Protein AF-A0A2T6DQJ3-F1 (afdb_monomer_lite)

Secondary structure (DSSP, 8-state):
--GGGTSS----------PPP-----------S--EEEEETTEEEEE-TT-HHHHHHHHHHHHHHHHHHHHHHHHHHHHHHSSPPTTSHHHHHHTHHHHHHHHHHHTT-SS--HHHHHHHHHHHHHHHHHHHHHHHHHHHHHHHHS--EEEEEEHHHHHHHHHTT---TTEEEETTTTEEEE-------HHHHHHHHHHHHHHHHSSS-B--EEE-SSSS-EEE--B---TTS------PPPPPPPP--PPP-SSPPPEEEEE-TTTTTS-HHHHHHHHHHHHHHHHHHHHHHHHHHHHHHHHHHHHHHHHHHHHHHT---TT-HHHHHHHHHHHHHHHHHHHH-HHHHHHH--HHHHHHHHGGGGGG--GGG---GGGS-GGGTT-HHHHHHHHHHHHHHHHHHHHH-TTHHHHHHHHHTTS-GGG--HHHHHHHHHHHHSS-HHHHHHHHHHSPPPP---PPP-------PPPP-

Radius of gyration: 27.53 Å; chains: 1; bounding box: 65×67×80 Å

Foldseek 3Di:
DDPVVVVFPPPLPPPDPDQDDDDDDDDLPPQPPDFDWDADPLAIETEDPPCPVLVVLLSVLLVVQLVVLVVVVVVVVVVVVDDDAPLQLSNCVVCVQVLQCLLQVLQQHNHADLLLSLLLLVLSVVRNVVSVVLVVVLVVLSVLSNRNYAYEAEQSSVLSCLVVVNDDPQWHADPVSSDIGRRDDPPDPVVNVVVVVVVVVVQVPPPWPWDQDFDPPDLDTDTDTDTDDPPDDPDPDDDDDDDDDDDDDDDDPDDRDYDYDYQYPVNVPDDSNVSSVVSSVSSVCSSVSSVVSVVLVSLLSQLNSQLVSSLSRCCVFFAVDFQCVLVSLLSSNQSSLVSCCVRPNNVSSCSNPPLLVLLQQCQVVLVVADSSPDTHPVPDDPVCVPDSNVSSSSSLSNLLVVVCCVQQNSCLSSQLRVQSSVDGRVPDDVVSSQVSSCVSRVDGSVVSSCCSSPPRRDNPDDDPPPPPPPPPPDPDD

Structure (mmCIF, N/CA/C/O backbone):
data_AF-A0A2T6DQJ3-F1
#
_entry.id   AF-A0A2T6DQJ3-F1
#
loop_
_atom_site.group_PDB
_atom_site.id
_atom_site.type_symbol
_atom_site.label_atom_id
_atom_site.label_alt_id
_atom_site.label_comp_id
_atom_site.label_asym_id
_atom_site.label_entity_id
_atom_site.label_seq_id
_atom_site.pdbx_PDB_ins_code
_atom_site.Cartn_x
_atom_site.Cartn_y
_atom_site.Cartn_z
_atom_site.occupancy
_atom_site.B_iso_or_equiv
_atom_site.auth_seq_id
_atom_site.auth_comp_id
_atom_site.auth_asym_id
_atom_site.auth_atom_id
_atom_site.pdbx_PDB_model_num
ATOM 1 N N . MET A 1 1 ? -7.474 17.678 -9.644 1.00 25.33 1 MET A N 1
ATOM 2 C CA . MET A 1 1 ? -6.241 17.295 -10.380 1.00 25.33 1 MET A CA 1
ATOM 3 C C . MET A 1 1 ? -5.791 15.972 -9.791 1.00 25.33 1 MET A C 1
ATOM 5 O O . MET A 1 1 ? -5.221 15.957 -8.707 1.00 25.33 1 MET A O 1
ATOM 9 N N . ASN A 1 2 ? -6.213 14.881 -10.433 1.00 26.38 2 ASN A N 1
ATOM 10 C CA . ASN A 1 2 ? -6.513 13.600 -9.783 1.00 26.38 2 ASN A CA 1
ATOM 11 C C . ASN A 1 2 ? -5.374 12.577 -9.908 1.00 26.38 2 ASN A C 1
ATOM 13 O O . ASN A 1 2 ? -4.569 12.644 -10.837 1.00 26.38 2 ASN A O 1
ATOM 17 N N . ALA A 1 3 ? -5.370 11.606 -8.987 1.00 27.23 3 ALA A N 1
ATOM 18 C CA . ALA A 1 3 ? -4.398 10.523 -8.830 1.00 27.23 3 ALA A CA 1
ATOM 19 C C . ALA A 1 3 ? -4.013 9.827 -10.149 1.00 27.23 3 ALA A C 1
ATOM 21 O O . ALA A 1 3 ? -2.838 9.594 -10.395 1.00 27.23 3 ALA A O 1
ATOM 22 N N . PHE A 1 4 ? -4.952 9.621 -11.071 1.00 32.44 4 PHE A N 1
ATOM 23 C CA . PHE A 1 4 ? -4.690 8.956 -12.353 1.00 32.44 4 PHE A CA 1
ATOM 24 C C . PHE A 1 4 ? -3.753 9.729 -13.310 1.00 32.44 4 PHE A C 1
ATOM 26 O O . PHE A 1 4 ? -3.057 9.118 -14.109 1.00 32.44 4 PHE A O 1
ATOM 33 N N . GLN A 1 5 ? -3.688 11.067 -13.226 1.00 32.19 5 GLN A N 1
ATOM 34 C CA . GLN A 1 5 ? -2.725 11.870 -14.006 1.00 32.19 5 GLN A CA 1
ATOM 35 C C . GLN A 1 5 ? -1.314 11.867 -13.390 1.00 32.19 5 GLN A C 1
ATOM 37 O O . GLN A 1 5 ? -0.379 12.358 -14.013 1.00 32.19 5 GLN A O 1
ATOM 42 N N . ARG A 1 6 ? -1.153 11.327 -12.173 1.00 32.59 6 ARG A N 1
ATOM 43 C CA . ARG A 1 6 ? 0.129 11.239 -11.453 1.00 32.59 6 ARG A CA 1
ATOM 44 C C . ARG A 1 6 ? 0.709 9.830 -11.362 1.00 32.59 6 ARG A C 1
ATOM 46 O O . ARG A 1 6 ? 1.872 9.714 -11.014 1.00 32.59 6 ARG A O 1
ATOM 53 N N . TRP A 1 7 ? -0.061 8.799 -11.705 1.00 30.97 7 TRP A N 1
ATOM 54 C CA . TRP A 1 7 ? 0.468 7.452 -11.959 1.00 30.97 7 TRP A CA 1
ATOM 55 C C . TRP A 1 7 ? 1.098 7.328 -13.357 1.00 30.97 7 TRP A C 1
ATOM 57 O O . TRP A 1 7 ? 1.797 6.362 -13.631 1.00 30.97 7 TRP A O 1
ATOM 67 N N . LEU A 1 8 ? 0.869 8.317 -14.232 1.00 33.34 8 LEU A N 1
ATOM 68 C CA . LEU A 1 8 ? 1.309 8.302 -15.627 1.00 33.34 8 LEU A CA 1
ATOM 69 C C . LEU A 1 8 ? 2.618 9.041 -15.976 1.00 33.34 8 LEU A C 1
ATOM 71 O O . LEU A 1 8 ? 3.088 8.817 -17.086 1.00 33.34 8 LEU A O 1
ATOM 75 N N . PRO A 1 9 ? 3.276 9.867 -15.133 1.00 33.06 9 PRO A N 1
ATOM 76 C CA . PRO A 1 9 ? 4.669 10.178 -15.359 1.00 33.06 9 PRO A CA 1
ATOM 77 C C . PRO A 1 9 ? 5.482 9.095 -14.650 1.00 33.06 9 PRO A C 1
ATOM 79 O O . PRO A 1 9 ? 6.060 9.332 -13.587 1.00 33.06 9 PRO A O 1
ATOM 82 N N . LEU A 1 10 ? 5.554 7.910 -15.267 1.00 34.22 10 LEU A N 1
ATOM 83 C CA . LEU A 1 10 ? 6.791 7.140 -15.209 1.00 34.22 10 LEU A CA 1
ATOM 84 C C . LEU A 1 10 ? 7.859 8.083 -15.761 1.00 34.22 10 LEU A C 1
ATOM 86 O O . LEU A 1 10 ? 8.047 8.236 -16.967 1.00 34.22 10 LEU A O 1
ATOM 90 N N . THR A 1 11 ? 8.455 8.843 -14.853 1.00 32.00 11 THR A N 1
ATOM 91 C CA . THR A 1 11 ? 9.493 9.794 -15.187 1.00 32.00 11 THR A CA 1
ATOM 92 C C . THR A 1 11 ? 10.692 8.922 -15.474 1.00 32.00 11 THR A C 1
ATOM 94 O O . THR A 1 11 ? 11.399 8.522 -14.553 1.00 32.00 11 THR A O 1
ATOM 97 N N . LEU A 1 12 ? 10.886 8.578 -16.749 1.00 34.94 12 LEU A N 1
ATOM 98 C CA . LEU A 1 12 ? 12.168 8.101 -17.236 1.00 34.94 12 LEU A CA 1
ATOM 99 C C . LEU A 1 12 ? 13.199 9.067 -16.665 1.00 34.94 12 LEU A C 1
ATOM 101 O O . LEU A 1 12 ? 13.173 10.263 -16.966 1.00 34.94 12 LEU A O 1
ATOM 105 N N . PHE A 1 13 ? 14.015 8.562 -15.746 1.00 32.84 13 PHE A N 1
ATOM 106 C CA . PHE A 1 13 ? 14.954 9.346 -14.969 1.00 32.84 13 PHE A CA 1
ATOM 107 C C . PHE A 1 13 ? 16.040 9.863 -15.922 1.00 32.84 13 PHE A C 1
ATOM 109 O O . PHE A 1 13 ? 17.138 9.327 -16.045 1.00 32.84 13 PHE A O 1
ATOM 116 N N . CYS A 1 14 ? 15.738 10.949 -16.629 1.00 28.86 14 CYS A N 1
ATOM 117 C CA . CYS A 1 14 ? 16.718 11.807 -17.258 1.00 28.86 14 CYS A CA 1
ATOM 118 C C . CYS A 1 14 ? 17.373 12.639 -16.150 1.00 28.86 14 CYS A C 1
ATOM 120 O O . CYS A 1 14 ? 17.183 13.848 -16.076 1.00 28.86 14 CYS A O 1
ATOM 122 N N . LEU A 1 15 ? 18.153 12.000 -15.270 1.00 28.55 15 LEU A N 1
ATOM 123 C CA . LEU A 1 15 ? 19.044 12.744 -14.384 1.00 28.55 15 LEU A CA 1
ATOM 124 C C . LEU A 1 15 ? 20.019 13.560 -15.234 1.00 28.55 15 LEU A C 1
ATOM 126 O O . LEU A 1 15 ? 20.675 13.034 -16.141 1.00 28.55 15 LEU A O 1
ATOM 130 N N . GLY A 1 16 ? 20.074 14.852 -14.918 1.00 30.28 16 GLY A N 1
ATOM 131 C CA . GLY A 1 16 ? 21.052 15.807 -15.421 1.00 30.28 16 GLY A CA 1
ATOM 132 C C . GLY A 1 16 ? 20.487 16.813 -16.419 1.00 30.28 16 GLY A C 1
ATOM 133 O O . GLY A 1 16 ? 20.734 16.704 -17.619 1.00 30.28 16 GLY A O 1
ATOM 134 N N . SER A 1 17 ? 19.808 17.842 -15.912 1.00 30.98 17 SER A N 1
ATOM 135 C CA . SER A 1 17 ? 19.668 19.131 -16.596 1.00 30.98 17 SER A CA 1
ATOM 136 C C . SER A 1 17 ? 21.034 19.823 -16.613 1.00 30.98 17 SER A C 1
ATOM 138 O O . SER A 1 17 ? 21.334 20.643 -15.750 1.00 30.98 17 SER A O 1
ATOM 140 N N . THR A 1 18 ? 21.910 19.473 -17.553 1.00 35.88 18 THR A N 1
ATOM 141 C CA . THR A 1 18 ? 23.076 20.314 -17.843 1.00 35.88 18 THR A CA 1
ATOM 142 C C . THR A 1 18 ? 22.633 21.392 -18.820 1.00 35.88 18 THR A C 1
ATOM 144 O O . THR A 1 18 ? 22.357 21.095 -19.983 1.00 35.88 18 THR A O 1
ATOM 147 N N . ALA A 1 19 ? 22.532 22.631 -18.337 1.00 33.28 19 ALA A N 1
ATOM 148 C CA . ALA A 1 19 ? 22.461 23.800 -19.200 1.00 33.28 19 ALA A CA 1
ATOM 149 C C . ALA A 1 19 ? 23.686 23.788 -20.129 1.00 33.28 19 ALA A C 1
ATOM 151 O O . ALA A 1 19 ? 24.816 23.633 -19.661 1.00 33.28 19 ALA A O 1
ATOM 152 N N . PHE A 1 20 ? 23.463 23.887 -21.437 1.00 39.28 20 PHE A N 1
ATOM 153 C CA . PHE A 1 20 ? 24.550 24.008 -22.401 1.00 39.28 20 PHE A CA 1
ATOM 154 C C . PHE A 1 20 ? 25.147 25.416 -22.308 1.00 39.28 20 PHE A C 1
ATOM 156 O O . PHE A 1 20 ? 24.433 26.406 -22.453 1.00 39.28 20 PHE A O 1
ATOM 163 N N . SER A 1 21 ? 26.461 25.503 -22.089 1.00 34.12 21 SER A N 1
ATOM 164 C CA . SER A 1 21 ? 27.221 26.715 -22.398 1.00 34.12 21 SER A CA 1
ATOM 165 C C . SER A 1 21 ? 27.362 26.817 -23.914 1.00 34.12 21 SER A C 1
ATOM 167 O O . SER A 1 21 ? 27.907 25.920 -24.556 1.00 34.12 21 SER A O 1
ATOM 169 N N . SER A 1 22 ? 26.861 27.910 -24.481 1.00 36.06 22 SER A N 1
ATOM 170 C CA . SER A 1 22 ? 26.959 28.249 -25.897 1.00 36.06 22 SER A CA 1
ATOM 171 C C . SER A 1 22 ? 28.403 28.595 -26.283 1.00 36.06 22 SER A C 1
ATOM 173 O O . SER A 1 22 ? 28.836 29.741 -26.207 1.00 36.06 22 SER A O 1
ATOM 175 N N . GLY A 1 23 ? 29.165 27.588 -26.711 1.00 35.88 23 GLY A N 1
ATOM 176 C CA . GLY A 1 23 ? 30.385 27.777 -27.497 1.00 35.88 23 GLY A CA 1
ATOM 177 C C . GLY A 1 23 ? 30.034 27.802 -28.984 1.00 35.88 23 GLY A C 1
ATOM 178 O O . GLY A 1 23 ? 29.522 26.819 -29.510 1.00 35.88 23 GLY A O 1
ATOM 179 N N . ALA A 1 24 ? 30.255 28.938 -29.643 1.00 42.75 24 ALA A N 1
ATOM 180 C CA . ALA A 1 24 ? 29.914 29.168 -31.042 1.00 42.75 24 ALA A CA 1
ATOM 181 C C . ALA A 1 24 ? 30.803 28.381 -32.025 1.00 42.75 24 ALA A C 1
ATOM 183 O O . ALA A 1 24 ? 32.021 28.527 -32.002 1.00 42.75 24 ALA A O 1
ATOM 184 N N . ALA A 1 25 ? 30.164 27.645 -32.937 1.00 35.97 25 ALA A N 1
ATOM 185 C CA . ALA A 1 25 ? 30.480 27.572 -34.367 1.00 35.97 25 ALA A CA 1
ATOM 186 C C . ALA A 1 25 ? 29.257 26.967 -35.077 1.00 35.97 25 ALA A C 1
ATOM 188 O O . ALA A 1 25 ? 28.825 25.862 -34.753 1.00 35.97 25 ALA A O 1
ATOM 189 N N . SER A 1 26 ? 28.638 27.738 -35.974 1.00 41.66 26 SER A N 1
ATOM 190 C CA . SER A 1 26 ? 27.422 27.360 -36.693 1.00 41.66 26 SER A CA 1
ATOM 191 C C . SER A 1 26 ? 27.750 26.518 -37.926 1.00 41.66 26 SER A C 1
ATOM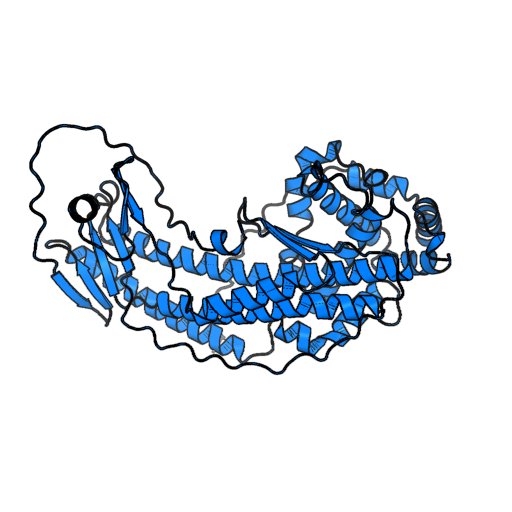 193 O O . SER A 1 26 ? 27.714 27.022 -39.045 1.00 41.66 26 SER A O 1
ATOM 195 N N . ASP A 1 27 ? 28.004 25.235 -37.717 1.00 42.19 27 ASP A N 1
ATOM 196 C CA . ASP A 1 27 ? 27.710 24.233 -38.736 1.00 42.19 27 ASP A CA 1
ATOM 197 C C . ASP A 1 27 ? 26.385 23.598 -38.324 1.00 42.19 27 ASP A C 1
ATOM 199 O O . ASP A 1 27 ? 26.305 22.928 -37.293 1.00 42.19 27 ASP A O 1
ATOM 203 N N . GLN A 1 28 ? 25.301 23.861 -39.065 1.00 45.19 28 GLN A N 1
ATOM 204 C CA . GLN A 1 28 ? 24.099 23.050 -38.879 1.00 45.19 28 GLN A CA 1
ATOM 205 C C . GLN A 1 28 ? 24.495 21.606 -39.210 1.00 45.19 28 GLN A C 1
ATOM 207 O O . GLN A 1 28 ? 24.928 21.363 -40.338 1.00 45.19 28 GLN A O 1
ATOM 212 N N . PRO A 1 29 ? 24.400 20.656 -38.262 1.00 49.31 29 PRO A N 1
ATOM 213 C CA . PRO A 1 29 ? 24.767 19.281 -38.544 1.00 49.31 29 PRO A CA 1
ATOM 214 C C . PRO A 1 29 ? 23.888 18.790 -39.693 1.00 49.31 29 PRO A C 1
ATOM 216 O O . PRO A 1 29 ? 22.660 18.826 -39.595 1.00 49.31 29 PRO A O 1
ATOM 219 N N . HIS A 1 30 ? 24.513 18.368 -40.794 1.00 47.78 30 HIS A N 1
ATOM 220 C CA . HIS A 1 30 ? 23.816 17.643 -41.846 1.00 47.78 30 HIS A CA 1
ATOM 221 C C . HIS A 1 30 ? 23.172 16.412 -41.202 1.00 47.78 30 HIS A C 1
ATOM 223 O O . HIS A 1 30 ? 23.861 15.464 -40.832 1.00 47.78 30 HIS A O 1
ATOM 229 N N . LEU A 1 31 ? 21.852 16.457 -41.016 1.00 54.56 31 LEU A N 1
ATOM 230 C CA . LEU A 1 31 ? 21.084 15.335 -40.496 1.00 54.56 31 LEU A CA 1
ATOM 231 C C . LEU A 1 31 ? 21.213 14.182 -41.501 1.00 54.56 31 LEU A C 1
ATOM 233 O O . LEU A 1 31 ? 20.849 14.373 -42.666 1.00 54.56 31 LEU A O 1
ATOM 237 N N . PRO A 1 32 ? 21.735 13.004 -41.114 1.00 56.84 32 PRO A N 1
ATOM 238 C CA . PRO A 1 32 ? 21.834 11.892 -42.042 1.00 56.84 32 PRO A CA 1
ATOM 239 C C . PRO A 1 32 ? 20.418 11.479 -42.456 1.00 56.84 32 PRO A C 1
ATOM 241 O O . PRO A 1 32 ? 19.640 10.962 -41.656 1.00 56.84 32 PRO A O 1
ATOM 244 N N . ALA A 1 33 ? 20.079 11.692 -43.728 1.00 61.34 33 ALA A N 1
ATOM 245 C CA . ALA A 1 33 ? 18.795 11.293 -44.312 1.00 61.34 33 ALA A CA 1
ATOM 246 C C . ALA A 1 33 ? 18.591 9.760 -44.343 1.00 61.34 33 ALA A C 1
ATOM 248 O O . ALA A 1 33 ? 17.523 9.286 -44.715 1.00 61.34 33 ALA A O 1
ATOM 249 N N . ASN A 1 34 ? 19.598 8.987 -43.921 1.00 82.75 34 ASN A N 1
ATOM 250 C CA . ASN A 1 34 ? 19.699 7.546 -44.116 1.00 82.75 34 ASN A CA 1
ATOM 251 C C . ASN A 1 34 ? 19.817 6.819 -42.769 1.00 82.75 34 ASN A C 1
ATOM 253 O O . ASN A 1 34 ? 20.871 6.254 -42.466 1.00 82.75 34 ASN A O 1
ATOM 257 N N . ARG A 1 35 ? 18.763 6.841 -41.941 1.00 90.56 35 ARG A N 1
ATOM 258 C CA . ARG A 1 35 ? 18.714 5.913 -40.800 1.00 90.56 35 ARG A CA 1
ATOM 259 C C . ARG A 1 35 ? 18.689 4.485 -41.337 1.00 90.56 35 ARG A C 1
ATOM 261 O O . ARG A 1 35 ? 17.959 4.172 -42.276 1.00 90.56 35 ARG A O 1
ATOM 268 N N . LEU A 1 36 ? 19.531 3.638 -40.767 1.00 94.31 36 LEU A N 1
ATOM 269 C CA . LEU A 1 36 ? 19.620 2.230 -41.108 1.00 94.31 36 LEU A CA 1
ATOM 270 C C . LEU A 1 36 ? 18.547 1.470 -40.338 1.00 94.31 36 LEU A C 1
ATOM 272 O O . LEU A 1 36 ? 18.238 1.801 -39.195 1.00 94.31 36 LEU A O 1
ATOM 276 N N . THR A 1 37 ? 17.983 0.445 -40.972 1.00 94.62 37 THR A N 1
ATOM 277 C CA . THR A 1 37 ? 17.086 -0.504 -40.313 1.00 94.62 37 THR A CA 1
ATOM 278 C C . THR A 1 37 ? 17.702 -1.892 -40.361 1.00 94.62 37 THR A C 1
ATOM 280 O O . THR A 1 37 ? 18.109 -2.350 -41.428 1.00 94.62 37 THR A O 1
ATOM 283 N N . ARG A 1 38 ? 17.745 -2.579 -39.219 1.00 96.56 38 ARG A N 1
ATOM 284 C CA . ARG A 1 38 ? 18.244 -3.956 -39.104 1.00 96.56 38 ARG A CA 1
ATOM 285 C C . ARG A 1 38 ? 17.321 -4.767 -38.208 1.00 96.56 38 ARG A C 1
ATOM 287 O O . ARG A 1 38 ? 16.860 -4.257 -37.196 1.00 96.56 38 ARG A O 1
ATOM 294 N N . THR A 1 39 ? 17.060 -6.024 -38.551 1.00 96.44 39 THR A N 1
ATOM 295 C CA . THR A 1 39 ? 16.312 -6.942 -37.681 1.00 96.44 39 THR A CA 1
ATOM 296 C C . THR A 1 39 ? 17.248 -8.016 -37.152 1.00 96.44 39 THR A C 1
ATOM 298 O O . THR A 1 39 ? 17.875 -8.721 -37.938 1.00 96.44 39 THR A O 1
ATOM 301 N N . VAL A 1 40 ? 17.328 -8.148 -35.828 1.00 96.38 40 VAL A N 1
ATOM 302 C CA . VAL A 1 40 ? 18.174 -9.131 -35.137 1.00 96.38 40 VAL A CA 1
ATOM 303 C C . VAL A 1 40 ? 17.314 -9.871 -34.118 1.00 96.38 40 VAL A C 1
ATOM 305 O O . VAL A 1 40 ? 16.620 -9.233 -33.334 1.00 96.38 40 VAL A O 1
ATOM 308 N N . GLU A 1 41 ? 17.297 -11.207 -34.169 1.00 93.81 41 GLU A N 1
ATOM 309 C CA . GLU A 1 41 ? 16.452 -12.063 -33.308 1.00 93.81 41 GLU A CA 1
ATOM 310 C C . GLU A 1 41 ? 14.966 -11.630 -33.261 1.00 93.81 41 GLU A C 1
ATOM 312 O O . GLU A 1 41 ? 14.302 -11.710 -32.233 1.00 93.81 41 GLU A O 1
ATOM 317 N N . GLY A 1 42 ? 14.432 -11.141 -34.389 1.00 92.44 42 GLY A N 1
ATOM 318 C CA . GLY A 1 42 ? 13.043 -10.670 -34.494 1.00 92.44 42 GLY A CA 1
ATOM 319 C C . GLY A 1 42 ? 12.787 -9.259 -33.944 1.00 92.44 42 GLY A C 1
ATOM 320 O O . GLY A 1 42 ? 11.656 -8.782 -34.013 1.00 92.44 42 GLY A O 1
ATOM 321 N N . ILE A 1 43 ? 13.818 -8.567 -33.453 1.00 94.81 43 ILE A N 1
ATOM 322 C CA . ILE A 1 43 ? 13.751 -7.184 -32.971 1.00 94.81 43 ILE A CA 1
ATOM 323 C C . ILE A 1 43 ? 14.211 -6.251 -34.091 1.00 94.81 43 ILE A C 1
ATOM 325 O O . ILE A 1 43 ? 15.327 -6.380 -34.595 1.00 94.81 43 ILE A O 1
ATOM 329 N N . ARG A 1 44 ? 13.359 -5.307 -34.501 1.00 95.50 44 ARG A N 1
ATOM 330 C CA . ARG A 1 44 ? 13.723 -4.256 -35.462 1.00 95.50 44 ARG A CA 1
ATOM 331 C C . ARG A 1 44 ? 14.504 -3.153 -34.749 1.00 95.50 44 ARG A C 1
ATOM 333 O O . ARG A 1 44 ? 14.065 -2.671 -33.713 1.00 95.50 44 ARG A O 1
ATOM 340 N N . PHE A 1 45 ? 15.604 -2.707 -35.333 1.00 95.62 45 PHE A N 1
ATOM 341 C CA . PHE A 1 45 ? 16.406 -1.575 -34.886 1.00 95.62 45 PHE A CA 1
ATOM 342 C C . PHE A 1 45 ? 16.421 -0.505 -35.969 1.00 95.62 45 PHE A C 1
ATOM 344 O O . PHE A 1 45 ? 16.702 -0.829 -37.119 1.00 95.62 45 PHE A O 1
ATOM 351 N N . GLU A 1 46 ? 16.154 0.747 -35.603 1.00 94.44 46 GLU A N 1
ATOM 352 C CA . GLU A 1 46 ? 16.388 1.920 -36.454 1.00 94.44 46 GLU A CA 1
ATOM 353 C C . GLU A 1 46 ? 17.464 2.802 -35.807 1.00 94.44 46 GLU A C 1
ATOM 355 O O . GLU A 1 46 ? 17.344 3.162 -34.634 1.00 94.44 46 GLU A O 1
ATOM 360 N N . TYR A 1 47 ? 18.536 3.121 -36.531 1.00 95.00 47 TYR A N 1
ATOM 361 C CA . TYR A 1 47 ? 19.731 3.762 -35.970 1.00 95.00 47 TYR A CA 1
ATOM 362 C C . TYR A 1 47 ? 20.508 4.571 -37.014 1.00 95.00 47 TYR A C 1
ATOM 364 O O . TYR A 1 47 ? 20.226 4.501 -38.209 1.00 95.00 47 TYR A O 1
ATOM 372 N N . SER A 1 48 ? 21.474 5.366 -36.565 1.00 91.25 48 SER A N 1
ATOM 373 C CA . SER A 1 48 ? 22.291 6.218 -37.439 1.00 91.25 48 SER A CA 1
ATOM 374 C C . SER A 1 48 ? 23.550 5.482 -37.917 1.00 91.25 48 SER A C 1
ATOM 376 O O . SER A 1 48 ? 24.054 4.623 -37.193 1.00 91.25 48 SER A O 1
ATOM 378 N N . PRO A 1 49 ? 24.074 5.769 -39.126 1.00 92.19 49 PRO A N 1
ATOM 379 C CA . PRO A 1 49 ? 25.271 5.096 -39.633 1.00 92.19 49 PRO A CA 1
ATOM 380 C C . PRO A 1 49 ? 26.449 5.157 -38.648 1.00 92.19 49 PRO A C 1
ATOM 382 O O . PRO A 1 49 ? 26.732 6.221 -38.102 1.00 92.19 49 PRO A O 1
ATOM 385 N N . GLY A 1 50 ? 27.144 4.031 -38.453 1.00 91.44 50 GLY A N 1
ATOM 386 C CA . GLY A 1 50 ? 28.268 3.912 -37.515 1.00 91.44 50 GLY A CA 1
ATOM 387 C C . GLY A 1 50 ? 27.905 3.345 -36.138 1.00 91.44 50 GLY A C 1
ATOM 388 O O . GLY A 1 50 ? 28.805 3.067 -35.354 1.00 91.44 50 GLY A O 1
ATOM 389 N N . GLU A 1 51 ? 26.620 3.114 -35.851 1.00 93.88 51 GLU A N 1
ATOM 390 C CA . GLU A 1 51 ? 26.159 2.522 -34.582 1.00 93.88 51 GLU A CA 1
ATOM 391 C C . GLU A 1 51 ? 25.976 0.992 -34.646 1.00 93.88 51 GLU A C 1
ATOM 393 O O . GLU A 1 51 ? 25.301 0.406 -33.801 1.00 93.88 51 GLU A O 1
ATOM 398 N N . ASP A 1 52 ? 26.561 0.313 -35.637 1.00 95.94 52 ASP A N 1
ATOM 399 C CA . ASP A 1 52 ? 26.357 -1.125 -35.866 1.00 95.94 52 ASP A CA 1
ATOM 400 C C . ASP A 1 52 ? 26.760 -1.994 -34.665 1.00 95.94 52 ASP A C 1
ATOM 402 O O . ASP A 1 52 ? 25.990 -2.875 -34.270 1.00 95.94 52 ASP A O 1
ATOM 406 N N . GLU A 1 53 ? 27.911 -1.694 -34.049 1.00 96.25 53 GLU A N 1
ATOM 407 C CA . GLU A 1 53 ? 28.418 -2.384 -32.852 1.00 96.25 53 GLU A CA 1
ATOM 408 C C . GLU A 1 53 ? 27.484 -2.177 -31.651 1.00 96.25 53 GLU A C 1
ATOM 410 O O . GLU A 1 53 ? 27.179 -3.117 -30.916 1.00 96.25 53 GLU A O 1
ATOM 415 N N . LEU A 1 54 ? 26.958 -0.958 -31.482 1.00 94.94 54 LEU A N 1
ATOM 416 C CA . LEU A 1 54 ? 25.984 -0.663 -30.435 1.00 94.94 54 LEU A CA 1
ATOM 417 C C . LEU A 1 54 ? 24.675 -1.417 -30.650 1.00 94.94 54 LEU A C 1
ATOM 419 O O . LEU A 1 54 ? 24.103 -1.941 -29.695 1.00 94.94 54 LEU A O 1
ATOM 423 N N . VAL A 1 55 ? 24.205 -1.503 -31.890 1.00 96.50 55 VAL A N 1
ATOM 424 C CA . VAL A 1 55 ? 22.995 -2.257 -32.214 1.00 96.50 55 VAL A CA 1
ATOM 425 C C . VAL A 1 55 ? 23.200 -3.754 -31.988 1.00 96.50 55 VAL A C 1
ATOM 427 O O . VAL A 1 55 ? 22.278 -4.401 -31.503 1.00 96.50 55 VAL A O 1
ATOM 430 N N . ASP A 1 56 ? 24.390 -4.307 -32.246 1.00 96.81 56 ASP A N 1
ATOM 431 C CA . ASP A 1 56 ? 24.692 -5.716 -31.950 1.00 96.81 56 ASP A CA 1
ATOM 432 C C . ASP A 1 56 ? 24.677 -5.990 -30.439 1.00 96.81 56 ASP A C 1
ATOM 434 O O . ASP A 1 56 ? 24.015 -6.930 -29.984 1.00 96.81 56 ASP A O 1
ATOM 438 N N . ALA A 1 57 ? 25.306 -5.116 -29.646 1.00 96.38 57 ALA A N 1
ATOM 439 C CA . ALA A 1 57 ? 25.273 -5.210 -28.189 1.00 96.38 57 ALA A CA 1
ATOM 440 C C . ALA A 1 57 ? 23.841 -5.069 -27.638 1.00 96.38 57 ALA A C 1
ATOM 442 O O . ALA A 1 57 ? 23.400 -5.873 -26.812 1.00 96.38 57 ALA A O 1
ATOM 443 N N . LEU A 1 58 ? 23.071 -4.086 -28.120 1.00 95.56 58 LEU A N 1
ATOM 444 C CA . LEU A 1 58 ? 21.673 -3.896 -27.726 1.00 95.56 58 LEU A CA 1
ATOM 445 C C . LEU A 1 58 ? 20.801 -5.085 -28.128 1.00 95.56 58 LEU A C 1
ATOM 447 O O . LEU A 1 58 ? 19.979 -5.507 -27.320 1.00 95.56 58 LEU A O 1
ATOM 451 N N . ALA A 1 59 ? 20.981 -5.648 -29.324 1.00 96.25 59 ALA A N 1
ATOM 452 C CA . ALA A 1 59 ? 20.228 -6.808 -29.787 1.00 96.25 59 ALA A CA 1
ATOM 453 C C . ALA A 1 59 ? 20.440 -8.024 -28.884 1.00 96.25 59 ALA A C 1
ATOM 455 O O . ALA A 1 59 ? 19.463 -8.626 -28.437 1.00 96.25 59 ALA A O 1
ATOM 456 N N . ALA A 1 60 ? 21.692 -8.332 -28.536 1.00 94.75 60 ALA A N 1
ATOM 457 C CA . ALA A 1 60 ? 22.003 -9.442 -27.642 1.00 94.75 60 ALA A CA 1
ATOM 458 C C . ALA A 1 60 ? 21.341 -9.274 -26.260 1.00 94.75 60 ALA A C 1
ATOM 460 O O . ALA A 1 60 ? 20.735 -10.213 -25.732 1.00 94.75 60 ALA A O 1
ATOM 461 N N . LYS A 1 61 ? 21.412 -8.069 -25.673 1.00 95.56 61 LYS A N 1
ATOM 462 C CA . LYS A 1 61 ? 20.803 -7.787 -24.361 1.00 95.56 61 LYS A CA 1
ATOM 463 C C . LYS A 1 61 ? 19.273 -7.741 -24.428 1.00 95.56 61 LYS A C 1
ATOM 465 O O . LYS A 1 61 ? 18.621 -8.290 -23.544 1.00 95.56 61 LYS A O 1
ATOM 470 N N . ALA A 1 62 ? 18.701 -7.134 -25.467 1.00 94.06 62 ALA A N 1
ATOM 471 C CA . ALA A 1 62 ? 17.258 -7.041 -25.676 1.00 94.06 62 ALA A CA 1
ATOM 472 C C . ALA A 1 62 ? 16.630 -8.420 -25.899 1.00 94.06 62 ALA A C 1
ATOM 474 O O . ALA A 1 62 ? 15.573 -8.708 -25.348 1.00 94.06 62 ALA A O 1
ATOM 475 N N . ALA A 1 63 ? 17.296 -9.310 -26.633 1.00 94.69 63 ALA A N 1
ATOM 476 C CA . ALA A 1 63 ? 16.788 -10.657 -26.828 1.00 94.69 63 ALA A CA 1
ATOM 477 C C . ALA A 1 63 ? 16.890 -11.520 -25.562 1.00 94.69 63 ALA A C 1
ATOM 479 O O . ALA A 1 63 ? 15.969 -12.277 -25.253 1.00 94.69 63 ALA A O 1
ATOM 480 N N . ALA A 1 64 ? 17.971 -11.378 -24.782 1.00 94.38 64 ALA A N 1
ATOM 481 C CA . ALA A 1 64 ? 18.061 -11.999 -23.459 1.00 94.38 64 ALA A CA 1
ATOM 482 C C . ALA A 1 64 ? 16.948 -11.503 -22.525 1.00 94.38 64 ALA A C 1
ATOM 484 O O . ALA A 1 64 ? 16.327 -12.299 -21.824 1.00 94.38 64 ALA A O 1
ATOM 485 N N . TRP A 1 65 ? 16.662 -10.204 -22.571 1.00 92.81 65 TRP A N 1
ATOM 486 C CA . TRP A 1 65 ? 15.561 -9.593 -21.846 1.00 92.81 65 TRP A CA 1
ATOM 487 C C . TRP A 1 65 ? 14.189 -10.112 -22.296 1.00 92.81 65 TRP A C 1
ATOM 489 O O . TRP A 1 65 ? 13.405 -10.518 -21.448 1.00 92.81 65 TRP A O 1
ATOM 499 N N . ASN A 1 66 ? 13.909 -10.192 -23.600 1.00 93.44 66 ASN A N 1
ATOM 500 C CA . ASN A 1 66 ? 12.639 -10.723 -24.106 1.00 93.44 66 ASN A CA 1
ATOM 501 C C . ASN A 1 66 ? 12.396 -12.173 -23.664 1.00 93.44 66 ASN A C 1
ATOM 503 O O . ASN A 1 66 ? 11.257 -12.539 -23.383 1.00 93.44 66 ASN A O 1
ATOM 507 N N . ARG A 1 67 ? 13.454 -12.994 -23.567 1.00 94.00 67 ARG A N 1
ATOM 508 C CA . ARG A 1 67 ? 13.359 -14.352 -23.006 1.00 94.00 67 ARG A CA 1
ATOM 509 C C . ARG A 1 67 ? 13.002 -14.331 -21.519 1.00 94.00 67 ARG A C 1
ATOM 511 O O . ARG A 1 67 ? 12.090 -15.040 -21.115 1.00 94.00 67 ARG A O 1
ATOM 518 N N . ASP A 1 68 ? 13.666 -13.491 -20.724 1.00 91.75 68 ASP A N 1
ATOM 519 C CA . ASP A 1 68 ? 13.343 -13.319 -19.298 1.00 91.75 68 ASP A CA 1
ATOM 520 C C . ASP A 1 68 ? 11.907 -12.801 -19.095 1.00 91.75 68 ASP A C 1
ATOM 522 O O . ASP A 1 68 ? 11.178 -13.314 -18.251 1.00 91.75 68 ASP A O 1
ATOM 526 N N . VAL A 1 69 ? 11.458 -11.844 -19.912 1.00 88.69 69 VAL A N 1
ATOM 527 C CA . VAL A 1 69 ? 10.070 -11.355 -19.925 1.00 88.69 69 VAL A CA 1
ATOM 528 C C . VAL A 1 69 ? 9.091 -12.475 -20.229 1.00 88.69 69 VAL A C 1
ATOM 530 O O . VAL A 1 69 ? 8.146 -12.645 -19.467 1.00 88.69 69 VAL A O 1
ATOM 533 N N . ALA A 1 70 ? 9.321 -13.254 -21.287 1.00 90.00 70 ALA A N 1
ATOM 534 C CA . ALA A 1 70 ? 8.443 -14.363 -21.652 1.00 90.00 70 ALA A CA 1
ATOM 535 C C . ALA A 1 70 ? 8.361 -15.411 -20.528 1.00 90.00 70 ALA A C 1
ATOM 537 O O . ALA A 1 70 ? 7.274 -15.877 -20.188 1.00 90.00 70 ALA A O 1
ATOM 538 N N . ASP A 1 71 ? 9.489 -15.729 -19.887 1.00 91.19 71 ASP A N 1
ATOM 539 C CA . ASP A 1 71 ? 9.526 -16.643 -18.745 1.00 91.19 71 ASP A CA 1
ATOM 540 C C . ASP A 1 71 ? 8.771 -16.082 -17.526 1.00 91.19 71 ASP A C 1
ATOM 542 O O . ASP A 1 71 ? 8.072 -16.822 -16.824 1.00 91.19 71 ASP A O 1
ATOM 546 N N . ARG A 1 72 ? 8.908 -14.781 -17.234 1.00 87.50 72 ARG A N 1
ATOM 547 C CA . ARG A 1 72 ? 8.193 -14.107 -16.135 1.00 87.50 72 ARG A CA 1
ATOM 548 C C . ARG A 1 72 ? 6.696 -13.997 -16.412 1.00 87.50 72 ARG A C 1
ATOM 550 O O . ARG A 1 72 ? 5.909 -14.253 -15.504 1.00 87.50 72 ARG A O 1
ATOM 557 N N . GLU A 1 73 ? 6.317 -13.658 -17.638 1.00 86.31 73 GLU A N 1
ATOM 558 C CA . GLU A 1 73 ? 4.934 -13.604 -18.110 1.00 86.31 73 GLU A CA 1
ATOM 559 C C . GLU A 1 73 ? 4.285 -14.984 -17.995 1.00 86.31 73 GLU A C 1
ATOM 561 O O . GLU A 1 73 ? 3.243 -15.107 -17.359 1.00 86.31 73 GLU A O 1
ATOM 566 N N . ALA A 1 74 ? 4.939 -16.043 -18.483 1.00 88.06 74 ALA A N 1
ATOM 567 C CA . ALA A 1 74 ? 4.442 -17.412 -18.360 1.00 88.06 74 ALA A CA 1
ATOM 568 C C . ALA A 1 74 ? 4.240 -17.827 -16.891 1.00 88.06 74 ALA A C 1
ATOM 570 O O . ALA A 1 74 ? 3.208 -18.401 -16.541 1.00 88.06 74 ALA A O 1
ATOM 571 N N . LYS A 1 75 ? 5.187 -17.494 -16.001 1.00 87.50 75 LYS A N 1
ATOM 572 C CA . LYS A 1 75 ? 5.046 -17.734 -14.551 1.00 87.50 75 LYS A CA 1
ATOM 573 C C . LYS A 1 75 ? 3.903 -16.928 -13.938 1.00 87.50 75 LYS A C 1
ATOM 575 O O . LYS A 1 75 ? 3.201 -17.436 -13.065 1.00 87.50 75 LYS A O 1
ATOM 580 N N . TRP A 1 76 ? 3.725 -15.679 -14.360 1.00 83.50 76 TRP A N 1
ATOM 581 C CA . TRP A 1 76 ? 2.637 -14.830 -13.891 1.00 83.50 76 TRP A CA 1
ATOM 582 C C . TRP A 1 76 ? 1.279 -15.360 -14.358 1.00 83.50 76 TRP A C 1
ATOM 584 O O . TRP A 1 76 ? 0.409 -15.558 -13.515 1.00 83.50 76 TRP A O 1
ATOM 594 N N . LEU A 1 77 ? 1.119 -15.689 -15.641 1.00 83.06 77 LEU A N 1
ATOM 595 C CA . LEU A 1 77 ? -0.096 -16.300 -16.186 1.00 83.06 77 LEU A CA 1
ATOM 596 C C . LEU A 1 77 ? -0.431 -17.611 -15.470 1.00 83.06 77 LEU A C 1
ATOM 598 O O . LEU A 1 77 ? -1.551 -17.775 -14.993 1.00 83.06 77 LEU A O 1
ATOM 602 N N . ALA A 1 78 ? 0.558 -18.488 -15.274 1.00 85.75 78 ALA A N 1
ATOM 603 C CA . ALA A 1 78 ? 0.376 -19.702 -14.483 1.00 85.75 78 ALA A CA 1
ATOM 604 C C . ALA A 1 78 ? -0.076 -19.388 -13.044 1.00 85.75 78 ALA A C 1
ATOM 606 O O . ALA A 1 78 ? -0.919 -20.088 -12.491 1.00 85.75 78 ALA A O 1
ATOM 607 N N . SER A 1 79 ? 0.425 -18.306 -12.433 1.00 78.44 79 SER A N 1
ATOM 608 C CA . SER A 1 79 ? -0.021 -17.885 -11.098 1.00 78.44 79 SER A CA 1
ATOM 609 C C . SER A 1 79 ? -1.474 -17.394 -11.064 1.00 78.44 79 SER A C 1
ATOM 611 O O . SER A 1 79 ? -2.139 -17.573 -10.045 1.00 78.44 79 SER A O 1
ATOM 613 N N . LEU A 1 80 ? -2.008 -16.852 -12.165 1.00 76.50 80 LEU A N 1
ATOM 614 C CA . LEU A 1 80 ? -3.422 -16.459 -12.254 1.00 76.50 80 LEU A CA 1
ATOM 615 C C . LEU A 1 80 ? -4.368 -17.670 -12.269 1.00 76.50 80 LEU A C 1
ATOM 617 O O . LEU A 1 80 ? -5.517 -17.570 -11.823 1.00 76.50 80 LEU A O 1
ATOM 621 N N . GLU A 1 81 ? -3.890 -18.812 -12.769 1.00 79.25 81 GLU A N 1
ATOM 622 C CA . GLU A 1 81 ? -4.633 -20.077 -12.777 1.00 79.25 81 GLU A CA 1
ATOM 623 C C . GLU A 1 81 ? -4.653 -20.757 -11.401 1.00 79.25 81 GLU A C 1
ATOM 625 O O . GLU A 1 81 ? -5.558 -21.543 -11.110 1.00 79.25 81 GLU A O 1
ATOM 630 N N . THR A 1 82 ? -3.689 -20.436 -10.530 1.00 79.94 82 THR A N 1
ATOM 631 C CA . THR A 1 82 ? -3.650 -20.963 -9.160 1.00 79.94 82 THR A CA 1
ATOM 632 C C . THR A 1 82 ? -4.718 -20.334 -8.252 1.00 79.94 82 THR A C 1
ATOM 634 O O . THR A 1 82 ? -5.502 -19.469 -8.658 1.00 79.94 82 THR A O 1
ATOM 637 N N . ALA A 1 83 ? -4.801 -20.815 -7.005 1.00 73.62 83 ALA A N 1
ATOM 638 C CA . ALA A 1 83 ? -5.680 -20.234 -5.993 1.00 73.62 83 ALA A CA 1
ATOM 639 C C . ALA A 1 83 ? -5.465 -18.708 -5.899 1.00 73.62 83 ALA A C 1
ATOM 641 O O . ALA A 1 83 ? -4.328 -18.252 -6.045 1.00 73.62 83 ALA A O 1
ATOM 642 N N . PRO A 1 84 ? -6.531 -17.913 -5.675 1.00 80.62 84 PRO A N 1
ATOM 643 C CA . PRO A 1 84 ? -6.411 -16.463 -5.626 1.00 80.62 84 PRO A CA 1
ATOM 644 C C . PRO A 1 84 ? -5.340 -16.043 -4.624 1.00 80.62 84 PRO A C 1
ATOM 646 O O . PRO A 1 84 ? -5.290 -16.561 -3.507 1.00 80.62 84 PRO A O 1
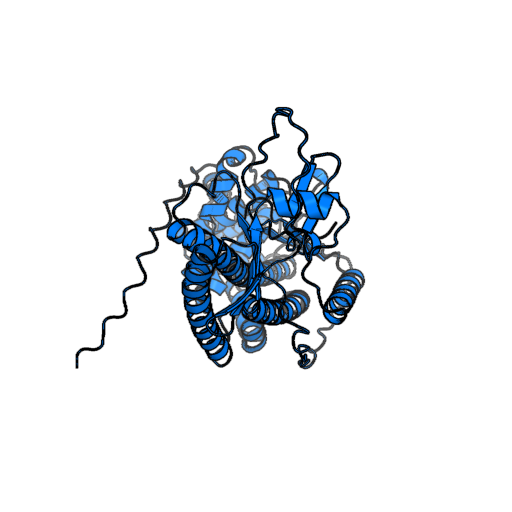ATOM 649 N N . ALA A 1 85 ? -4.497 -15.090 -5.026 1.00 85.25 85 ALA A N 1
ATOM 650 C CA . ALA A 1 85 ? -3.516 -14.515 -4.121 1.00 85.25 85 ALA A CA 1
ATOM 651 C C . ALA A 1 85 ? -4.240 -13.983 -2.869 1.00 85.25 85 ALA A C 1
ATOM 653 O O . ALA A 1 85 ? -5.289 -13.340 -3.020 1.00 85.25 85 ALA A O 1
ATOM 654 N N . PRO A 1 86 ? -3.725 -14.227 -1.651 1.00 89.75 86 PRO A N 1
ATOM 655 C CA . PRO A 1 86 ? -4.350 -13.725 -0.435 1.00 89.75 86 PRO A CA 1
ATOM 656 C C . PRO A 1 86 ? -4.612 -12.221 -0.534 1.00 89.75 86 PRO A C 1
ATOM 658 O O . PRO A 1 86 ? -3.737 -11.465 -0.955 1.00 89.75 86 PRO A O 1
ATOM 661 N N . LEU A 1 87 ? -5.817 -11.796 -0.150 1.00 92.31 87 LEU A N 1
ATOM 662 C CA . LEU A 1 87 ? -6.290 -10.407 -0.182 1.00 92.31 87 LEU A CA 1
ATOM 663 C C . LEU A 1 87 ? -6.423 -9.761 -1.574 1.00 92.31 87 LEU A C 1
ATOM 665 O O . LEU A 1 87 ? -6.762 -8.578 -1.658 1.00 92.31 87 LEU A O 1
ATOM 669 N N . SER A 1 88 ? -6.235 -10.514 -2.664 1.00 91.50 88 SER A N 1
ATOM 670 C CA . SER A 1 88 ? -6.722 -10.101 -3.993 1.00 91.50 88 SER A CA 1
ATOM 671 C C . SER A 1 88 ? -8.225 -9.832 -3.946 1.00 91.50 88 SER A C 1
ATOM 673 O O . SER A 1 88 ? -8.934 -10.378 -3.093 1.00 91.50 88 SER A O 1
ATOM 675 N N . ALA A 1 89 ? -8.767 -9.040 -4.868 1.00 91.31 89 ALA A N 1
ATOM 676 C CA . ALA A 1 89 ? -10.213 -8.851 -4.918 1.00 91.31 89 ALA A CA 1
ATOM 677 C C . ALA A 1 89 ? -10.936 -10.183 -5.186 1.00 91.31 89 ALA A C 1
ATOM 679 O O . ALA A 1 89 ? -12.048 -10.395 -4.696 1.00 91.31 89 ALA A O 1
ATOM 680 N N . ARG A 1 90 ? -10.296 -11.130 -5.885 1.00 89.88 90 ARG A N 1
ATOM 681 C CA . ARG A 1 90 ? -10.805 -12.504 -6.014 1.00 89.88 90 ARG A CA 1
ATOM 682 C C . ARG A 1 90 ? -10.875 -13.239 -4.666 1.00 89.88 90 ARG A C 1
ATOM 684 O O . ARG A 1 90 ? -11.915 -13.835 -4.388 1.00 89.88 90 ARG A O 1
ATOM 691 N N . ASP A 1 91 ? -9.831 -13.178 -3.833 1.00 93.69 91 ASP A N 1
ATOM 692 C CA . ASP A 1 91 ? -9.835 -13.759 -2.474 1.00 93.69 91 ASP A CA 1
ATOM 693 C C . ASP A 1 91 ? -10.903 -13.097 -1.593 1.00 93.69 91 ASP A C 1
ATOM 695 O O . ASP A 1 91 ? -11.759 -13.779 -1.029 1.00 93.69 91 ASP A O 1
ATOM 699 N N . LEU A 1 92 ? -10.928 -11.759 -1.549 1.00 95.06 92 LEU A N 1
ATOM 700 C CA . LEU A 1 92 ? -11.895 -11.007 -0.745 1.00 95.06 92 LEU A CA 1
ATOM 701 C C . LEU A 1 92 ? -13.347 -11.309 -1.141 1.00 95.06 92 LEU A C 1
ATOM 703 O O . LEU A 1 92 ? -14.210 -11.377 -0.268 1.00 95.06 92 LEU A O 1
ATOM 707 N N . ARG A 1 93 ? -13.634 -11.519 -2.434 1.00 94.31 93 ARG A N 1
ATOM 708 C CA . ARG A 1 93 ? -14.967 -11.934 -2.896 1.00 94.31 93 ARG A CA 1
ATOM 709 C C . ARG A 1 93 ? -15.303 -13.346 -2.438 1.00 94.31 93 ARG A C 1
ATOM 711 O O . ARG A 1 93 ? -16.386 -13.565 -1.901 1.00 94.31 93 ARG A O 1
ATOM 718 N N . ALA A 1 94 ? -14.396 -14.293 -2.674 1.00 94.00 94 ALA A N 1
ATOM 719 C CA . ALA A 1 94 ? -14.614 -15.706 -2.372 1.00 94.00 94 ALA A CA 1
ATOM 720 C C . ALA A 1 94 ? -14.786 -15.963 -0.866 1.00 94.00 94 ALA A C 1
ATOM 722 O O . ALA A 1 94 ? -15.541 -16.848 -0.475 1.00 94.00 94 ALA A O 1
ATOM 723 N N . HIS A 1 95 ? -14.134 -15.152 -0.033 1.00 96.44 95 HIS A N 1
ATOM 724 C CA . HIS A 1 95 ? -14.102 -15.315 1.419 1.00 96.44 95 HIS A CA 1
ATOM 725 C C . HIS A 1 95 ? -14.749 -14.159 2.182 1.00 96.44 95 HIS A C 1
ATOM 727 O O . HIS A 1 95 ? -14.498 -13.973 3.372 1.00 96.44 95 HIS A O 1
ATOM 733 N N . ARG A 1 96 ? -15.610 -13.386 1.517 1.00 97.00 96 ARG A N 1
ATOM 734 C CA . ARG A 1 96 ? -16.264 -12.196 2.073 1.00 97.00 96 ARG A CA 1
ATOM 735 C C . ARG A 1 96 ? -16.859 -12.421 3.465 1.00 97.00 96 ARG A C 1
ATOM 737 O O . ARG A 1 96 ? -16.554 -11.678 4.395 1.00 97.00 96 ARG A O 1
ATOM 744 N N . ASP A 1 97 ? -17.717 -13.429 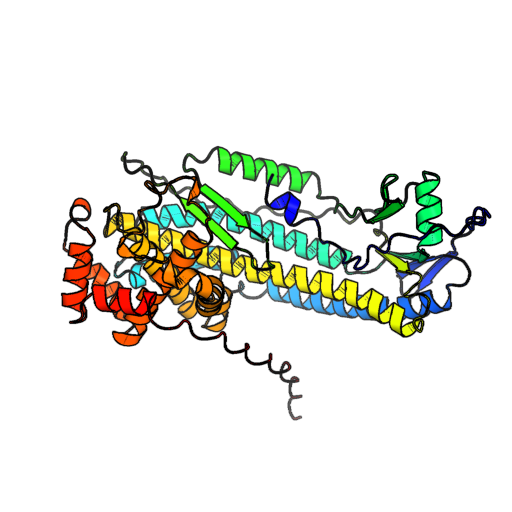3.607 1.00 97.56 97 ASP A N 1
ATOM 745 C CA . ASP A 1 97 ? -18.460 -13.665 4.852 1.00 97.56 97 ASP A CA 1
ATOM 746 C C . ASP A 1 97 ? -17.549 -14.178 5.971 1.00 97.56 97 ASP A C 1
ATOM 748 O O . ASP A 1 97 ? -17.730 -13.843 7.140 1.00 97.56 97 ASP A O 1
ATOM 752 N N . GLU A 1 98 ? -16.533 -14.962 5.607 1.00 97.94 98 GLU A N 1
ATOM 753 C CA . GLU A 1 98 ? -15.499 -15.420 6.530 1.00 97.94 98 GLU A CA 1
ATOM 754 C C . GLU A 1 98 ? -14.687 -14.237 7.074 1.00 97.94 98 GLU A C 1
ATOM 756 O O . GLU A 1 98 ? -14.533 -14.109 8.287 1.00 97.94 98 GLU A O 1
ATOM 761 N N . ILE A 1 99 ? -14.230 -13.341 6.194 1.00 98.19 99 ILE A N 1
ATOM 762 C CA . ILE A 1 99 ? -13.459 -12.144 6.550 1.00 98.19 99 ILE A CA 1
ATOM 763 C C . ILE A 1 99 ? -14.291 -11.207 7.430 1.00 98.19 99 ILE A C 1
ATOM 765 O O . ILE A 1 99 ? -13.818 -10.757 8.472 1.00 98.19 99 ILE A O 1
ATOM 769 N N . LEU A 1 100 ? -15.549 -10.947 7.061 1.00 98.31 100 LEU A N 1
ATOM 770 C CA . LEU A 1 100 ? -16.460 -10.132 7.868 1.00 98.31 100 LEU A CA 1
ATOM 771 C C . LEU A 1 100 ? -16.663 -10.718 9.270 1.00 98.31 100 LEU A C 1
ATOM 773 O O . LEU A 1 100 ? -16.628 -9.974 10.252 1.00 98.31 100 LEU A O 1
ATOM 777 N N . ARG A 1 101 ? -16.812 -12.043 9.384 1.00 98.31 101 ARG A N 1
ATOM 778 C CA . ARG A 1 101 ? -16.895 -12.726 10.681 1.00 98.31 101 ARG A CA 1
ATOM 779 C C . ARG A 1 101 ? -15.594 -12.605 11.472 1.00 98.31 101 ARG A C 1
ATOM 781 O O . ARG A 1 101 ? -15.646 -12.324 12.663 1.00 98.31 101 ARG A O 1
ATOM 788 N N . GLN A 1 102 ? -14.434 -12.770 10.836 1.00 98.38 102 GLN A N 1
ATOM 789 C CA . GLN A 1 102 ? -13.130 -12.608 11.493 1.00 98.38 102 GLN A CA 1
ATOM 790 C C . GLN A 1 102 ? -12.950 -11.188 12.051 1.00 98.38 102 GLN A C 1
ATOM 792 O O . GLN A 1 102 ? -12.537 -11.034 13.202 1.00 98.38 102 GLN A O 1
ATOM 797 N N . LEU A 1 103 ? -13.318 -10.159 11.278 1.00 98.44 103 LEU A N 1
ATOM 798 C CA . LEU A 1 103 ? -13.300 -8.762 11.727 1.00 98.44 103 LEU A CA 1
ATOM 799 C C . LEU A 1 103 ? -14.256 -8.547 12.911 1.00 98.44 103 LEU A C 1
ATOM 801 O O . LEU A 1 103 ? -13.866 -7.943 13.907 1.00 98.44 103 LEU A O 1
ATOM 805 N N . ALA A 1 104 ? -15.478 -9.084 12.848 1.00 98.38 104 ALA A N 1
ATOM 806 C CA . ALA A 1 104 ? -16.462 -8.990 13.928 1.00 98.38 104 ALA A CA 1
ATOM 807 C C . ALA A 1 104 ? -15.982 -9.673 15.225 1.00 98.38 104 ALA A C 1
ATOM 809 O O . ALA A 1 104 ? -15.984 -9.055 16.292 1.00 98.38 104 ALA A O 1
ATOM 810 N N . VAL A 1 105 ? -15.479 -10.907 15.132 1.00 98.31 105 VAL A N 1
ATOM 811 C CA . VAL A 1 105 ? -14.953 -11.670 16.276 1.00 98.31 105 VAL A CA 1
ATOM 812 C C . VAL A 1 105 ? -13.754 -10.968 16.909 1.00 98.31 105 VAL A C 1
ATOM 814 O O . VAL A 1 105 ? -13.676 -10.870 18.134 1.00 98.31 105 VAL A O 1
ATOM 817 N N . ALA A 1 106 ? -12.852 -10.401 16.104 1.00 98.12 106 ALA A N 1
ATOM 818 C CA . ALA A 1 106 ? -11.724 -9.616 16.607 1.00 98.12 106 ALA A CA 1
ATOM 819 C C . ALA A 1 106 ? -12.162 -8.347 17.370 1.00 98.12 106 ALA A C 1
ATOM 821 O O . ALA A 1 106 ? -11.413 -7.835 18.203 1.00 98.12 106 ALA A O 1
ATOM 822 N N . MET A 1 107 ? -13.391 -7.874 17.141 1.00 98.06 107 MET A N 1
ATOM 823 C CA . MET A 1 107 ? -14.024 -6.785 17.889 1.00 98.06 107 MET A CA 1
ATOM 824 C C . MET A 1 107 ? -14.859 -7.263 19.089 1.00 98.06 107 MET A C 1
ATOM 826 O O . MET A 1 107 ? -15.385 -6.442 19.836 1.00 98.06 107 MET A O 1
ATOM 830 N N . GLY A 1 108 ? -14.985 -8.574 19.306 1.00 97.44 108 GLY A N 1
ATOM 831 C CA . GLY A 1 108 ? -15.828 -9.146 20.356 1.00 97.44 108 GLY A CA 1
ATOM 832 C C . GLY A 1 108 ? -17.319 -9.169 20.005 1.00 97.44 108 GLY A C 1
ATOM 833 O O . GLY A 1 108 ? -18.149 -9.171 20.916 1.00 97.44 108 GLY A O 1
ATOM 834 N N . LEU A 1 109 ? -17.652 -9.154 18.711 1.00 97.50 109 LEU A N 1
ATOM 835 C CA . LEU A 1 109 ? -18.993 -9.393 18.180 1.00 97.50 109 LEU A CA 1
ATOM 836 C C . LEU A 1 109 ? -19.123 -10.856 17.737 1.00 97.50 109 LEU A C 1
ATOM 838 O O . LEU A 1 109 ? -18.166 -11.432 17.225 1.00 97.50 109 LEU A O 1
ATOM 842 N N . ASP A 1 110 ? -20.314 -11.434 17.888 1.00 97.19 110 ASP A N 1
ATOM 843 C CA . ASP A 1 110 ? -20.580 -12.804 17.427 1.00 97.19 110 ASP A CA 1
ATOM 844 C C . ASP A 1 110 ? -20.744 -12.868 15.894 1.00 97.19 110 ASP A C 1
ATOM 846 O O . ASP A 1 110 ? -20.314 -13.824 15.258 1.00 97.19 110 ASP A O 1
ATOM 850 N N . GLU A 1 111 ? -21.324 -11.822 15.294 1.00 97.94 111 GLU A N 1
ATOM 851 C CA . GLU A 1 111 ? -21.595 -11.703 13.855 1.00 97.94 111 GLU A CA 1
ATOM 852 C C . GLU A 1 111 ? -21.357 -10.254 13.379 1.00 97.94 111 GLU A C 1
ATOM 854 O O . GLU A 1 111 ? -21.490 -9.314 14.178 1.00 97.94 111 GLU A O 1
ATOM 859 N N . PRO A 1 112 ? -21.023 -10.033 12.090 1.00 97.81 112 PRO A N 1
ATOM 860 C CA . PRO A 1 112 ? -20.830 -8.693 11.544 1.00 97.81 112 PRO A CA 1
ATOM 861 C C . PRO A 1 112 ? -22.128 -7.881 11.570 1.00 97.81 112 PRO A C 1
ATOM 863 O O . PRO A 1 112 ? -23.220 -8.391 11.309 1.00 97.81 112 PRO A O 1
ATOM 866 N N . THR A 1 113 ? -22.027 -6.580 11.851 1.00 94.56 113 THR A N 1
ATOM 867 C CA . THR A 1 113 ? -23.210 -5.708 11.848 1.00 94.56 113 THR A CA 1
ATOM 868 C C . THR A 1 113 ? -23.665 -5.372 10.424 1.00 94.56 113 THR A C 1
ATOM 870 O O . THR A 1 113 ? -22.846 -5.366 9.501 1.00 94.56 113 THR A O 1
ATOM 873 N N . PRO A 1 114 ? -24.946 -5.004 10.212 1.00 93.75 114 PRO A N 1
ATOM 874 C CA . PRO A 1 114 ? -25.412 -4.561 8.897 1.00 93.75 114 PRO A CA 1
ATOM 875 C C . PRO A 1 114 ? -24.589 -3.403 8.312 1.00 93.75 114 PRO A C 1
ATOM 877 O O . PRO A 1 114 ? -24.382 -3.351 7.101 1.00 93.75 114 PRO A O 1
ATOM 880 N N . LEU A 1 115 ? -24.074 -2.500 9.158 1.00 89.38 115 LEU A N 1
ATOM 881 C CA . LEU A 1 115 ? -23.230 -1.397 8.701 1.00 89.38 115 LEU A CA 1
ATOM 882 C C . LEU A 1 115 ? -21.853 -1.886 8.229 1.00 89.38 115 LEU A C 1
ATOM 884 O O . LEU A 1 115 ? -21.378 -1.423 7.197 1.00 89.38 115 LEU A O 1
ATOM 888 N N . GLN A 1 116 ? -21.244 -2.854 8.922 1.00 94.75 116 GLN A N 1
ATOM 889 C CA . GLN A 1 116 ? -19.977 -3.469 8.500 1.00 94.75 116 GLN A CA 1
ATOM 890 C C . GLN A 1 116 ? -20.109 -4.137 7.127 1.00 94.75 116 GLN A C 1
ATOM 892 O O . GLN A 1 116 ? -19.295 -3.910 6.233 1.00 94.75 116 GLN A O 1
ATOM 897 N N . VAL A 1 117 ? -21.186 -4.906 6.942 1.00 95.38 117 VAL A N 1
ATOM 898 C CA . VAL A 1 117 ? -21.536 -5.573 5.680 1.00 95.38 117 VAL A CA 1
ATOM 899 C C . VAL A 1 117 ? -21.700 -4.550 4.546 1.00 95.38 117 VAL A C 1
ATOM 901 O O . VAL A 1 117 ? -21.178 -4.751 3.447 1.00 95.38 117 VAL A O 1
ATOM 904 N N . ALA A 1 118 ? -22.401 -3.443 4.810 1.00 87.81 118 ALA A N 1
ATOM 905 C CA . ALA A 1 118 ? -22.627 -2.379 3.836 1.00 87.81 118 ALA A CA 1
ATOM 906 C C . ALA A 1 118 ? -21.334 -1.639 3.452 1.00 87.81 118 ALA A C 1
ATOM 908 O O . ALA A 1 118 ? -21.091 -1.413 2.265 1.00 87.81 118 ALA A O 1
ATOM 909 N N . VAL A 1 119 ? -20.492 -1.293 4.433 1.00 89.81 119 VAL A N 1
ATOM 910 C CA . VAL A 1 119 ? -19.203 -0.619 4.199 1.00 89.81 119 VAL A CA 1
ATOM 911 C C . VAL A 1 119 ? -18.263 -1.512 3.396 1.00 89.81 119 VAL A C 1
ATOM 913 O O . VAL A 1 119 ? -17.710 -1.047 2.399 1.00 89.81 119 VAL A O 1
ATOM 916 N N . PHE A 1 120 ? -18.163 -2.802 3.739 1.00 95.25 120 PHE A N 1
ATOM 917 C CA . PHE A 1 120 ? -17.347 -3.753 2.982 1.00 95.25 120 PHE A CA 1
ATOM 918 C C . PHE A 1 120 ? -17.764 -3.782 1.512 1.00 95.25 120 PHE A C 1
ATOM 920 O O . PHE A 1 120 ? -16.939 -3.539 0.639 1.00 95.25 120 PHE A O 1
ATOM 927 N N . ASN A 1 121 ? -19.050 -4.011 1.225 1.00 92.31 121 ASN A N 1
ATOM 928 C CA . ASN A 1 121 ? -19.545 -4.101 -0.153 1.00 92.31 121 ASN A CA 1
ATOM 929 C C . ASN A 1 121 ? -19.268 -2.830 -0.952 1.00 92.31 121 ASN A C 1
ATOM 931 O O . ASN A 1 121 ? -18.862 -2.891 -2.112 1.00 92.31 121 ASN A O 1
ATOM 935 N N . ARG A 1 122 ? -19.476 -1.677 -0.314 1.00 87.56 122 ARG A N 1
ATOM 936 C CA . ARG A 1 122 ? -19.283 -0.381 -0.950 1.00 87.56 122 ARG A CA 1
ATOM 937 C C . ARG A 1 122 ? -17.819 -0.126 -1.301 1.00 87.56 122 ARG A C 1
ATOM 939 O O . ARG A 1 122 ? -17.548 0.374 -2.387 1.00 87.56 122 ARG A O 1
ATOM 946 N N . MET A 1 123 ? -16.890 -0.441 -0.404 1.00 88.25 123 MET A N 1
ATOM 947 C CA . MET A 1 123 ? -15.460 -0.232 -0.651 1.00 88.25 123 MET A CA 1
ATOM 948 C C . MET A 1 123 ? -14.838 -1.298 -1.541 1.00 88.25 123 MET A C 1
ATOM 950 O O . MET A 1 123 ? -13.885 -1.027 -2.268 1.00 88.25 123 MET A O 1
ATOM 954 N N . PHE A 1 124 ? -15.383 -2.507 -1.487 1.00 91.25 124 PHE A N 1
ATOM 955 C CA . PHE A 1 124 ? -14.893 -3.627 -2.261 1.00 91.25 124 PHE A CA 1
ATOM 956 C C . PHE A 1 124 ? -15.107 -3.425 -3.766 1.00 91.25 124 PHE A C 1
ATOM 958 O O . PHE A 1 124 ? -14.240 -3.791 -4.554 1.00 91.25 124 PHE A O 1
ATOM 965 N N . LYS A 1 125 ? -16.214 -2.793 -4.182 1.00 86.12 125 LYS A N 1
ATOM 966 C CA . LYS A 1 125 ? -16.524 -2.600 -5.607 1.00 86.12 125 LYS A CA 1
ATOM 967 C C . LYS A 1 125 ? -15.447 -1.787 -6.362 1.00 86.12 125 LYS A C 1
ATOM 969 O O . LYS A 1 125 ? -14.955 -2.308 -7.362 1.00 86.12 125 LYS A O 1
ATOM 974 N N . PRO A 1 126 ? -15.019 -0.588 -5.908 1.00 81.56 126 PRO A N 1
ATOM 975 C CA . PRO A 1 126 ? -13.908 0.126 -6.542 1.00 81.56 126 PRO A CA 1
ATOM 976 C C . PRO A 1 126 ? -12.593 -0.655 -6.541 1.00 81.56 126 PRO A C 1
ATOM 978 O O . PRO A 1 126 ? -11.825 -0.546 -7.491 1.00 81.56 126 PRO A O 1
ATOM 981 N N . TYR A 1 127 ? -12.326 -1.441 -5.492 1.00 86.25 127 TYR A N 1
ATOM 982 C CA . TYR A 1 127 ? -11.125 -2.274 -5.434 1.00 86.25 127 TYR A CA 1
ATOM 983 C C . TYR A 1 127 ? -11.149 -3.380 -6.492 1.00 86.25 127 TYR A C 1
ATOM 985 O O . TYR A 1 127 ? -10.167 -3.570 -7.199 1.00 86.25 127 TYR A O 1
ATOM 993 N N . GLU A 1 128 ? -12.283 -4.057 -6.652 1.00 86.50 128 GLU A N 1
ATOM 994 C CA . GLU A 1 128 ? -12.491 -5.060 -7.696 1.00 86.50 128 GLU A CA 1
ATOM 995 C C . GLU A 1 128 ? -12.301 -4.475 -9.106 1.00 86.50 128 GLU A C 1
ATOM 997 O O . GLU A 1 128 ? -11.639 -5.092 -9.941 1.00 86.50 128 GLU A O 1
ATOM 1002 N N . ASP A 1 129 ? -12.838 -3.278 -9.366 1.00 79.56 129 ASP A N 1
ATOM 1003 C CA . ASP A 1 129 ? -12.659 -2.593 -10.655 1.00 79.56 129 ASP A CA 1
ATOM 1004 C C . ASP A 1 129 ? -11.196 -2.171 -10.882 1.00 79.56 129 ASP A C 1
ATOM 1006 O O . ASP A 1 129 ? -10.672 -2.280 -11.998 1.00 79.56 129 ASP A O 1
ATOM 1010 N N . LEU A 1 130 ? -10.519 -1.715 -9.823 1.00 79.19 130 LEU A N 1
ATOM 1011 C CA . LEU A 1 130 ? -9.112 -1.337 -9.878 1.00 79.19 130 LEU A CA 1
ATOM 1012 C C . LEU A 1 130 ? -8.216 -2.550 -10.138 1.00 79.19 130 LEU A C 1
ATOM 1014 O O . LEU A 1 130 ? -7.369 -2.467 -11.019 1.00 79.19 130 LEU A O 1
ATOM 1018 N N . GLU A 1 131 ? -8.422 -3.674 -9.446 1.00 82.62 131 GLU A N 1
ATOM 1019 C CA . GLU A 1 131 ? -7.633 -4.893 -9.661 1.00 82.62 131 GLU A CA 1
ATOM 1020 C C . GLU A 1 131 ? -7.795 -5.405 -11.097 1.00 82.62 131 GLU A C 1
ATOM 1022 O O . GLU A 1 131 ? -6.797 -5.661 -11.767 1.00 82.62 131 GLU A O 1
ATOM 1027 N N . GLY A 1 132 ? -9.024 -5.438 -11.626 1.00 79.81 132 GLY A N 1
ATOM 1028 C CA . GLY A 1 132 ? -9.255 -5.803 -13.027 1.00 79.81 132 GLY A CA 1
ATOM 1029 C C . GLY A 1 132 ? -8.584 -4.843 -14.020 1.00 79.81 132 GLY A C 1
ATOM 1030 O O . GLY A 1 132 ? -8.122 -5.259 -15.081 1.00 79.81 132 GLY A O 1
ATOM 1031 N N . THR A 1 133 ? -8.486 -3.554 -13.683 1.00 75.69 133 THR A N 1
ATOM 1032 C CA . THR A 1 133 ? -7.733 -2.572 -14.482 1.00 75.69 133 THR A CA 1
ATOM 1033 C C . THR A 1 133 ? -6.226 -2.812 -14.386 1.00 75.69 133 THR A C 1
ATOM 1035 O O . THR A 1 133 ? -5.520 -2.726 -15.389 1.00 75.69 133 THR A O 1
ATOM 1038 N N . THR A 1 134 ? -5.728 -3.141 -13.197 1.00 75.50 134 THR A N 1
ATOM 1039 C CA . THR A 1 134 ? -4.321 -3.442 -12.935 1.00 75.50 134 THR A CA 1
ATOM 1040 C C . THR A 1 134 ? -3.866 -4.720 -13.632 1.00 75.50 134 THR A C 1
ATOM 1042 O O . THR A 1 134 ? -2.758 -4.735 -14.162 1.00 75.50 134 THR A O 1
ATOM 1045 N N . GLU A 1 135 ? -4.696 -5.763 -13.692 1.00 79.44 135 GLU A N 1
ATOM 1046 C CA . GLU A 1 135 ? -4.415 -6.986 -14.457 1.00 79.44 135 GLU A CA 1
ATOM 1047 C C . GLU A 1 135 ? -4.200 -6.663 -15.941 1.00 79.44 135 GLU A C 1
ATOM 1049 O O . GLU A 1 135 ? -3.150 -6.990 -16.492 1.00 79.44 135 GLU A O 1
ATOM 1054 N N . LYS A 1 136 ? -5.126 -5.916 -16.558 1.00 77.56 136 LYS A N 1
ATOM 1055 C CA . LYS A 1 136 ? -5.001 -5.468 -17.958 1.00 77.56 136 LYS A CA 1
ATOM 1056 C C . LYS A 1 136 ? -3.782 -4.582 -18.180 1.00 77.56 136 LYS A C 1
ATOM 1058 O O . LYS A 1 136 ? -3.115 -4.680 -19.204 1.00 77.56 136 LYS A O 1
ATOM 1063 N N . LEU A 1 137 ? -3.501 -3.678 -17.241 1.00 73.06 137 LEU A N 1
ATOM 1064 C CA . LEU A 1 137 ? -2.328 -2.816 -17.327 1.00 73.06 137 LEU A CA 1
ATOM 1065 C C . LEU A 1 137 ? -1.043 -3.638 -17.211 1.00 73.06 137 LEU A C 1
ATOM 1067 O O . LEU A 1 137 ? -0.096 -3.366 -17.933 1.00 73.06 137 LEU A O 1
ATOM 1071 N N . THR A 1 138 ? -1.019 -4.653 -16.349 1.00 76.06 138 THR A N 1
ATOM 1072 C CA . THR A 1 138 ? 0.108 -5.583 -16.205 1.00 76.06 138 THR A CA 1
ATOM 1073 C C . THR A 1 138 ? 0.324 -6.375 -17.492 1.00 76.06 138 THR A C 1
ATOM 1075 O O . THR A 1 138 ? 1.450 -6.453 -17.967 1.00 76.06 138 THR A O 1
ATOM 1078 N N . GLU A 1 139 ? -0.741 -6.886 -18.107 1.00 79.25 139 GLU A N 1
ATOM 1079 C CA . GLU A 1 139 ? -0.693 -7.548 -19.416 1.00 79.25 139 GLU A CA 1
ATOM 1080 C C . GLU A 1 139 ? -0.174 -6.604 -20.514 1.00 79.25 139 GLU A C 1
ATOM 1082 O O . GLU A 1 139 ? 0.769 -6.933 -21.232 1.00 79.25 139 GLU A O 1
ATOM 1087 N N . ALA A 1 140 ? -0.693 -5.373 -20.583 1.00 75.25 140 ALA A N 1
ATOM 1088 C CA . ALA A 1 140 ? -0.189 -4.354 -21.500 1.00 75.25 140 ALA A CA 1
ATOM 1089 C C . ALA A 1 140 ? 1.295 -4.035 -21.246 1.00 75.25 140 ALA A C 1
ATOM 1091 O O . ALA A 1 140 ? 2.069 -3.887 -22.189 1.00 75.25 140 ALA A O 1
ATOM 1092 N N . ILE A 1 141 ? 1.710 -3.960 -19.980 1.00 76.31 141 ILE A N 1
ATOM 1093 C CA . ILE A 1 141 ? 3.105 -3.769 -19.582 1.00 76.31 141 ILE A CA 1
ATOM 1094 C C . ILE A 1 141 ? 3.966 -4.938 -20.068 1.00 76.31 141 ILE A C 1
ATOM 1096 O O . ILE A 1 141 ? 5.014 -4.683 -20.658 1.00 76.31 141 ILE A O 1
ATOM 1100 N N . TRP A 1 142 ? 3.539 -6.192 -19.902 1.00 79.81 142 TRP A N 1
ATOM 1101 C CA . TRP A 1 142 ? 4.269 -7.355 -20.420 1.00 79.81 142 TRP A CA 1
ATOM 1102 C C . TRP A 1 142 ? 4.411 -7.309 -21.941 1.00 79.81 142 TRP A C 1
ATOM 1104 O O . TRP A 1 142 ? 5.517 -7.466 -22.462 1.00 79.81 142 TRP A O 1
ATOM 1114 N N . HIS A 1 143 ? 3.340 -6.967 -22.657 1.00 77.44 143 HIS A N 1
ATOM 1115 C CA . HIS A 1 143 ? 3.399 -6.782 -24.105 1.00 77.44 143 HIS A CA 1
ATOM 1116 C C . HIS A 1 143 ? 4.370 -5.674 -24.530 1.00 77.44 143 HIS A C 1
ATOM 1118 O O . HIS A 1 143 ? 5.121 -5.861 -25.485 1.00 77.44 143 HIS A O 1
ATOM 1124 N N . MET A 1 144 ? 4.408 -4.549 -23.810 1.00 73.69 144 MET A N 1
ATOM 1125 C CA . MET A 1 144 ? 5.365 -3.462 -24.062 1.00 73.69 144 MET A CA 1
ATOM 1126 C C . MET A 1 144 ? 6.800 -3.821 -23.662 1.00 73.69 144 MET A C 1
ATOM 1128 O O . MET A 1 144 ? 7.752 -3.273 -24.214 1.00 73.69 144 MET A O 1
ATOM 1132 N N . SER A 1 145 ? 6.960 -4.739 -22.710 1.00 80.94 145 SER A N 1
ATOM 1133 C CA . SER A 1 145 ? 8.261 -5.231 -22.247 1.00 80.94 145 SER A CA 1
ATOM 1134 C C . SER A 1 145 ? 8.935 -6.126 -23.278 1.00 80.94 145 SER A C 1
ATOM 1136 O O . SER A 1 145 ? 10.159 -6.240 -23.274 1.00 80.94 145 SER A O 1
ATOM 1138 N N . ASN A 1 146 ? 8.150 -6.743 -24.162 1.00 86.75 146 ASN A N 1
ATOM 1139 C CA . ASN A 1 146 ? 8.649 -7.496 -25.299 1.00 86.75 146 ASN A CA 1
ATOM 1140 C C . ASN A 1 146 ? 9.143 -6.526 -26.384 1.00 86.75 146 ASN A C 1
ATOM 1142 O O . ASN A 1 146 ? 8.377 -6.027 -27.213 1.00 86.75 146 ASN A O 1
ATOM 1146 N N . LEU A 1 147 ? 10.444 -6.245 -26.368 1.00 89.25 147 LEU A N 1
ATOM 1147 C CA . LEU A 1 147 ? 11.093 -5.312 -27.278 1.00 89.25 147 LEU A CA 1
ATOM 1148 C C . LEU A 1 147 ? 11.048 -5.868 -28.701 1.00 89.25 147 LEU A C 1
ATOM 1150 O O . LEU A 1 147 ? 11.811 -6.763 -29.051 1.00 89.25 147 LEU A O 1
ATOM 1154 N N . ARG A 1 148 ? 10.158 -5.328 -29.534 1.00 91.19 148 ARG A N 1
ATOM 1155 C CA . ARG A 1 148 ? 10.038 -5.691 -30.960 1.00 91.19 148 ARG A CA 1
ATOM 1156 C C . ARG A 1 148 ? 10.577 -4.623 -31.899 1.00 91.19 148 ARG A C 1
ATOM 1158 O O . ARG A 1 148 ? 10.886 -4.914 -33.053 1.00 91.19 148 ARG A O 1
ATOM 1165 N N . TYR A 1 149 ? 10.667 -3.387 -31.421 1.00 91.56 149 TYR A N 1
ATOM 1166 C CA . TYR A 1 149 ? 11.182 -2.263 -32.182 1.00 91.56 149 TYR A CA 1
ATOM 1167 C C . TYR A 1 149 ? 11.966 -1.330 -31.260 1.00 91.56 149 TYR A C 1
ATOM 1169 O O . TYR A 1 149 ? 11.425 -0.858 -30.267 1.00 91.56 149 TYR A O 1
ATOM 1177 N N . VAL A 1 150 ? 13.232 -1.073 -31.576 1.00 91.56 150 VAL A N 1
ATOM 1178 C CA . VAL A 1 150 ? 14.124 -0.177 -30.839 1.00 91.56 150 VAL A CA 1
ATOM 1179 C C . VAL A 1 150 ? 14.629 0.914 -31.781 1.00 91.56 150 VAL A C 1
ATOM 1181 O O . VAL A 1 150 ? 15.067 0.627 -32.892 1.00 91.56 150 VAL A O 1
ATOM 1184 N N . THR A 1 151 ? 14.602 2.171 -31.346 1.00 92.81 151 THR A N 1
ATOM 1185 C CA . THR A 1 151 ? 15.212 3.283 -32.092 1.00 92.81 151 THR A CA 1
ATOM 1186 C C . THR A 1 151 ? 16.403 3.826 -31.320 1.00 92.81 151 THR A C 1
ATOM 1188 O O . THR A 1 151 ? 16.227 4.257 -30.182 1.00 92.81 151 THR A O 1
ATOM 1191 N N . VAL A 1 152 ? 17.588 3.857 -31.922 1.00 93.62 152 VAL A N 1
ATOM 1192 C CA . VAL A 1 152 ? 18.802 4.413 -31.311 1.00 93.62 152 VAL A CA 1
ATOM 1193 C C . VAL A 1 152 ? 19.023 5.829 -31.828 1.00 93.62 152 VAL A C 1
ATOM 1195 O O . VAL A 1 152 ? 19.037 6.059 -33.039 1.00 93.62 152 VAL A O 1
ATOM 1198 N N . TRP A 1 153 ? 19.163 6.775 -30.906 1.00 91.75 153 TRP A N 1
ATOM 1199 C CA . TRP A 1 153 ? 19.307 8.197 -31.185 1.00 91.75 153 TRP A CA 1
ATOM 1200 C C . TRP A 1 153 ? 20.553 8.760 -30.517 1.00 91.75 153 TRP A C 1
ATOM 1202 O O . TRP A 1 153 ? 20.706 8.656 -29.298 1.00 91.75 153 TRP A O 1
ATOM 1212 N N . GLU A 1 154 ? 21.365 9.485 -31.277 1.00 89.88 154 GLU A N 1
ATOM 1213 C CA . GLU A 1 154 ? 22.288 10.448 -30.684 1.00 89.88 154 GLU A CA 1
ATOM 1214 C C . GLU A 1 154 ? 21.495 11.676 -30.223 1.00 89.88 154 GLU A C 1
ATOM 1216 O O . GLU A 1 154 ? 20.672 12.220 -30.968 1.00 89.88 154 GLU A O 1
ATOM 1221 N N . LYS A 1 155 ? 21.734 12.149 -28.993 1.00 88.62 155 LYS A N 1
ATOM 1222 C CA . LYS A 1 155 ? 21.011 13.312 -28.448 1.00 88.62 155 LYS A CA 1
ATOM 1223 C C . LYS A 1 155 ? 21.076 14.552 -29.367 1.00 88.62 155 LYS A C 1
ATOM 1225 O O . LYS A 1 155 ? 20.024 15.176 -29.538 1.00 88.62 155 LYS A O 1
ATOM 1230 N N . PRO A 1 156 ? 22.228 14.931 -29.963 1.00 89.31 156 PRO A N 1
ATOM 1231 C CA . PRO A 1 156 ? 22.292 16.078 -30.871 1.00 89.31 156 PRO A CA 1
ATOM 1232 C C . PRO A 1 156 ? 21.444 15.901 -32.135 1.00 89.31 156 PRO A C 1
ATOM 1234 O O . PRO A 1 156 ? 20.779 16.847 -32.555 1.00 89.31 156 PRO A O 1
ATOM 1237 N N . GLU A 1 157 ? 21.420 14.695 -32.707 1.00 89.50 157 GLU A N 1
ATOM 1238 C CA . GLU A 1 157 ? 20.614 14.391 -33.893 1.00 89.50 157 GLU A CA 1
ATOM 1239 C C . GLU A 1 157 ? 19.120 14.508 -33.582 1.00 89.50 157 GLU A C 1
ATOM 1241 O O . GLU A 1 157 ? 18.393 15.226 -34.270 1.00 89.50 157 GLU A O 1
ATOM 1246 N N . LEU A 1 158 ? 18.674 13.847 -32.510 1.00 89.94 158 LEU A N 1
ATOM 1247 C CA . LEU A 1 158 ? 17.284 13.886 -32.068 1.00 89.94 158 LEU A CA 1
ATOM 1248 C C . LEU A 1 158 ? 16.831 15.327 -31.804 1.00 89.94 158 LEU A C 1
ATOM 1250 O O . LEU A 1 158 ? 15.768 15.742 -32.260 1.00 89.94 158 LEU A O 1
ATOM 1254 N N . ALA A 1 159 ? 17.659 16.119 -31.117 1.00 90.62 159 ALA A N 1
ATOM 1255 C CA . ALA A 1 159 ? 17.367 17.524 -30.863 1.00 90.62 159 ALA A CA 1
ATOM 1256 C C . ALA A 1 159 ? 17.255 18.338 -32.161 1.00 90.62 159 ALA A C 1
ATOM 1258 O O . ALA A 1 159 ? 16.332 19.136 -32.295 1.00 90.62 159 ALA A O 1
ATOM 1259 N N . ALA A 1 160 ? 18.164 18.145 -33.119 1.00 90.31 160 ALA A N 1
ATOM 1260 C CA . ALA A 1 160 ? 18.153 18.871 -34.386 1.00 90.31 160 ALA A CA 1
ATOM 1261 C C . ALA A 1 160 ? 16.917 18.544 -35.247 1.00 90.31 160 ALA A C 1
ATOM 1263 O O . ALA A 1 160 ? 16.313 19.459 -35.806 1.00 90.31 160 ALA A O 1
ATOM 1264 N N . ARG A 1 161 ? 16.483 17.279 -35.284 1.00 90.69 161 ARG A N 1
ATOM 1265 C CA . ARG A 1 161 ? 15.242 16.863 -35.960 1.00 90.69 161 ARG A CA 1
ATOM 1266 C C . ARG A 1 161 ? 13.988 17.431 -35.298 1.00 90.69 161 ARG A C 1
ATOM 1268 O O . ARG A 1 161 ? 13.118 17.985 -35.962 1.00 90.69 161 ARG A O 1
ATOM 1275 N N . LEU A 1 162 ? 13.905 17.378 -33.970 1.00 91.06 162 LEU A N 1
ATOM 1276 C CA . LEU A 1 162 ? 12.765 17.967 -33.262 1.00 91.06 162 LEU A CA 1
ATOM 1277 C C . LEU A 1 162 ? 12.731 19.498 -33.426 1.00 91.06 162 LEU A C 1
ATOM 1279 O O . LEU A 1 162 ? 11.658 20.075 -33.597 1.00 91.06 162 LEU A O 1
ATOM 1283 N N . LYS A 1 163 ? 13.900 20.160 -33.443 1.00 91.81 163 LYS A N 1
ATOM 1284 C CA . LYS A 1 163 ? 14.040 21.597 -33.745 1.00 91.81 163 LYS A CA 1
ATOM 1285 C C . LYS A 1 163 ? 13.570 21.950 -35.161 1.00 91.81 163 LYS A C 1
ATOM 1287 O O . LYS A 1 163 ? 13.037 23.041 -35.346 1.00 91.81 163 LYS A O 1
ATOM 1292 N N . SER A 1 164 ? 13.751 21.062 -36.144 1.00 91.56 164 SER A N 1
ATOM 1293 C CA . SER A 1 164 ? 13.294 21.284 -37.526 1.00 91.56 164 SER A CA 1
ATOM 1294 C C . SER A 1 164 ? 11.790 21.052 -37.720 1.00 91.56 164 SER A C 1
ATOM 1296 O O . SER A 1 164 ? 11.263 21.326 -38.797 1.00 91.56 164 SER A O 1
ATOM 1298 N N . GLY A 1 165 ? 11.085 20.595 -36.679 1.00 91.69 165 GLY A N 1
ATOM 1299 C CA . GLY A 1 165 ? 9.651 20.313 -36.710 1.00 91.69 165 GLY A CA 1
ATOM 1300 C C . GLY A 1 165 ? 9.305 18.873 -37.093 1.00 91.69 165 GLY A C 1
ATOM 1301 O O . GLY A 1 165 ? 8.123 18.574 -37.285 1.00 91.69 165 GLY A O 1
ATOM 1302 N N . GLU A 1 166 ? 10.293 17.975 -37.191 1.00 90.88 166 GLU A N 1
ATOM 1303 C CA . GLU A 1 166 ? 10.040 16.548 -37.395 1.00 90.88 166 GLU A CA 1
ATOM 1304 C C . GLU A 1 166 ? 9.249 15.980 -36.207 1.00 90.88 166 GLU A C 1
ATOM 1306 O O . GLU A 1 166 ? 9.609 16.163 -35.041 1.00 90.88 166 GLU A O 1
ATOM 1311 N N . LYS A 1 167 ? 8.148 15.282 -36.502 1.00 89.19 167 LYS A N 1
ATOM 1312 C CA . LYS A 1 167 ? 7.346 14.600 -35.484 1.00 89.19 167 LYS A CA 1
ATOM 1313 C C . LYS A 1 167 ? 7.932 13.217 -35.236 1.00 89.19 167 LYS A C 1
ATOM 1315 O O . LYS A 1 167 ? 7.679 12.296 -36.006 1.00 89.19 167 LYS A O 1
ATOM 1320 N N . ILE A 1 168 ? 8.678 13.077 -34.147 1.00 86.38 168 ILE A N 1
ATOM 1321 C CA . ILE A 1 168 ? 9.237 11.796 -33.711 1.00 86.38 168 ILE A CA 1
ATOM 1322 C C . ILE A 1 168 ? 8.369 11.255 -32.575 1.00 86.38 168 ILE A C 1
ATOM 1324 O O . ILE A 1 168 ? 8.040 11.980 -31.636 1.00 86.38 168 ILE A O 1
ATOM 1328 N N . ALA A 1 169 ? 7.977 9.983 -32.666 1.00 80.50 169 ALA A N 1
ATOM 1329 C CA . ALA A 1 169 ? 7.135 9.344 -31.660 1.00 80.50 169 ALA A CA 1
ATOM 1330 C C . ALA A 1 169 ? 7.731 9.512 -30.250 1.00 80.50 169 ALA A C 1
ATOM 1332 O O . ALA A 1 169 ? 8.914 9.252 -30.038 1.00 80.50 169 ALA A O 1
ATOM 1333 N N . TYR A 1 170 ? 6.894 9.947 -29.303 1.00 80.31 170 TYR A N 1
ATOM 1334 C CA . TYR A 1 170 ? 7.234 10.168 -27.889 1.00 80.31 170 TYR A CA 1
ATOM 1335 C C . TYR A 1 170 ? 8.284 11.236 -27.604 1.00 80.31 170 TYR A C 1
ATOM 1337 O O . TYR A 1 170 ? 8.717 11.343 -26.462 1.00 80.31 170 TYR A O 1
ATOM 1345 N N . PHE A 1 171 ? 8.697 12.040 -28.580 1.00 85.75 171 PHE A N 1
ATOM 1346 C CA . PHE A 1 171 ? 9.615 13.138 -28.323 1.00 85.75 171 PHE A CA 1
ATOM 1347 C C . PHE A 1 171 ? 9.014 14.475 -28.727 1.00 85.75 171 PHE A C 1
ATOM 1349 O O . PHE A 1 171 ? 8.393 14.611 -29.780 1.00 85.75 171 PHE A O 1
ATOM 1356 N N . SER A 1 172 ? 9.251 15.486 -27.897 1.00 89.12 172 SER A N 1
ATOM 1357 C CA . SER A 1 172 ? 8.972 16.874 -28.241 1.00 89.12 172 SER A CA 1
ATOM 1358 C C . SER A 1 172 ? 10.158 17.774 -27.935 1.00 89.12 172 SER A C 1
ATOM 1360 O O . SER A 1 172 ? 11.039 17.469 -27.125 1.00 89.12 172 SER A O 1
ATOM 1362 N N . TRP A 1 173 ? 10.187 18.905 -28.630 1.00 90.00 173 TRP A N 1
ATOM 1363 C CA . TRP A 1 173 ? 11.128 19.981 -28.380 1.00 90.00 173 TRP A CA 1
ATOM 1364 C C . TRP A 1 173 ? 10.499 21.017 -27.452 1.00 90.00 173 TRP A C 1
ATOM 1366 O O . TRP A 1 173 ? 9.406 21.507 -27.738 1.00 90.00 173 TRP A O 1
ATOM 1376 N N . GLU A 1 174 ? 11.193 21.401 -26.378 1.00 90.00 174 GLU A N 1
ATOM 1377 C CA . GLU A 1 174 ? 10.825 22.563 -25.571 1.00 90.00 174 GLU A CA 1
ATOM 1378 C C . GLU A 1 174 ? 11.674 23.787 -25.967 1.00 90.00 174 GLU A C 1
ATOM 1380 O O . GLU A 1 174 ? 12.829 23.893 -25.545 1.00 90.00 174 GLU A O 1
ATOM 1385 N N . PRO A 1 175 ? 11.117 24.774 -26.703 1.00 86.62 175 PRO A N 1
ATOM 1386 C CA . PRO A 1 175 ? 11.898 25.904 -27.212 1.00 86.62 175 PRO A CA 1
ATOM 1387 C C . PRO A 1 175 ? 12.504 26.790 -26.123 1.00 86.62 175 PRO A C 1
ATOM 1389 O O . PRO A 1 175 ? 13.525 27.423 -26.348 1.00 86.62 175 PRO A O 1
ATOM 1392 N N . LYS A 1 176 ? 11.867 26.861 -24.947 1.00 85.69 176 LYS A N 1
ATOM 1393 C CA . LYS A 1 176 ? 12.283 27.764 -23.863 1.00 85.69 176 LYS A CA 1
ATOM 1394 C C . LYS A 1 176 ? 13.531 27.288 -23.132 1.00 85.69 176 LYS A C 1
ATOM 1396 O O . LYS A 1 176 ? 14.317 28.107 -22.675 1.00 85.69 176 LYS A O 1
ATOM 1401 N N . THR A 1 177 ? 13.652 25.981 -22.948 1.00 84.88 177 THR A N 1
ATOM 1402 C CA . THR A 1 177 ? 14.735 25.357 -22.176 1.00 84.88 177 THR A CA 1
ATOM 1403 C C . THR A 1 177 ? 15.771 24.708 -23.080 1.00 84.88 177 THR A C 1
ATOM 1405 O O . THR A 1 177 ? 16.813 24.274 -22.599 1.00 84.88 177 THR A O 1
ATOM 1408 N N . GLU A 1 178 ? 15.480 24.639 -24.378 1.00 84.31 178 GLU A N 1
ATOM 1409 C CA . GLU A 1 178 ? 16.246 23.888 -25.357 1.00 84.31 178 GLU A CA 1
ATOM 1410 C C . GLU A 1 178 ? 16.434 22.410 -24.979 1.00 84.31 178 GLU A C 1
ATOM 1412 O O . GLU A 1 178 ? 17.490 21.808 -25.195 1.00 84.31 178 GLU A O 1
ATOM 1417 N N . LEU A 1 179 ? 15.393 21.812 -24.397 1.00 83.56 179 LEU A N 1
ATOM 1418 C CA . LEU A 1 179 ? 15.412 20.422 -23.963 1.00 83.56 179 LEU A CA 1
ATOM 1419 C C . LEU A 1 179 ? 14.553 19.543 -24.869 1.00 83.56 179 LEU A C 1
ATOM 1421 O O . LEU A 1 179 ? 13.427 19.885 -25.230 1.00 83.56 179 LEU A O 1
ATOM 1425 N N . VAL A 1 180 ? 15.088 18.360 -25.175 1.00 81.62 180 VAL A N 1
ATOM 1426 C CA . VAL A 1 180 ? 14.308 17.236 -25.693 1.00 81.62 180 VAL A CA 1
ATOM 1427 C C . VAL A 1 180 ? 13.520 16.645 -24.532 1.00 81.62 180 VAL A C 1
ATOM 1429 O O . VAL A 1 180 ? 14.106 16.246 -23.522 1.00 81.62 180 VAL A O 1
ATOM 1432 N N . ARG A 1 181 ? 12.199 16.591 -24.675 1.00 82.50 181 ARG A N 1
ATOM 1433 C CA . ARG A 1 181 ? 11.298 15.937 -23.731 1.00 82.50 181 ARG A CA 1
ATOM 1434 C C . ARG A 1 181 ? 10.871 14.596 -24.289 1.00 82.50 181 ARG A C 1
ATOM 1436 O O . ARG A 1 181 ? 10.601 14.477 -25.480 1.00 82.50 181 ARG A O 1
ATOM 1443 N N . PHE A 1 182 ? 10.825 13.603 -23.414 1.00 76.88 182 PHE A N 1
ATOM 1444 C CA . PHE A 1 182 ? 10.214 12.322 -23.712 1.00 76.88 182 PHE A CA 1
ATOM 1445 C C . PHE A 1 182 ? 8.766 12.353 -23.217 1.00 76.88 182 PHE A C 1
ATOM 1447 O O . PHE A 1 182 ? 8.515 12.315 -22.013 1.00 76.88 182 PHE A O 1
ATOM 1454 N N . ASP A 1 183 ? 7.831 12.457 -24.153 1.00 73.31 183 ASP A N 1
ATOM 1455 C CA . ASP A 1 183 ? 6.391 12.530 -23.933 1.00 73.31 183 ASP A CA 1
ATOM 1456 C C . ASP A 1 183 ? 5.757 11.164 -24.198 1.00 73.31 183 ASP A C 1
ATOM 1458 O O . ASP A 1 183 ? 4.951 10.980 -25.117 1.00 73.31 183 ASP A O 1
ATOM 1462 N N . TYR A 1 184 ? 6.131 10.171 -23.395 1.00 63.19 184 TYR A N 1
ATOM 1463 C CA . TYR A 1 184 ? 5.393 8.920 -23.402 1.00 63.19 184 TYR A CA 1
ATOM 1464 C C . TYR A 1 184 ? 4.061 9.104 -22.686 1.00 63.19 184 TYR A C 1
ATOM 1466 O O . TYR A 1 184 ? 3.978 9.130 -21.460 1.00 63.19 184 TYR A O 1
ATOM 1474 N N . VAL A 1 185 ? 3.007 9.241 -23.483 1.00 57.34 185 VAL A N 1
ATOM 1475 C CA . VAL A 1 185 ? 1.633 9.110 -23.017 1.00 57.34 185 VAL A CA 1
ATOM 1476 C C . VAL A 1 185 ? 1.178 7.726 -23.465 1.00 57.34 185 VAL A C 1
ATOM 1478 O O . VAL A 1 185 ? 0.925 7.558 -24.663 1.00 57.34 185 VAL A O 1
ATOM 1481 N N . PRO A 1 186 ? 1.105 6.719 -22.568 1.00 54.75 186 PRO A N 1
ATOM 1482 C CA . PRO A 1 186 ? 0.536 5.437 -22.946 1.00 54.75 186 PRO A CA 1
ATOM 1483 C C . PRO A 1 186 ? -0.854 5.711 -23.504 1.00 54.75 186 PRO A C 1
ATOM 1485 O O . PRO A 1 186 ? -1.656 6.424 -22.890 1.00 54.75 186 PRO A O 1
ATOM 1488 N N . THR A 1 187 ? -1.114 5.215 -24.711 1.00 51.12 187 THR A N 1
ATOM 1489 C CA . THR A 1 187 ? -2.411 5.376 -25.354 1.00 51.12 187 THR A CA 1
ATOM 1490 C C . THR A 1 187 ? -3.390 4.513 -24.575 1.00 51.12 187 THR A C 1
ATOM 1492 O O . THR A 1 187 ? -3.514 3.318 -24.816 1.00 51.12 187 THR A O 1
ATOM 1495 N N . VAL A 1 188 ? -4.028 5.098 -23.560 1.00 51.69 188 VAL A N 1
ATOM 1496 C CA . VAL A 1 188 ? -5.081 4.417 -22.810 1.00 51.69 188 VAL A CA 1
ATOM 1497 C C . VAL A 1 188 ? -6.205 4.153 -23.811 1.00 51.69 188 VAL A C 1
ATOM 1499 O O . VAL A 1 188 ? -6.688 5.120 -24.411 1.00 51.69 188 VAL A O 1
ATOM 1502 N N . PRO A 1 189 ? -6.614 2.889 -24.033 1.00 52.56 189 PRO A N 1
ATOM 1503 C CA . PRO A 1 189 ? -7.696 2.588 -24.956 1.00 52.56 189 PRO A CA 1
ATOM 1504 C C . PRO A 1 189 ? -8.916 3.463 -24.629 1.00 52.56 189 PRO A C 1
ATOM 1506 O O . PRO A 1 189 ? -9.222 3.636 -23.443 1.00 52.56 189 PRO A O 1
ATOM 1509 N N . PRO A 1 190 ? -9.628 4.018 -25.628 1.00 60.81 190 PRO A N 1
ATOM 1510 C CA . PRO A 1 190 ? -10.796 4.870 -25.388 1.00 60.81 190 PRO A CA 1
ATOM 1511 C C . PRO A 1 190 ? -11.820 4.238 -24.435 1.00 60.81 190 PRO A C 1
ATOM 1513 O O . PRO A 1 190 ? -12.444 4.932 -23.635 1.00 60.81 190 PRO A O 1
ATOM 1516 N N . GLU A 1 191 ? -11.932 2.909 -24.464 1.00 61.38 191 GLU A N 1
ATOM 1517 C CA . GLU A 1 191 ? -12.760 2.120 -23.553 1.00 61.38 191 GLU A CA 1
ATOM 1518 C C . GLU A 1 191 ? -12.347 2.285 -22.086 1.00 61.38 191 GLU A C 1
ATOM 1520 O O . GLU A 1 191 ? -13.196 2.580 -21.252 1.00 61.38 191 GLU A O 1
ATOM 1525 N N . ALA A 1 192 ? -11.053 2.199 -21.763 1.00 56.06 192 ALA A N 1
ATOM 1526 C CA . ALA A 1 192 ? -10.559 2.386 -20.398 1.00 56.06 192 ALA A CA 1
ATOM 1527 C C . ALA A 1 192 ? -10.747 3.836 -19.906 1.00 56.06 192 ALA A C 1
ATOM 1529 O O . ALA A 1 192 ? -11.023 4.064 -18.726 1.00 56.06 192 ALA A O 1
ATOM 1530 N N . VAL A 1 193 ? -10.674 4.828 -20.806 1.00 62.91 193 VAL A N 1
ATOM 1531 C CA . VAL A 1 193 ? -11.014 6.227 -20.477 1.00 62.91 193 VAL A CA 1
ATOM 1532 C C . VAL A 1 193 ? -12.505 6.368 -20.150 1.00 62.91 193 VAL A C 1
ATOM 1534 O O . VAL A 1 193 ? -12.854 7.004 -19.153 1.00 62.91 193 VAL A O 1
ATOM 1537 N N . ALA A 1 194 ? -13.382 5.754 -20.948 1.00 69.75 194 ALA A N 1
ATOM 1538 C CA . ALA A 1 194 ? -14.827 5.773 -20.728 1.00 69.75 194 ALA A CA 1
ATOM 1539 C C . ALA A 1 194 ? -15.239 5.009 -19.456 1.00 69.75 194 ALA A C 1
ATOM 1541 O O . ALA A 1 194 ? -16.132 5.445 -18.730 1.00 69.75 194 ALA A O 1
ATOM 1542 N N . GLU A 1 195 ? -14.586 3.886 -19.149 1.00 59.72 195 GLU A N 1
ATOM 1543 C CA . GLU A 1 195 ? -14.810 3.143 -17.904 1.00 59.72 195 GLU A CA 1
ATOM 1544 C C . GLU A 1 195 ? -14.414 3.955 -16.678 1.00 59.72 195 GLU A C 1
ATOM 1546 O O . GLU A 1 195 ? -15.176 4.023 -15.715 1.00 59.72 195 GLU A O 1
ATOM 1551 N N . LYS A 1 196 ? -13.274 4.646 -16.739 1.00 60.91 196 LYS A N 1
ATOM 1552 C CA . LYS A 1 196 ? -12.869 5.559 -15.675 1.00 60.91 196 LYS A CA 1
ATOM 1553 C C . LYS A 1 196 ? -13.887 6.680 -15.472 1.00 60.91 196 LYS A C 1
ATOM 1555 O O . LYS A 1 196 ? -14.236 6.965 -14.334 1.00 60.91 196 LYS A O 1
ATOM 1560 N N . GLN A 1 197 ? -14.377 7.300 -16.547 1.00 70.25 197 GLN A N 1
ATOM 1561 C CA . GLN A 1 197 ? -15.409 8.337 -16.433 1.00 70.25 197 GLN A CA 1
ATOM 1562 C C . GLN A 1 197 ? -16.666 7.800 -15.743 1.00 70.25 197 GLN A C 1
ATOM 1564 O O . GLN A 1 197 ? -17.171 8.441 -14.827 1.00 70.25 197 GLN A O 1
ATOM 1569 N N . LYS A 1 198 ? -17.108 6.585 -16.091 1.00 69.31 198 LYS A N 1
ATOM 1570 C CA . LYS A 1 198 ? -18.231 5.925 -15.407 1.00 69.31 198 LYS A CA 1
ATOM 1571 C C . LYS A 1 198 ? -17.943 5.642 -13.931 1.00 69.31 198 LYS A C 1
ATOM 1573 O O . LYS A 1 198 ? -18.838 5.802 -13.107 1.00 69.31 198 LYS A O 1
ATOM 1578 N N . ALA A 1 199 ? -16.725 5.228 -13.586 1.00 55.56 199 ALA A N 1
ATOM 1579 C CA . ALA A 1 199 ? -16.325 5.012 -12.196 1.00 55.56 199 ALA A CA 1
ATOM 1580 C C . ALA A 1 199 ? -16.310 6.330 -11.401 1.00 55.56 199 ALA A C 1
ATOM 1582 O O . ALA A 1 199 ? -16.879 6.393 -10.312 1.00 55.56 199 ALA A O 1
ATOM 1583 N N . ASP A 1 200 ? -15.738 7.394 -11.969 1.00 56.62 200 ASP A N 1
ATOM 1584 C CA . ASP A 1 200 ? -15.715 8.737 -11.378 1.00 56.62 200 ASP A CA 1
ATOM 1585 C C . ASP A 1 200 ? -17.152 9.278 -11.178 1.00 56.62 200 ASP A C 1
ATOM 1587 O O . ASP A 1 200 ? -17.472 9.832 -10.123 1.00 56.62 200 ASP A O 1
ATOM 1591 N N . GLU A 1 201 ? -18.051 9.059 -12.146 1.00 67.88 201 GLU A N 1
ATOM 1592 C CA . GLU A 1 201 ? -19.478 9.404 -12.055 1.00 67.88 201 GLU A CA 1
ATOM 1593 C C . GLU A 1 201 ? -20.216 8.591 -10.980 1.00 67.88 201 GLU A C 1
ATOM 1595 O O . GLU A 1 201 ? -20.985 9.158 -10.202 1.00 67.88 201 GLU A O 1
ATOM 1600 N N . ALA A 1 202 ? -19.967 7.282 -10.886 1.00 57.66 202 ALA A N 1
ATOM 1601 C CA . ALA A 1 202 ? -20.570 6.420 -9.869 1.00 57.66 202 ALA A CA 1
ATOM 1602 C C . ALA A 1 202 ? -20.130 6.815 -8.449 1.00 57.66 202 ALA A C 1
ATOM 1604 O O . ALA A 1 202 ? -20.952 6.856 -7.528 1.00 57.66 202 ALA A O 1
ATOM 1605 N N . VAL A 1 203 ? -18.852 7.173 -8.273 1.00 51.34 203 VAL A N 1
ATOM 1606 C CA . VAL A 1 203 ? -18.335 7.723 -7.012 1.00 51.34 203 VAL A CA 1
ATOM 1607 C C . VAL A 1 203 ? -19.052 9.031 -6.676 1.00 51.34 203 VAL A C 1
ATOM 1609 O O . VAL A 1 203 ? -19.556 9.168 -5.560 1.00 51.34 203 VAL A O 1
ATOM 1612 N N . ALA A 1 204 ? -19.182 9.947 -7.641 1.00 59.31 204 ALA A N 1
ATOM 1613 C CA . ALA A 1 204 ? -19.868 11.227 -7.455 1.00 59.31 204 ALA A CA 1
ATOM 1614 C C . ALA A 1 204 ? -21.368 11.084 -7.121 1.00 59.31 204 ALA A C 1
ATOM 1616 O O . ALA A 1 204 ? -21.916 11.915 -6.397 1.00 59.31 204 ALA A O 1
ATOM 1617 N N . GLN A 1 205 ? -22.039 10.039 -7.618 1.00 55.00 205 GLN A N 1
ATOM 1618 C CA . GLN A 1 205 ? -23.463 9.773 -7.361 1.00 55.00 205 GLN A CA 1
ATOM 1619 C C . GLN A 1 205 ? -23.734 9.088 -6.015 1.00 55.00 205 GLN A C 1
ATOM 1621 O O . GLN A 1 205 ? -24.848 9.153 -5.489 1.00 55.00 205 GLN A O 1
ATOM 1626 N N . SER A 1 206 ? -22.739 8.423 -5.433 1.00 46.47 206 SER A N 1
ATOM 1627 C CA . SER A 1 206 ? -22.908 7.730 -4.162 1.00 46.47 206 SER A CA 1
ATOM 1628 C C . SER A 1 206 ? -23.032 8.749 -3.010 1.00 46.47 206 SER A C 1
ATOM 1630 O O . SER A 1 206 ? -22.081 9.427 -2.657 1.00 46.47 206 SER A O 1
ATOM 1632 N N . GLN A 1 207 ? -24.205 8.875 -2.376 1.00 41.09 207 GLN A N 1
ATOM 1633 C CA . GLN A 1 207 ? -24.511 9.892 -1.341 1.00 41.09 207 GLN A CA 1
ATOM 1634 C C . GLN A 1 207 ? -23.691 9.818 -0.021 1.00 41.09 207 GLN A C 1
ATOM 1636 O O . GLN A 1 207 ? -24.039 10.493 0.949 1.00 41.09 207 GLN A O 1
ATOM 1641 N N . LEU A 1 208 ? -22.612 9.027 0.050 1.00 43.31 208 LEU A N 1
ATOM 1642 C CA . LEU A 1 208 ? -21.562 9.266 1.048 1.00 43.31 208 LEU A CA 1
ATOM 1643 C C . LEU A 1 208 ? -20.393 9.945 0.339 1.00 43.31 208 LEU A C 1
ATOM 1645 O O . LEU A 1 208 ? -19.884 9.419 -0.647 1.00 43.31 208 LEU A O 1
ATOM 1649 N N . GLU A 1 209 ? -19.945 11.074 0.881 1.00 42.44 209 GLU A N 1
ATOM 1650 C CA . GLU A 1 209 ? -18.651 11.656 0.532 1.00 42.44 209 GLU A CA 1
ATOM 1651 C C . GLU A 1 209 ? -17.565 10.667 0.979 1.00 42.44 209 GLU A C 1
ATOM 1653 O O . GLU A 1 209 ? -17.174 10.639 2.146 1.00 42.44 209 GLU A O 1
ATOM 1658 N N . SER A 1 210 ? -17.154 9.786 0.067 1.00 40.38 210 SER A N 1
ATOM 1659 C CA . SER A 1 210 ? -15.953 8.972 0.205 1.00 40.38 210 SER A CA 1
ATOM 1660 C C . SER A 1 210 ? -14.832 9.675 -0.543 1.00 40.38 210 SER A C 1
ATOM 1662 O O . SER A 1 210 ? -14.838 9.709 -1.773 1.00 40.38 210 SER A O 1
ATOM 1664 N N . GLU A 1 211 ? -13.877 10.243 0.185 1.00 45.25 211 GLU A N 1
ATOM 1665 C CA . GLU A 1 211 ? -12.635 10.716 -0.418 1.00 45.25 211 GLU A CA 1
ATOM 1666 C C . GLU A 1 211 ? -11.605 9.588 -0.345 1.00 45.25 211 GLU A C 1
ATOM 1668 O O . GLU A 1 211 ? -11.059 9.312 0.720 1.00 45.25 211 GLU A O 1
ATOM 1673 N N . PHE A 1 212 ? -11.334 8.940 -1.481 1.00 36.53 212 PHE A N 1
ATOM 1674 C CA . PHE A 1 212 ? -10.107 8.165 -1.650 1.00 36.53 212 PHE A CA 1
ATOM 1675 C C . PHE A 1 212 ? -8.997 9.126 -2.078 1.00 36.53 212 PHE A C 1
ATOM 1677 O O . PHE A 1 212 ? -8.909 9.548 -3.233 1.00 36.53 212 PHE A O 1
ATOM 1684 N N . ASN A 1 213 ? -8.158 9.511 -1.126 1.00 39.34 213 ASN A N 1
ATOM 1685 C CA . ASN A 1 213 ? -6.985 10.331 -1.362 1.00 39.34 213 ASN A CA 1
ATOM 1686 C C . ASN A 1 213 ? -5.772 9.416 -1.552 1.00 39.34 213 ASN A C 1
ATOM 1688 O O . ASN A 1 213 ? -5.252 8.859 -0.590 1.00 39.34 213 ASN A O 1
ATOM 1692 N N . TYR A 1 214 ? -5.304 9.297 -2.794 1.00 36.09 214 TYR A N 1
ATOM 1693 C CA . TYR A 1 214 ? -4.034 8.650 -3.123 1.00 36.09 214 TYR A CA 1
ATOM 1694 C C . TYR A 1 214 ? -2.934 9.715 -3.166 1.00 36.09 214 TYR A C 1
ATOM 1696 O O . TYR A 1 214 ? -2.948 10.589 -4.041 1.00 36.09 214 TYR A O 1
ATOM 1704 N N . ASN A 1 215 ? -1.983 9.675 -2.232 1.00 34.03 215 ASN A N 1
ATOM 1705 C CA . ASN A 1 215 ? -0.848 10.597 -2.215 1.00 34.03 215 ASN A CA 1
ATOM 1706 C C . ASN A 1 215 ? 0.472 9.842 -2.427 1.00 34.03 215 ASN A C 1
ATOM 1708 O O . ASN A 1 215 ? 0.868 9.032 -1.598 1.00 34.03 215 ASN A O 1
ATOM 1712 N N . LEU A 1 216 ? 1.147 10.141 -3.540 1.00 36.72 216 LEU A N 1
ATOM 1713 C CA . LEU A 1 216 ? 2.384 9.498 -4.007 1.00 36.72 216 LEU A CA 1
ATOM 1714 C C . LEU A 1 216 ? 3.606 10.418 -3.871 1.00 36.72 216 LEU A C 1
ATOM 1716 O O . LEU A 1 216 ? 4.394 10.552 -4.805 1.00 36.72 216 LEU A O 1
ATOM 1720 N N . LYS A 1 217 ? 3.752 11.149 -2.763 1.00 35.03 217 LYS A N 1
ATOM 1721 C CA . LYS A 1 217 ? 4.846 12.130 -2.678 1.00 35.03 217 LYS A CA 1
ATOM 1722 C C . LYS A 1 217 ? 6.236 11.521 -2.458 1.00 35.03 217 LYS A C 1
ATOM 1724 O O . LYS A 1 217 ? 7.196 12.169 -2.847 1.00 35.03 217 LYS A O 1
ATOM 1729 N N . ASP A 1 218 ? 6.336 10.293 -1.938 1.00 32.50 218 ASP A N 1
ATOM 1730 C CA . ASP A 1 218 ? 7.614 9.733 -1.461 1.00 32.50 218 ASP A CA 1
ATOM 1731 C C . ASP A 1 218 ? 7.812 8.231 -1.782 1.00 32.50 218 ASP A C 1
ATOM 1733 O O . ASP A 1 218 ? 8.502 7.527 -1.050 1.00 32.50 218 ASP A O 1
ATOM 1737 N N . GLY A 1 219 ? 7.170 7.690 -2.826 1.00 29.89 219 GLY A N 1
ATOM 1738 C CA . GLY A 1 219 ? 7.276 6.256 -3.172 1.00 29.89 219 GLY A CA 1
ATOM 1739 C C . GLY A 1 219 ? 6.531 5.298 -2.225 1.00 29.89 219 GLY A C 1
ATOM 1740 O O . GLY A 1 219 ? 6.511 4.094 -2.453 1.00 29.89 219 GLY A O 1
ATOM 1741 N N . VAL A 1 220 ? 5.866 5.828 -1.196 1.00 30.28 220 VAL A N 1
ATOM 1742 C CA . VAL A 1 220 ? 4.862 5.122 -0.390 1.00 30.28 220 VAL A CA 1
ATOM 1743 C C . VAL A 1 220 ? 3.485 5.549 -0.886 1.00 30.28 220 VAL A C 1
ATOM 1745 O O . VAL A 1 220 ? 3.188 6.746 -0.927 1.00 30.28 220 VAL A O 1
ATOM 1748 N N . ILE A 1 221 ? 2.645 4.585 -1.268 1.00 33.94 221 ILE A N 1
ATOM 1749 C CA . ILE A 1 221 ? 1.236 4.844 -1.570 1.00 33.94 221 ILE A CA 1
ATOM 1750 C C . ILE A 1 221 ? 0.531 5.114 -0.240 1.00 33.94 221 ILE A C 1
ATOM 1752 O O . ILE A 1 221 ? 0.234 4.191 0.513 1.00 33.94 221 ILE A O 1
ATOM 1756 N N . ASP A 1 222 ? 0.267 6.383 0.062 1.00 34.75 222 ASP A N 1
ATOM 1757 C CA . ASP A 1 222 ? -0.651 6.731 1.141 1.00 34.75 222 ASP A CA 1
ATOM 1758 C C . ASP A 1 222 ? -2.073 6.696 0.568 1.00 34.75 222 ASP A C 1
ATOM 1760 O O . ASP A 1 222 ? -2.462 7.591 -0.192 1.00 34.75 222 ASP A O 1
ATOM 1764 N N . VAL A 1 223 ? -2.801 5.612 0.853 1.00 33.84 223 VAL A N 1
ATOM 1765 C CA . VAL A 1 223 ? -4.225 5.459 0.532 1.00 33.84 223 VAL A CA 1
ATOM 1766 C C . VAL A 1 223 ? -5.020 5.869 1.765 1.00 33.84 223 VAL A C 1
ATOM 1768 O O . VAL A 1 223 ? -5.186 5.089 2.700 1.00 33.84 223 VAL A O 1
ATOM 1771 N N . GLY A 1 224 ? -5.527 7.098 1.765 1.00 34.50 224 GLY A N 1
ATOM 1772 C CA . GLY A 1 224 ? -6.533 7.520 2.732 1.00 34.50 224 GLY A CA 1
ATOM 1773 C C . GLY A 1 224 ? -7.917 7.292 2.147 1.00 34.50 224 GLY A C 1
ATOM 1774 O O . GLY A 1 224 ? -8.244 7.914 1.141 1.00 34.50 224 GLY A O 1
ATOM 1775 N N . ALA A 1 225 ? -8.724 6.431 2.757 1.00 37.75 225 ALA A N 1
ATOM 1776 C CA . ALA A 1 225 ? -10.173 6.520 2.633 1.00 37.75 225 ALA A CA 1
ATOM 1777 C C . ALA A 1 225 ? -10.697 7.306 3.841 1.00 37.75 225 ALA A C 1
ATOM 1779 O O . ALA A 1 225 ? -10.034 7.402 4.872 1.00 37.75 225 ALA A O 1
ATOM 1780 N N . GLY A 1 226 ? -11.839 7.959 3.685 1.00 37.31 226 GLY A N 1
ATOM 1781 C CA . GLY A 1 226 ? -12.530 8.567 4.807 1.00 37.31 226 GLY A CA 1
ATOM 1782 C C . GLY A 1 226 ? -14.014 8.614 4.518 1.00 37.31 226 GLY A C 1
ATOM 1783 O O . GLY A 1 226 ? -14.423 9.049 3.438 1.00 37.31 226 GLY A O 1
ATOM 1784 N N . PHE A 1 227 ? -14.816 8.181 5.487 1.00 44.88 227 PHE A N 1
ATOM 1785 C CA . PHE A 1 227 ? -16.268 8.288 5.437 1.00 44.88 227 PHE A CA 1
ATOM 1786 C C . PHE A 1 227 ? -16.742 9.331 6.433 1.00 44.88 227 PHE A C 1
ATOM 1788 O O . PHE A 1 227 ? -16.423 9.290 7.619 1.00 44.88 227 PHE A O 1
ATOM 1795 N N . THR A 1 228 ? -17.583 10.249 5.965 1.00 43.81 228 THR A N 1
ATOM 1796 C CA . THR A 1 228 ? -18.381 11.061 6.884 1.00 43.81 228 THR A CA 1
ATOM 1797 C C . THR A 1 228 ? -19.748 10.402 7.038 1.00 43.81 228 THR A C 1
ATOM 1799 O O . THR A 1 228 ? -20.619 10.542 6.179 1.00 43.81 228 THR A O 1
ATOM 1802 N N . PHE A 1 229 ? -19.959 9.673 8.136 1.00 41.50 229 PHE A N 1
ATOM 1803 C CA . PHE A 1 229 ? -21.286 9.162 8.477 1.00 41.50 229 PHE A CA 1
ATOM 1804 C C . PHE A 1 229 ? -22.177 10.329 8.917 1.00 41.50 229 PHE A C 1
ATOM 1806 O O . PHE A 1 229 ? -21.969 10.917 9.980 1.00 41.50 229 PHE A O 1
ATOM 1813 N N . LYS A 1 230 ? -23.210 10.663 8.134 1.00 42.22 230 LYS A N 1
ATOM 1814 C CA . LYS A 1 230 ? -24.295 11.528 8.620 1.00 42.22 230 LYS A CA 1
ATOM 1815 C C . LYS A 1 230 ? -25.123 10.730 9.628 1.00 42.22 230 LYS A C 1
ATOM 1817 O O . LYS A 1 230 ? -26.073 10.045 9.266 1.00 42.22 230 LYS A O 1
ATOM 1822 N N . THR A 1 231 ? -24.755 10.792 10.905 1.00 36.28 231 THR A N 1
ATOM 1823 C CA . THR A 1 231 ? -25.520 10.181 11.999 1.00 36.28 231 THR A CA 1
ATOM 1824 C C . THR A 1 231 ? -26.817 10.970 12.215 1.00 36.28 231 THR A C 1
ATOM 1826 O O . THR A 1 231 ? -26.866 11.850 13.072 1.00 36.28 231 THR A O 1
ATOM 1829 N N . GLY A 1 232 ? -27.849 10.727 11.400 1.00 33.66 232 GLY A N 1
ATOM 1830 C CA . GLY A 1 232 ? -29.087 11.514 11.462 1.00 33.66 232 GLY A CA 1
ATOM 1831 C C . GLY A 1 232 ? -30.344 10.930 10.812 1.00 33.66 232 GLY A C 1
ATOM 1832 O O . GLY A 1 232 ? -31.381 11.577 10.885 1.00 33.66 232 GLY A O 1
ATOM 1833 N N . GLY A 1 233 ? -30.314 9.735 10.220 1.00 37.28 233 GLY A N 1
ATOM 1834 C CA . GLY A 1 233 ? -31.521 9.123 9.656 1.00 37.28 233 GLY A CA 1
ATOM 1835 C C . GLY A 1 233 ? -31.449 7.603 9.648 1.00 37.28 233 GLY A C 1
ATOM 1836 O O . GLY A 1 233 ? -30.362 7.046 9.512 1.00 37.28 233 GLY A O 1
ATOM 1837 N N . ASP A 1 234 ? -32.608 6.954 9.783 1.00 38.16 234 ASP A N 1
ATOM 1838 C CA . ASP A 1 234 ? -32.823 5.512 9.588 1.00 38.16 234 ASP A CA 1
ATOM 1839 C C . ASP A 1 234 ? -32.621 5.124 8.110 1.00 38.16 234 ASP A C 1
ATOM 1841 O O . ASP A 1 234 ? -33.516 4.622 7.430 1.00 38.16 234 ASP A O 1
ATOM 1845 N N . SER A 1 235 ? -31.442 5.398 7.557 1.00 39.59 235 SER A N 1
ATOM 1846 C CA . SER A 1 235 ? -31.089 4.974 6.210 1.00 39.59 235 SER A CA 1
ATOM 1847 C C . SER A 1 235 ? -30.729 3.493 6.247 1.00 39.59 235 SER A C 1
ATOM 1849 O O . SER A 1 235 ? -29.591 3.122 6.536 1.00 39.59 235 SER A O 1
ATOM 1851 N N . GLN A 1 236 ? -31.714 2.643 5.956 1.00 40.22 236 GLN A N 1
ATOM 1852 C CA . GLN A 1 236 ? -31.471 1.260 5.563 1.00 40.22 236 GLN A CA 1
ATOM 1853 C C . GLN A 1 236 ? -30.655 1.263 4.265 1.00 40.22 236 GLN A C 1
ATOM 1855 O O . GLN A 1 236 ? -31.189 1.500 3.181 1.00 40.22 236 GLN A O 1
ATOM 1860 N N . ILE A 1 237 ? -29.350 1.022 4.369 1.00 42.62 237 ILE A N 1
ATOM 1861 C CA . ILE A 1 237 ? -28.510 0.762 3.201 1.00 42.62 237 ILE A CA 1
ATOM 1862 C C . ILE A 1 237 ? -28.882 -0.640 2.706 1.00 42.62 237 ILE A C 1
ATOM 1864 O O . ILE A 1 237 ? -28.578 -1.632 3.368 1.00 42.62 237 ILE A O 1
ATOM 1868 N N . LYS A 1 238 ? -29.584 -0.731 1.571 1.00 38.97 238 LYS A N 1
ATOM 1869 C CA . LYS A 1 238 ? -29.825 -2.017 0.906 1.00 38.97 238 LYS A CA 1
ATOM 1870 C C . LYS A 1 238 ? -28.507 -2.514 0.316 1.00 38.97 238 LYS A C 1
ATOM 1872 O O . LYS A 1 238 ? -27.829 -1.779 -0.395 1.00 38.97 238 LYS A O 1
ATOM 1877 N N . ALA A 1 239 ? -28.135 -3.747 0.646 1.00 38.69 239 ALA A N 1
ATOM 1878 C CA . ALA A 1 239 ? -27.002 -4.415 0.028 1.00 38.69 239 ALA A CA 1
ATOM 1879 C C . ALA A 1 239 ? -27.431 -4.925 -1.352 1.00 38.69 239 ALA A C 1
ATOM 1881 O O . ALA A 1 239 ? -28.210 -5.875 -1.435 1.00 38.69 239 ALA A O 1
ATOM 1882 N N . ASP A 1 240 ? -26.943 -4.295 -2.416 1.00 41.12 240 ASP A N 1
ATOM 1883 C CA . ASP A 1 240 ? -27.137 -4.816 -3.767 1.00 41.12 240 ASP A CA 1
ATOM 1884 C C . ASP A 1 240 ? -26.244 -6.051 -3.998 1.00 41.12 240 ASP A C 1
ATOM 1886 O O . ASP A 1 240 ? -25.118 -6.109 -3.483 1.00 41.12 240 ASP A O 1
ATOM 1890 N N . PRO A 1 241 ? -26.725 -7.061 -4.747 1.00 40.72 241 PRO A N 1
ATOM 1891 C CA . PRO A 1 241 ? -25.910 -8.204 -5.138 1.00 40.72 241 PRO A CA 1
ATOM 1892 C C . PRO A 1 241 ? -24.759 -7.768 -6.055 1.00 40.72 241 PRO A C 1
ATOM 1894 O O . PRO A 1 241 ? -24.896 -6.849 -6.864 1.00 40.72 241 PRO A O 1
ATOM 1897 N N . LEU A 1 242 ? -23.618 -8.454 -5.945 1.00 37.06 242 LEU A N 1
ATOM 1898 C CA . LEU A 1 242 ? -22.458 -8.198 -6.799 1.00 37.06 242 LEU A CA 1
ATOM 1899 C C . LEU A 1 242 ? -22.793 -8.533 -8.268 1.00 37.06 242 LEU A C 1
ATOM 1901 O O . LEU A 1 242 ? -23.346 -9.605 -8.531 1.00 37.06 242 LEU A O 1
ATOM 1905 N N . PRO A 1 243 ? -22.471 -7.655 -9.236 1.00 37.22 243 PRO A N 1
ATOM 1906 C CA . PRO A 1 243 ? -22.736 -7.914 -10.648 1.00 37.22 243 PRO A CA 1
ATOM 1907 C C . PRO A 1 243 ? -21.834 -9.034 -11.216 1.00 37.22 243 PRO A C 1
ATOM 1909 O O . PRO A 1 243 ? -20.732 -9.260 -10.711 1.00 37.22 243 PRO A O 1
ATOM 1912 N N . PRO A 1 244 ? -22.265 -9.734 -12.286 1.00 35.78 244 PRO A N 1
ATOM 1913 C CA . PRO A 1 244 ? -21.455 -10.753 -12.955 1.00 35.78 244 PRO A CA 1
ATOM 1914 C C . PRO A 1 244 ? -20.234 -10.160 -13.683 1.00 35.78 244 PRO A C 1
ATOM 1916 O O . PRO A 1 244 ? -20.232 -9.001 -14.101 1.00 35.78 244 PRO A O 1
ATOM 1919 N N . ARG A 1 245 ? -19.193 -10.989 -13.854 1.00 37.28 245 ARG A N 1
ATOM 1920 C CA . ARG A 1 245 ? -17.898 -10.629 -14.461 1.00 37.28 245 ARG A CA 1
ATOM 1921 C C . ARG A 1 245 ? -18.068 -10.177 -15.918 1.00 37.28 245 ARG A C 1
ATOM 1923 O O . ARG A 1 245 ? -18.734 -10.852 -16.699 1.00 37.28 245 ARG A O 1
ATOM 1930 N N . ARG A 1 246 ? -17.406 -9.082 -16.300 1.00 41.94 246 ARG A N 1
ATOM 1931 C CA . ARG A 1 246 ? -17.217 -8.694 -17.707 1.00 41.94 246 ARG A CA 1
ATOM 1932 C C . ARG A 1 246 ? -15.907 -9.270 -18.233 1.00 41.94 246 ARG A C 1
ATOM 1934 O O . ARG A 1 246 ? -14.877 -9.161 -17.574 1.00 41.94 246 ARG A O 1
ATOM 1941 N N . THR A 1 247 ? -15.954 -9.880 -19.410 1.00 34.16 247 THR A N 1
ATOM 1942 C CA . THR A 1 247 ? -14.769 -10.226 -20.201 1.00 34.16 247 THR A CA 1
ATOM 1943 C C . THR A 1 247 ? -14.408 -9.039 -21.079 1.00 34.16 247 THR A C 1
ATOM 1945 O O . THR A 1 247 ? -15.288 -8.426 -21.682 1.00 34.16 247 THR A O 1
ATOM 1948 N N . TYR A 1 248 ? -13.123 -8.720 -21.147 1.00 39.81 248 TYR A N 1
ATOM 1949 C CA . TYR A 1 248 ? -12.602 -7.625 -21.951 1.00 39.81 248 TYR A CA 1
ATOM 1950 C C . TYR A 1 248 ? -11.672 -8.204 -23.004 1.00 39.81 248 TYR A C 1
ATOM 1952 O O . TYR A 1 248 ? -10.782 -8.976 -22.660 1.00 39.81 248 TYR A O 1
ATOM 1960 N N . ASN A 1 249 ? -11.885 -7.837 -24.264 1.00 40.22 249 ASN A N 1
ATOM 1961 C CA . ASN A 1 249 ? -10.988 -8.208 -25.349 1.00 40.22 249 ASN A CA 1
ATOM 1962 C C . ASN A 1 249 ? -9.946 -7.098 -25.480 1.00 40.22 249 ASN A C 1
ATOM 1964 O O . ASN A 1 249 ? -10.304 -5.964 -25.795 1.00 40.22 249 ASN A O 1
ATOM 1968 N N . LEU A 1 250 ? -8.675 -7.398 -25.221 1.00 44.31 250 LEU A N 1
ATOM 1969 C CA . LEU A 1 250 ? -7.605 -6.478 -25.588 1.00 44.31 250 LEU A CA 1
ATOM 1970 C C . LEU A 1 250 ? -7.486 -6.465 -27.114 1.00 44.31 250 LEU A C 1
ATOM 1972 O O . LEU A 1 250 ? -7.441 -7.511 -27.759 1.00 44.31 250 LEU A O 1
ATOM 1976 N N . VAL A 1 251 ? -7.487 -5.265 -27.688 1.00 47.47 251 VAL A N 1
ATOM 1977 C CA . VAL A 1 251 ? -7.195 -5.061 -29.108 1.00 47.47 251 VAL A CA 1
ATOM 1978 C C . VAL A 1 251 ? -5.737 -5.463 -29.327 1.00 47.47 251 VAL A C 1
ATOM 1980 O O . VAL A 1 251 ? -4.869 -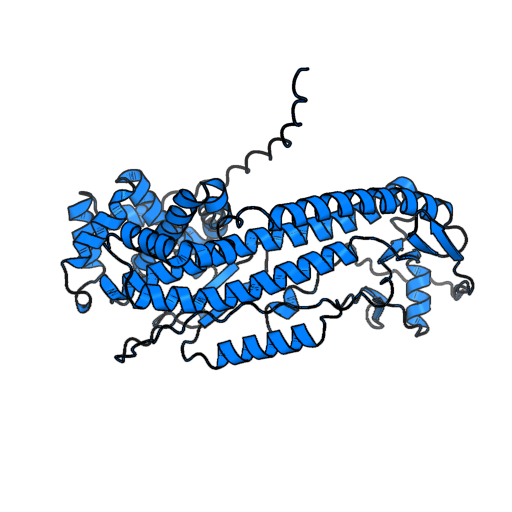4.981 -28.596 1.00 47.47 251 VAL A O 1
ATOM 1983 N N . GLU A 1 252 ? -5.466 -6.338 -30.302 1.00 48.81 252 GLU A N 1
ATOM 1984 C CA . GLU A 1 252 ? -4.091 -6.656 -30.708 1.00 48.81 252 GLU A CA 1
ATOM 1985 C C . GLU A 1 252 ? -3.320 -5.344 -30.925 1.00 48.81 252 GLU A C 1
ATOM 1987 O O . GLU A 1 252 ? -3.827 -4.460 -31.626 1.00 48.81 252 GLU A O 1
ATOM 1992 N N . PRO A 1 253 ? -2.137 -5.157 -30.311 1.00 51.88 253 PRO A N 1
ATOM 1993 C CA . PRO A 1 253 ? -1.419 -3.899 -30.428 1.00 51.88 253 PRO A CA 1
ATOM 1994 C C . PRO A 1 253 ? -1.086 -3.634 -31.900 1.00 51.88 253 PRO A C 1
ATOM 1996 O O . PRO A 1 253 ? -0.303 -4.350 -32.525 1.00 51.88 253 PRO A O 1
ATOM 1999 N N . ALA A 1 254 ? -1.724 -2.599 -32.445 1.00 49.88 254 ALA A N 1
ATOM 2000 C CA . ALA A 1 254 ? -1.476 -2.083 -33.778 1.00 49.88 254 ALA A CA 1
ATOM 2001 C C . ALA A 1 254 ? -0.025 -1.593 -33.865 1.00 49.88 254 ALA A C 1
ATOM 2003 O O . ALA A 1 254 ? 0.298 -0.580 -33.258 1.00 49.88 254 ALA A O 1
ATOM 2004 N N . GLU A 1 255 ? 0.810 -2.316 -34.618 1.00 59.91 255 GLU A N 1
ATOM 2005 C CA . GLU A 1 255 ? 2.234 -2.044 -34.873 1.00 59.91 255 GLU A CA 1
ATOM 2006 C C . GLU A 1 255 ? 3.123 -1.934 -33.609 1.00 59.91 255 GLU A C 1
ATOM 2008 O O . GLU A 1 255 ? 2.755 -1.417 -32.558 1.00 59.91 255 GLU A O 1
ATOM 2013 N N . SER A 1 256 ? 4.347 -2.468 -33.670 1.00 66.94 256 SER A N 1
ATOM 2014 C CA . SER A 1 256 ? 5.259 -2.402 -32.525 1.00 66.94 256 SER A CA 1
ATOM 2015 C C . SER A 1 256 ? 5.652 -0.951 -32.237 1.00 66.94 256 SER A C 1
ATOM 2017 O O . SER A 1 256 ? 6.292 -0.287 -33.050 1.00 66.94 256 SER A O 1
ATOM 2019 N N . VAL A 1 257 ? 5.284 -0.461 -31.056 1.00 72.25 257 VAL A N 1
ATOM 2020 C CA . VAL A 1 257 ? 5.712 0.839 -30.532 1.00 72.25 257 VAL A CA 1
ATOM 2021 C C . VAL A 1 257 ? 7.250 0.874 -30.420 1.00 72.25 257 VAL A C 1
ATOM 2023 O O . VAL A 1 257 ? 7.812 -0.032 -29.799 1.00 72.25 257 VAL A O 1
ATOM 2026 N N . PRO A 1 258 ? 7.957 1.873 -30.997 1.00 84.25 258 PRO A N 1
ATOM 2027 C CA . PRO A 1 258 ? 9.408 1.981 -30.852 1.00 84.25 258 PRO A CA 1
ATOM 2028 C C . PRO A 1 258 ? 9.809 2.253 -29.405 1.00 84.25 258 PRO A C 1
ATOM 2030 O O . PRO A 1 258 ? 9.346 3.218 -28.800 1.00 84.25 258 PRO A O 1
ATOM 2033 N N . PHE A 1 259 ? 10.747 1.462 -28.891 1.00 86.56 259 PHE A N 1
ATOM 2034 C CA . PHE A 1 259 ? 11.452 1.725 -27.647 1.00 86.56 259 PHE A CA 1
ATOM 2035 C C . PHE A 1 259 ? 12.698 2.587 -27.921 1.00 86.56 259 PHE A C 1
ATOM 2037 O O . PHE A 1 259 ? 13.631 2.120 -28.584 1.00 86.56 259 PHE A O 1
ATOM 2044 N N . PRO A 1 260 ? 12.763 3.844 -27.453 1.00 89.62 260 PRO A N 1
ATOM 2045 C CA . PRO A 1 260 ? 13.881 4.702 -27.794 1.00 89.62 260 PRO A CA 1
ATOM 2046 C C . PRO A 1 260 ? 15.055 4.575 -26.824 1.00 89.62 260 PRO A C 1
ATOM 2048 O O . PRO A 1 260 ? 14.914 4.698 -25.610 1.00 89.62 260 PRO A O 1
ATOM 2051 N N . VAL A 1 261 ? 16.249 4.431 -27.392 1.00 89.88 261 VAL A N 1
ATOM 2052 C CA . VAL A 1 261 ? 17.534 4.500 -26.700 1.00 89.88 261 VAL A CA 1
ATOM 2053 C C . VAL A 1 261 ? 18.217 5.793 -27.126 1.00 89.88 261 VAL A C 1
ATOM 2055 O O . VAL A 1 261 ? 18.608 5.938 -28.279 1.00 89.88 261 VAL A O 1
ATOM 2058 N N . VAL A 1 262 ? 18.349 6.746 -26.203 1.00 90.06 262 VAL A N 1
ATOM 2059 C CA . VAL A 1 262 ? 19.009 8.031 -26.475 1.00 90.06 262 VAL A CA 1
ATOM 2060 C C . VAL A 1 262 ? 20.388 8.039 -25.829 1.00 90.06 262 VAL A C 1
ATOM 2062 O O . VAL A 1 262 ? 20.497 8.018 -24.601 1.00 90.06 262 VAL A O 1
ATOM 2065 N N . ARG A 1 263 ? 21.444 8.104 -26.641 1.00 87.94 263 ARG A N 1
ATOM 2066 C CA . ARG A 1 263 ? 22.822 8.220 -26.165 1.00 87.94 263 ARG A CA 1
ATOM 2067 C C . ARG A 1 263 ? 23.145 9.684 -25.874 1.00 87.94 263 ARG A C 1
ATOM 2069 O O . ARG A 1 263 ? 23.064 10.552 -26.744 1.00 87.94 263 ARG A O 1
ATOM 2076 N N . LYS A 1 264 ? 23.469 9.977 -24.612 1.00 86.69 264 LYS A N 1
ATOM 2077 C CA . LYS A 1 264 ? 23.965 11.296 -24.183 1.00 86.69 264 LYS A CA 1
ATOM 2078 C C . LYS A 1 264 ? 25.472 11.393 -24.419 1.00 86.69 264 LYS A C 1
ATOM 2080 O O . LYS A 1 264 ? 26.171 10.395 -24.288 1.00 86.69 264 LYS A O 1
ATOM 2085 N N . ASP A 1 265 ? 25.995 12.603 -24.590 1.00 84.31 265 ASP A N 1
ATOM 2086 C CA . ASP A 1 265 ? 27.439 12.846 -24.764 1.00 84.31 265 ASP A CA 1
ATOM 2087 C C . ASP A 1 265 ? 28.294 12.274 -23.617 1.00 84.31 265 ASP A C 1
ATOM 2089 O O . ASP A 1 265 ? 29.410 11.799 -23.816 1.00 84.31 265 ASP A O 1
ATOM 2093 N N . THR A 1 266 ? 27.764 12.282 -22.389 1.00 83.56 266 THR A N 1
ATOM 2094 C CA . THR A 1 266 ? 28.430 11.684 -21.220 1.00 83.56 266 THR A CA 1
ATOM 2095 C C . THR A 1 266 ? 28.453 10.159 -21.264 1.00 83.56 266 THR A C 1
ATOM 2097 O O . THR A 1 266 ? 29.354 9.546 -20.700 1.00 83.56 266 THR A O 1
ATOM 2100 N N . GLN A 1 267 ? 27.476 9.553 -21.935 1.00 83.81 267 GLN A N 1
ATOM 2101 C CA . GLN A 1 267 ? 27.329 8.111 -22.098 1.00 83.81 267 GLN A CA 1
ATOM 2102 C C . GLN A 1 267 ? 28.027 7.591 -23.358 1.00 83.81 267 GLN A C 1
ATOM 2104 O O . GLN A 1 267 ? 28.432 6.438 -23.371 1.00 83.81 267 GLN A O 1
ATOM 2109 N N . ALA A 1 268 ? 28.237 8.438 -24.371 1.00 81.88 268 ALA A N 1
ATOM 2110 C CA . ALA A 1 268 ? 28.993 8.110 -25.582 1.00 81.88 268 ALA A CA 1
ATOM 2111 C C . ALA A 1 268 ? 30.461 7.736 -25.297 1.00 81.88 268 ALA A C 1
ATOM 2113 O O . ALA A 1 268 ? 31.128 7.142 -26.134 1.00 81.88 268 ALA A O 1
ATOM 2114 N N . LYS A 1 269 ? 30.968 8.069 -24.102 1.00 88.50 269 LYS A N 1
ATOM 2115 C CA . LYS A 1 269 ? 32.306 7.684 -23.629 1.00 88.50 269 LYS A CA 1
ATOM 2116 C C . LYS A 1 269 ? 32.351 6.306 -22.965 1.00 88.50 269 LYS A C 1
ATOM 2118 O O . LYS A 1 269 ? 33.439 5.830 -22.652 1.00 88.50 269 LYS A O 1
ATOM 2123 N N . LEU A 1 270 ? 31.197 5.709 -22.666 1.00 89.06 270 LEU A N 1
ATOM 2124 C CA . LEU A 1 270 ? 31.143 4.377 -22.076 1.00 89.06 270 LEU A CA 1
ATOM 2125 C C . LEU A 1 270 ? 31.480 3.334 -23.149 1.00 89.06 270 LEU A C 1
ATOM 2127 O O . LEU A 1 270 ? 31.078 3.508 -24.300 1.00 89.06 270 LEU A O 1
ATOM 2131 N N . PRO A 1 271 ? 32.151 2.227 -22.785 1.00 96.38 271 PRO A N 1
ATOM 2132 C CA . PRO A 1 271 ? 32.212 1.054 -23.643 1.00 96.38 271 PRO A CA 1
ATOM 2133 C C . PRO A 1 271 ? 30.805 0.646 -24.090 1.00 96.38 271 PRO A C 1
ATOM 2135 O O . PRO A 1 271 ? 29.873 0.642 -23.278 1.00 96.38 271 PRO A O 1
ATOM 2138 N N . VAL A 1 272 ? 30.666 0.281 -25.364 1.00 94.56 272 VAL A N 1
ATOM 2139 C CA . VAL A 1 272 ? 29.383 -0.058 -25.999 1.00 94.56 272 VAL A CA 1
ATOM 2140 C C . VAL A 1 272 ? 28.586 -1.075 -25.175 1.00 94.56 272 VAL A C 1
ATOM 2142 O O . VAL A 1 272 ? 27.416 -0.848 -24.869 1.00 94.56 272 VAL A O 1
ATOM 2145 N N . GLU A 1 273 ? 29.245 -2.141 -24.718 1.00 95.19 273 GLU A N 1
ATOM 2146 C CA . GLU A 1 273 ? 28.638 -3.175 -23.872 1.00 95.19 273 GLU A CA 1
ATOM 2147 C C . GLU A 1 273 ? 28.067 -2.626 -22.558 1.00 95.19 273 GLU A C 1
ATOM 2149 O O . GLU A 1 273 ? 26.958 -2.979 -22.153 1.00 95.19 273 GLU A O 1
ATOM 2154 N N . GLN A 1 274 ? 28.794 -1.718 -21.902 1.00 93.62 274 GLN A N 1
ATOM 2155 C CA . GLN A 1 274 ? 28.356 -1.111 -20.645 1.00 93.62 274 GLN A CA 1
ATOM 2156 C C . GLN A 1 274 ? 27.155 -0.183 -20.866 1.00 93.62 274 GLN A C 1
ATOM 2158 O O . GLN A 1 274 ? 26.237 -0.133 -20.038 1.00 93.62 274 GLN A O 1
ATOM 2163 N N . PHE A 1 275 ? 27.145 0.554 -21.979 1.00 93.00 275 PHE A N 1
ATOM 2164 C CA . PHE A 1 275 ? 26.003 1.380 -22.349 1.00 93.00 275 PHE A CA 1
ATOM 2165 C C . PHE A 1 275 ? 24.767 0.521 -22.635 1.00 93.00 275 PHE A C 1
ATOM 2167 O O . PHE A 1 275 ? 23.708 0.788 -22.066 1.00 93.00 275 PHE A O 1
ATOM 2174 N N . ALA A 1 276 ? 24.905 -0.531 -23.449 1.00 92.75 276 ALA A N 1
ATOM 2175 C CA . ALA A 1 276 ? 23.813 -1.445 -23.777 1.00 92.75 276 ALA A CA 1
ATOM 2176 C C . ALA A 1 276 ? 23.236 -2.122 -22.522 1.00 92.75 276 ALA A C 1
ATOM 2178 O O . ALA A 1 276 ? 22.018 -2.170 -22.344 1.00 92.75 276 ALA A O 1
ATOM 2179 N N . GLU A 1 277 ? 24.098 -2.572 -21.604 1.00 92.50 277 GLU A N 1
ATOM 2180 C CA . GLU A 1 277 ? 23.674 -3.127 -20.316 1.00 92.50 277 GLU A CA 1
ATOM 2181 C C . GLU A 1 277 ? 22.887 -2.105 -19.485 1.00 92.50 277 GLU A C 1
ATOM 2183 O O . GLU A 1 277 ? 21.829 -2.425 -18.945 1.00 92.50 277 GLU A O 1
ATOM 2188 N N . THR A 1 278 ? 23.371 -0.864 -19.405 1.00 89.12 278 THR A N 1
ATOM 2189 C CA . THR A 1 278 ? 22.690 0.209 -18.665 1.00 89.12 278 THR A CA 1
ATOM 2190 C C . THR A 1 278 ? 21.332 0.540 -19.287 1.00 89.12 278 THR A C 1
ATOM 2192 O O . THR A 1 278 ? 20.353 0.721 -18.565 1.00 89.12 278 THR A O 1
ATOM 2195 N N . ALA A 1 279 ? 21.256 0.598 -20.619 1.00 88.56 279 ALA A N 1
ATOM 2196 C CA . ALA A 1 279 ? 20.022 0.880 -21.341 1.00 88.56 279 ALA A CA 1
ATOM 2197 C C . ALA A 1 279 ? 18.947 -0.173 -21.039 1.00 88.56 279 ALA A C 1
ATOM 2199 O O . ALA A 1 279 ? 17.837 0.195 -20.663 1.00 88.56 279 ALA A O 1
ATOM 2200 N N . ILE A 1 280 ? 19.291 -1.464 -21.113 1.00 89.94 280 ILE A N 1
ATOM 2201 C CA . ILE A 1 280 ? 18.352 -2.549 -20.800 1.00 89.94 280 ILE A CA 1
ATOM 2202 C C . ILE A 1 280 ? 18.004 -2.583 -19.311 1.00 89.94 280 ILE A C 1
ATOM 2204 O O . ILE A 1 280 ? 16.827 -2.685 -18.984 1.00 89.94 280 ILE A O 1
ATOM 2208 N N . LYS A 1 281 ? 18.965 -2.406 -18.394 1.00 87.44 281 LYS A N 1
ATOM 2209 C CA . LYS A 1 281 ? 18.667 -2.341 -16.949 1.00 87.44 281 LYS A CA 1
ATOM 2210 C C . LYS A 1 281 ? 17.663 -1.246 -16.598 1.00 87.44 281 LYS A C 1
ATOM 2212 O O . LYS A 1 281 ? 16.807 -1.466 -15.752 1.00 87.44 281 LYS A O 1
ATOM 2217 N N . ASN A 1 282 ? 17.720 -0.094 -17.265 1.00 81.81 282 ASN A N 1
ATOM 2218 C CA . ASN A 1 282 ? 16.733 0.963 -17.044 1.00 81.81 282 ASN A CA 1
ATOM 2219 C C . ASN A 1 282 ? 15.314 0.528 -17.448 1.00 81.81 282 ASN A C 1
ATOM 2221 O O . ASN A 1 282 ? 14.360 0.912 -16.777 1.00 81.81 282 ASN A O 1
ATOM 2225 N N . VAL A 1 283 ? 15.171 -0.291 -18.498 1.00 80.44 283 VAL A N 1
ATOM 2226 C CA . VAL A 1 283 ? 13.886 -0.916 -18.867 1.00 80.44 283 VAL A CA 1
ATOM 2227 C C . VAL A 1 283 ? 13.436 -1.894 -17.791 1.00 80.44 283 VAL A C 1
ATOM 2229 O O . VAL A 1 283 ? 12.284 -1.857 -17.377 1.00 80.44 283 VAL A O 1
ATOM 2232 N N . GLN A 1 284 ? 14.353 -2.730 -17.303 1.00 83.25 284 GLN A N 1
ATOM 2233 C CA . GLN A 1 284 ? 14.064 -3.720 -16.264 1.00 83.25 284 GLN A CA 1
ATOM 2234 C C . GLN A 1 284 ? 13.546 -3.059 -14.985 1.00 83.25 284 GLN A C 1
ATOM 2236 O O . GLN A 1 284 ? 12.467 -3.411 -14.511 1.00 83.25 284 GLN A O 1
ATOM 2241 N N . SER A 1 285 ? 14.261 -2.053 -14.472 1.00 79.12 285 SER A N 1
ATOM 2242 C CA . SER A 1 285 ? 13.869 -1.334 -13.256 1.00 79.12 285 SER A CA 1
ATOM 2243 C C . SER A 1 285 ? 12.483 -0.708 -13.379 1.00 79.12 285 SER A C 1
ATOM 2245 O O . SER A 1 285 ? 11.687 -0.800 -12.452 1.00 79.12 285 SER A O 1
ATOM 2247 N N . LEU A 1 286 ? 12.162 -0.134 -14.541 1.00 71.06 286 LEU A N 1
ATOM 2248 C CA . LEU A 1 286 ? 10.859 0.473 -14.822 1.00 71.06 286 LEU A CA 1
ATOM 2249 C C . LEU A 1 286 ? 9.691 -0.501 -14.587 1.00 71.06 286 LEU A C 1
ATOM 2251 O O . LEU A 1 286 ? 8.629 -0.143 -14.068 1.00 71.06 286 LEU A O 1
ATOM 2255 N N . LEU A 1 287 ? 9.895 -1.746 -15.001 1.00 73.19 287 LEU A N 1
ATOM 2256 C CA . LEU A 1 287 ? 8.892 -2.800 -14.981 1.00 73.19 287 LEU A CA 1
ATOM 2257 C C . LEU A 1 287 ? 8.807 -3.460 -13.616 1.00 73.19 287 LEU A C 1
ATOM 2259 O O . LEU A 1 287 ? 7.706 -3.691 -13.114 1.00 73.19 287 LEU A O 1
ATOM 2263 N N . ASP A 1 288 ? 9.961 -3.694 -12.995 1.00 76.19 288 ASP A N 1
ATOM 2264 C CA . ASP A 1 288 ? 10.046 -4.211 -11.636 1.00 76.19 288 ASP A CA 1
ATOM 2265 C C . ASP A 1 288 ? 9.378 -3.235 -10.646 1.00 76.19 288 ASP A C 1
ATOM 2267 O O . ASP A 1 288 ? 8.570 -3.659 -9.816 1.00 76.19 288 ASP A O 1
ATOM 2271 N N . GLU A 1 289 ? 9.623 -1.925 -10.780 1.00 73.44 289 GLU A N 1
ATOM 2272 C CA . GLU A 1 289 ? 8.979 -0.878 -9.974 1.00 73.44 289 GLU A CA 1
ATOM 2273 C C . GLU A 1 289 ? 7.463 -0.838 -10.192 1.00 73.44 289 GLU A C 1
ATOM 2275 O O . GLU A 1 289 ? 6.697 -0.752 -9.227 1.00 73.44 289 GLU A O 1
ATOM 2280 N N . SER A 1 290 ? 7.008 -0.960 -11.442 1.00 69.00 290 SER A N 1
ATOM 2281 C CA . SER A 1 290 ? 5.578 -0.970 -11.766 1.00 69.00 290 SER A CA 1
ATOM 2282 C C . SER A 1 290 ? 4.889 -2.192 -11.147 1.00 69.00 290 SER A C 1
ATOM 2284 O O . SER A 1 290 ? 3.905 -2.052 -10.420 1.00 69.00 290 SER A O 1
ATOM 2286 N N . GLY A 1 291 ? 5.449 -3.390 -11.343 1.00 70.69 291 GLY A N 1
ATOM 2287 C CA . GLY A 1 291 ? 4.907 -4.642 -10.810 1.00 70.69 291 GLY A CA 1
ATOM 2288 C C . GLY A 1 291 ? 4.857 -4.690 -9.278 1.00 70.69 291 GLY A C 1
ATOM 2289 O O . GLY A 1 291 ? 3.860 -5.133 -8.700 1.00 70.69 291 GLY A O 1
ATOM 2290 N N . GLN A 1 292 ? 5.902 -4.207 -8.597 1.00 70.88 292 GLN A N 1
ATOM 2291 C CA . GLN A 1 292 ? 5.931 -4.120 -7.131 1.00 70.88 292 GLN A CA 1
ATOM 2292 C C . GLN A 1 292 ? 4.928 -3.094 -6.588 1.00 70.88 292 GLN A C 1
ATOM 2294 O O . GLN A 1 292 ? 4.256 -3.357 -5.583 1.00 70.88 292 GLN A O 1
ATOM 2299 N N . SER A 1 293 ? 4.787 -1.949 -7.262 1.00 70.00 293 SER A N 1
ATOM 2300 C CA . SER A 1 293 ? 3.839 -0.897 -6.868 1.00 70.00 293 SER A CA 1
ATOM 2301 C C . SER A 1 293 ? 2.393 -1.397 -6.875 1.00 70.00 293 SER A C 1
ATOM 2303 O O . SER A 1 293 ? 1.616 -1.068 -5.981 1.00 70.00 293 SER A O 1
ATOM 2305 N N . PHE A 1 294 ? 2.034 -2.253 -7.835 1.00 69.88 294 PHE A N 1
ATOM 2306 C CA . PHE A 1 294 ? 0.696 -2.845 -7.893 1.00 69.88 294 PHE A CA 1
ATOM 2307 C C . PHE A 1 294 ? 0.427 -3.843 -6.764 1.00 69.88 294 PHE A C 1
ATOM 2309 O O . PHE A 1 294 ? -0.606 -3.760 -6.100 1.00 69.88 294 PHE A O 1
ATOM 2316 N N . ARG A 1 295 ? 1.366 -4.761 -6.500 1.00 71.38 295 ARG A N 1
ATOM 2317 C CA . ARG A 1 295 ? 1.201 -5.767 -5.435 1.00 71.38 295 ARG A CA 1
ATOM 2318 C C . ARG A 1 295 ? 1.079 -5.123 -4.058 1.00 71.38 295 ARG A C 1
ATOM 2320 O O . ARG A 1 295 ? 0.193 -5.484 -3.288 1.00 71.38 295 ARG A O 1
ATOM 2327 N N . SER A 1 296 ? 1.946 -4.156 -3.763 1.00 73.88 296 SER A N 1
ATOM 2328 C CA . SER A 1 296 ? 1.881 -3.399 -2.509 1.00 73.88 296 SER A CA 1
ATOM 2329 C C . SER A 1 296 ? 0.590 -2.580 -2.406 1.00 73.88 296 SER A C 1
ATOM 2331 O O . SER A 1 296 ? -0.034 -2.566 -1.346 1.00 73.88 296 SER A O 1
ATOM 2333 N N . GLY A 1 297 ? 0.126 -1.990 -3.514 1.00 80.38 297 GLY A N 1
ATOM 2334 C CA . GLY A 1 297 ? -1.153 -1.282 -3.583 1.00 80.38 297 GLY A CA 1
ATOM 2335 C C . GLY A 1 297 ? -2.351 -2.143 -3.174 1.00 80.38 297 GLY A C 1
ATOM 2336 O O . GLY A 1 297 ? -3.152 -1.705 -2.350 1.00 80.38 297 GLY A O 1
ATOM 2337 N N . ASN A 1 298 ? -2.447 -3.379 -3.674 1.00 84.50 298 ASN A N 1
ATOM 2338 C CA . ASN A 1 298 ? -3.553 -4.289 -3.345 1.00 84.50 298 ASN A CA 1
ATOM 2339 C C . ASN A 1 298 ? -3.630 -4.603 -1.844 1.00 84.50 298 ASN A C 1
ATOM 2341 O O . ASN A 1 298 ? -4.707 -4.557 -1.249 1.00 84.50 298 ASN A O 1
ATOM 2345 N N . LEU A 1 299 ? -2.481 -4.854 -1.209 1.00 88.94 299 LEU A N 1
ATOM 2346 C CA . LEU A 1 299 ? -2.415 -5.129 0.228 1.00 88.94 299 LEU A CA 1
ATOM 2347 C C . LEU A 1 299 ? -2.856 -3.925 1.065 1.00 88.94 299 LEU A C 1
ATOM 2349 O O . LEU A 1 299 ? -3.620 -4.083 2.019 1.00 88.94 299 LEU A O 1
ATOM 2353 N N . VAL A 1 300 ? -2.410 -2.723 0.689 1.00 88.62 300 VAL A N 1
ATOM 2354 C CA . VAL A 1 300 ? -2.817 -1.479 1.355 1.00 88.62 300 VAL A CA 1
ATOM 2355 C C . VAL A 1 300 ? -4.323 -1.261 1.204 1.00 88.62 300 VAL A C 1
ATOM 2357 O O . VAL A 1 300 ? -4.988 -0.951 2.187 1.00 88.62 300 VAL A O 1
ATOM 2360 N N . ILE A 1 301 ? -4.891 -1.485 0.014 1.00 89.56 301 ILE A N 1
ATOM 2361 C CA . ILE A 1 301 ? -6.335 -1.327 -0.211 1.00 89.56 301 ILE A CA 1
ATOM 2362 C C . ILE A 1 301 ? -7.141 -2.327 0.621 1.00 89.56 301 ILE A C 1
ATOM 2364 O O . ILE A 1 301 ? -8.115 -1.928 1.258 1.00 89.56 301 ILE A O 1
ATOM 2368 N N . ALA A 1 302 ? -6.735 -3.598 0.670 1.00 93.81 302 ALA A N 1
ATOM 2369 C CA . ALA A 1 302 ? -7.394 -4.597 1.509 1.00 93.81 302 ALA A CA 1
ATOM 2370 C C . ALA A 1 302 ? -7.363 -4.197 2.995 1.00 93.81 302 ALA A C 1
ATOM 2372 O O . ALA A 1 302 ? -8.396 -4.236 3.666 1.00 93.81 302 ALA A O 1
ATOM 2373 N N . HIS A 1 303 ? -6.210 -3.732 3.491 1.00 95.56 303 HIS A N 1
ATOM 2374 C CA . HIS A 1 303 ? -6.097 -3.185 4.842 1.00 95.56 303 HIS A CA 1
ATOM 2375 C C . HIS A 1 303 ? -7.040 -1.998 5.063 1.00 95.56 303 HIS A C 1
ATOM 2377 O O . HIS A 1 303 ? -7.740 -1.966 6.073 1.00 95.56 303 HIS A O 1
ATOM 2383 N N . THR A 1 304 ? -7.112 -1.053 4.124 1.00 93.69 304 THR A N 1
ATOM 2384 C CA . THR A 1 304 ? -8.029 0.091 4.205 1.00 93.69 304 THR A CA 1
ATOM 2385 C C . THR A 1 304 ? -9.491 -0.360 4.249 1.00 93.69 304 THR A C 1
ATOM 2387 O O . THR A 1 304 ? -10.243 0.128 5.084 1.00 93.69 304 THR A O 1
ATOM 2390 N N . ILE A 1 305 ? -9.907 -1.335 3.432 1.00 95.00 305 ILE A N 1
ATOM 2391 C CA . ILE A 1 305 ? -11.268 -1.897 3.501 1.00 95.00 305 ILE A CA 1
ATOM 2392 C C . ILE A 1 305 ? -11.535 -2.462 4.901 1.00 95.00 305 ILE A C 1
ATOM 2394 O O . ILE A 1 305 ? -12.573 -2.183 5.497 1.00 95.00 305 ILE A O 1
ATOM 2398 N N . PHE A 1 306 ? -10.603 -3.244 5.447 1.00 97.81 306 PHE A N 1
ATOM 2399 C CA . PHE A 1 306 ? -10.778 -3.873 6.757 1.00 97.81 306 PHE A CA 1
ATOM 2400 C C . PHE A 1 306 ? -10.827 -2.836 7.879 1.00 97.81 306 PHE A C 1
ATOM 2402 O O . PHE A 1 306 ? -11.675 -2.942 8.763 1.00 97.81 306 PHE A O 1
ATOM 2409 N N . HIS A 1 307 ? -9.963 -1.822 7.816 1.00 97.56 307 HIS A N 1
ATOM 2410 C CA . HIS A 1 307 ? -9.944 -0.696 8.742 1.00 97.56 307 HIS A CA 1
ATOM 2411 C C . HIS A 1 307 ? -11.325 -0.035 8.816 1.00 97.56 307 HIS A C 1
ATOM 2413 O O . HIS A 1 307 ? -11.915 0.070 9.890 1.00 97.56 307 HIS A O 1
ATOM 2419 N N . GLU A 1 308 ? -11.878 0.340 7.668 1.00 95.06 308 GLU A N 1
ATOM 2420 C CA . GLU A 1 308 ? -13.141 1.078 7.583 1.00 95.06 308 GLU A CA 1
ATOM 2421 C C . GLU A 1 308 ? -14.333 0.226 8.034 1.00 95.06 308 GLU A C 1
ATOM 2423 O O . GLU A 1 308 ? -15.249 0.700 8.708 1.00 95.06 308 GLU A O 1
ATOM 2428 N N . VAL A 1 309 ? -14.302 -1.075 7.736 1.00 97.25 309 VAL A N 1
ATOM 2429 C CA . VAL A 1 309 ? -15.292 -2.042 8.229 1.00 97.25 309 VAL A CA 1
ATOM 2430 C C . VAL A 1 309 ? -15.233 -2.176 9.753 1.00 97.25 309 VAL A C 1
ATOM 2432 O O . VAL A 1 309 ? -16.274 -2.294 10.406 1.00 97.25 309 VAL A O 1
ATOM 2435 N N . VAL A 1 310 ? -14.042 -2.141 10.351 1.00 98.19 310 VAL A N 1
ATOM 2436 C CA . VAL A 1 310 ? -13.892 -2.161 11.811 1.00 98.19 310 VAL A CA 1
ATOM 2437 C C . VAL A 1 310 ? -14.380 -0.851 12.420 1.00 98.19 310 VAL A C 1
ATOM 2439 O O . VAL A 1 310 ? -15.169 -0.888 13.365 1.00 98.19 310 VAL A O 1
ATOM 2442 N N . GLU A 1 311 ? -13.988 0.303 11.876 1.00 95.88 311 GLU A N 1
ATOM 2443 C CA . GLU A 1 311 ? -14.448 1.600 12.380 1.00 95.88 311 GLU A CA 1
ATOM 2444 C C . GLU A 1 311 ? -15.978 1.712 12.324 1.00 95.88 311 GLU A C 1
ATOM 2446 O O . GLU A 1 311 ? -16.609 2.115 13.307 1.00 95.88 311 GLU A O 1
ATOM 2451 N N . ALA A 1 312 ? -16.590 1.269 11.225 1.00 92.94 312 ALA A N 1
ATOM 2452 C CA . ALA A 1 312 ? -18.037 1.210 11.085 1.00 92.94 312 ALA A CA 1
ATOM 2453 C C . ALA A 1 312 ? -18.692 0.392 12.211 1.00 92.94 312 ALA A C 1
ATOM 2455 O O . ALA A 1 312 ? -19.656 0.849 12.825 1.00 92.94 312 ALA A O 1
ATOM 2456 N N . GLY A 1 313 ? -18.142 -0.780 12.545 1.00 95.06 313 GLY A N 1
ATOM 2457 C CA . GLY A 1 313 ? -18.620 -1.586 13.672 1.00 95.06 313 GLY A CA 1
ATOM 2458 C C . GLY A 1 313 ? -18.435 -0.891 15.029 1.00 95.06 313 GLY A C 1
ATOM 2459 O O . GLY A 1 313 ? -19.321 -0.959 15.886 1.00 95.06 313 GLY A O 1
ATOM 2460 N N . LEU A 1 314 ? -17.319 -0.176 15.225 1.00 95.50 314 LEU A N 1
ATOM 2461 C CA . LEU A 1 314 ? -17.026 0.567 16.457 1.00 95.50 314 LEU A CA 1
ATOM 2462 C C . LEU A 1 314 ? -18.035 1.687 16.686 1.00 95.50 314 LEU A C 1
ATOM 2464 O O . LEU A 1 314 ? -18.592 1.812 17.782 1.00 95.50 314 LEU A O 1
ATOM 2468 N N . VAL A 1 315 ? -18.299 2.469 15.642 1.00 90.12 315 VAL A N 1
ATOM 2469 C CA . VAL A 1 315 ? -19.253 3.575 15.692 1.00 90.12 315 VAL A CA 1
ATOM 2470 C C . VAL A 1 315 ? -20.686 3.062 15.785 1.00 90.12 315 VAL A C 1
ATOM 2472 O O . VAL A 1 315 ? -21.479 3.665 16.503 1.00 90.12 315 VAL A O 1
ATOM 2475 N N . ASP A 1 316 ? -21.033 1.956 15.123 1.00 89.00 316 ASP A N 1
ATOM 2476 C CA . ASP A 1 316 ? -22.373 1.358 15.174 1.00 89.00 316 ASP A CA 1
ATOM 2477 C C . ASP A 1 316 ? -22.715 0.798 16.561 1.00 89.00 316 ASP A C 1
ATOM 2479 O O . ASP A 1 316 ? -23.815 1.023 17.067 1.00 89.00 316 ASP A O 1
ATOM 2483 N N . ARG A 1 317 ? -21.775 0.099 17.214 1.00 93.94 317 ARG A N 1
ATOM 2484 C CA . ARG A 1 317 ? -22.074 -0.689 18.424 1.00 93.94 317 ARG A CA 1
ATOM 2485 C C . ARG A 1 317 ? -21.523 -0.132 19.718 1.00 93.94 317 ARG A C 1
ATOM 2487 O O . ARG A 1 317 ? -22.201 -0.237 20.738 1.00 93.94 317 ARG A O 1
ATOM 2494 N N . TYR A 1 318 ? -20.335 0.459 19.697 1.00 95.38 318 TYR A N 1
ATOM 2495 C CA . TYR A 1 318 ? -19.588 0.690 20.929 1.00 95.38 318 TYR A CA 1
ATOM 2496 C C . TYR A 1 318 ? -19.540 2.155 21.340 1.00 95.38 318 TYR A C 1
ATOM 2498 O O . TYR A 1 318 ? -19.771 2.446 22.509 1.00 95.38 318 TYR A O 1
ATOM 2506 N N . ILE A 1 319 ? -19.264 3.094 20.430 1.00 92.00 319 ILE A N 1
ATOM 2507 C CA . ILE A 1 319 ? -18.963 4.473 20.839 1.00 92.00 319 ILE A CA 1
ATOM 2508 C C . ILE A 1 319 ? -19.452 5.525 19.840 1.00 92.00 319 ILE A C 1
ATOM 2510 O O . ILE A 1 319 ? -19.175 5.467 18.647 1.00 92.00 319 ILE A O 1
ATOM 2514 N N . GLY A 1 320 ? -20.177 6.526 20.351 1.00 84.94 320 GLY A N 1
ATOM 2515 C CA . GLY A 1 320 ? -20.667 7.671 19.572 1.00 84.94 320 GLY A CA 1
ATOM 2516 C C . GLY A 1 320 ? -20.089 9.025 19.996 1.00 84.94 320 GLY A C 1
ATOM 2517 O O . GLY A 1 320 ? -20.495 10.050 19.452 1.00 84.94 320 GLY A O 1
ATOM 2518 N N . SER A 1 321 ? -19.181 9.069 20.977 1.00 89.56 321 SER A N 1
ATOM 2519 C CA . SER A 1 321 ? -18.659 10.331 21.508 1.00 89.56 321 SER A CA 1
ATOM 2520 C C . SER A 1 321 ? -17.710 11.041 20.529 1.00 89.56 321 SER A C 1
ATOM 2522 O O . SER A 1 321 ? -17.042 10.397 19.722 1.00 89.56 321 SER A O 1
ATOM 2524 N N . PRO A 1 322 ? -17.608 12.381 20.561 1.00 86.25 322 PRO A N 1
ATOM 2525 C CA . PRO A 1 322 ? -16.775 13.149 19.625 1.00 86.25 322 PRO A CA 1
ATOM 2526 C C . PRO A 1 322 ? -15.261 13.090 19.907 1.00 86.25 322 PRO A C 1
ATOM 2528 O O . PRO A 1 322 ? -14.470 13.615 19.128 1.00 86.25 322 PRO A O 1
ATOM 2531 N N . ASP A 1 323 ? -14.850 12.507 21.027 1.00 87.94 323 ASP A N 1
ATOM 2532 C CA . ASP A 1 323 ? -13.458 12.320 21.457 1.00 87.94 323 ASP A CA 1
ATOM 2533 C C . ASP A 1 323 ? -12.944 10.889 21.197 1.00 87.94 323 ASP A C 1
ATOM 2535 O O . ASP A 1 323 ? -11.847 10.527 21.618 1.00 87.94 323 ASP A O 1
ATOM 2539 N N . ARG A 1 324 ? -13.722 10.083 20.460 1.00 91.38 324 ARG A N 1
ATOM 2540 C CA . ARG A 1 324 ? -13.449 8.665 20.177 1.00 91.38 324 ARG A CA 1
ATOM 2541 C C . ARG A 1 324 ? -12.317 8.397 19.185 1.00 91.38 324 ARG A C 1
ATOM 2543 O O . ARG A 1 324 ? -11.919 7.248 19.043 1.00 91.38 324 ARG A O 1
ATOM 2550 N N . ARG A 1 325 ? -11.821 9.412 18.467 1.00 93.75 325 ARG A N 1
ATOM 2551 C CA . ARG A 1 325 ? -11.042 9.201 17.234 1.00 93.75 325 ARG A CA 1
ATOM 2552 C C . ARG A 1 325 ? -9.823 8.319 17.430 1.00 93.75 325 ARG A C 1
ATOM 2554 O O . ARG A 1 325 ? -9.721 7.292 16.784 1.00 93.75 325 ARG A O 1
ATOM 2561 N N . TRP A 1 326 ? -8.931 8.681 18.350 1.00 96.56 326 TRP A N 1
ATOM 2562 C CA . TRP A 1 326 ? -7.714 7.899 18.579 1.00 96.56 326 TRP A CA 1
ATOM 2563 C C . TRP A 1 326 ? -8.032 6.428 18.908 1.00 96.56 326 TRP A C 1
ATOM 2565 O O . TRP A 1 326 ? -7.300 5.532 18.504 1.00 96.56 326 TRP A O 1
ATOM 2575 N N . PHE A 1 327 ? -9.131 6.185 19.627 1.00 97.56 327 PHE A N 1
ATOM 2576 C CA . PHE A 1 327 ? -9.555 4.851 20.027 1.00 97.56 327 PHE A CA 1
ATOM 2577 C C . PHE A 1 327 ? -10.084 4.060 18.828 1.00 97.56 327 PHE A C 1
ATOM 2579 O O . PHE A 1 327 ? -9.632 2.939 18.605 1.00 97.56 327 PHE A O 1
ATOM 2586 N N . CYS A 1 328 ? -10.979 4.656 18.031 1.00 96.88 328 CYS A N 1
ATOM 2587 C CA . CYS A 1 328 ? -11.510 4.025 16.823 1.00 96.88 328 CYS A CA 1
ATOM 2588 C C . CYS A 1 328 ? -10.405 3.718 15.809 1.00 96.88 328 CYS A C 1
ATOM 2590 O O . CYS A 1 328 ? -10.249 2.570 15.413 1.00 96.88 328 CYS A O 1
ATOM 2592 N N . GLU A 1 329 ? -9.594 4.719 15.476 1.00 96.44 329 GLU A N 1
ATOM 2593 C CA . GLU A 1 329 ? -8.525 4.629 14.476 1.00 96.44 329 GLU A CA 1
ATOM 2594 C C . GLU A 1 329 ? -7.449 3.612 14.876 1.00 96.44 329 GLU A C 1
ATOM 2596 O O . GLU A 1 329 ? -6.976 2.814 14.064 1.00 96.44 329 GLU A O 1
ATOM 2601 N N . GLY A 1 330 ? -7.069 3.610 16.159 1.00 98.12 330 GLY A N 1
ATOM 2602 C CA . GLY A 1 330 ? -6.088 2.668 16.682 1.00 98.12 330 GLY A CA 1
ATOM 2603 C C . GLY A 1 330 ? -6.589 1.224 16.651 1.00 98.12 330 GLY A C 1
ATOM 2604 O O . GLY A 1 330 ? -5.834 0.328 16.272 1.00 98.12 330 GLY A O 1
ATOM 2605 N N . ILE A 1 331 ? -7.850 0.984 17.044 1.00 98.50 331 ILE A N 1
ATOM 2606 C CA . ILE A 1 331 ? -8.438 -0.364 17.025 1.00 98.50 331 ILE A CA 1
ATOM 2607 C C . ILE A 1 331 ? -8.653 -0.831 15.590 1.00 98.50 331 ILE A C 1
ATOM 2609 O O . ILE A 1 331 ? -8.331 -1.977 15.291 1.00 98.50 331 ILE A O 1
ATOM 2613 N N . ALA A 1 332 ? -9.145 0.040 14.708 1.00 98.25 332 ALA A N 1
ATOM 2614 C CA . ALA A 1 332 ? -9.367 -0.272 13.302 1.00 98.25 332 ALA A CA 1
ATOM 2615 C C . ALA A 1 332 ? -8.086 -0.749 12.610 1.00 98.25 332 ALA A C 1
ATOM 2617 O O . ALA A 1 332 ? -8.076 -1.841 12.044 1.00 98.25 332 ALA A O 1
ATOM 2618 N N . ASN A 1 333 ? -6.979 -0.011 12.756 1.00 98.25 333 ASN A N 1
ATOM 2619 C CA . ASN A 1 333 ? -5.680 -0.435 12.223 1.00 98.25 333 ASN A CA 1
ATOM 2620 C C . ASN A 1 333 ? -5.185 -1.749 12.845 1.00 98.25 333 ASN A C 1
ATOM 2622 O O . ASN A 1 333 ? -4.733 -2.638 12.128 1.00 98.25 333 ASN A O 1
ATOM 2626 N N . TYR A 1 334 ? -5.272 -1.899 14.172 1.00 98.50 334 TYR A N 1
ATOM 2627 C CA . TYR A 1 334 ? -4.814 -3.123 14.836 1.00 98.50 334 TYR A CA 1
ATOM 2628 C C . TYR A 1 334 ? -5.612 -4.358 14.395 1.00 98.50 334 TYR A C 1
ATOM 2630 O O . TYR A 1 334 ? -5.020 -5.384 14.066 1.00 98.50 334 TYR A O 1
ATOM 2638 N N . VAL A 1 335 ? -6.945 -4.271 14.366 1.00 98.62 335 VAL A N 1
ATOM 2639 C CA . VAL A 1 335 ? -7.813 -5.391 13.980 1.00 98.62 335 VAL A CA 1
ATOM 2640 C C . VAL A 1 335 ? -7.635 -5.732 12.502 1.00 98.62 335 VAL A C 1
ATOM 2642 O O . VAL A 1 335 ? -7.506 -6.911 12.179 1.00 98.62 335 VAL A O 1
ATOM 2645 N N . ALA A 1 336 ? -7.563 -4.730 11.619 1.00 98.44 336 ALA A N 1
ATOM 2646 C CA . ALA A 1 336 ? -7.288 -4.944 10.200 1.00 98.44 336 ALA A CA 1
ATOM 2647 C C . ALA A 1 336 ? -5.952 -5.675 9.995 1.00 98.44 336 ALA A C 1
ATOM 2649 O O . ALA A 1 336 ? -5.910 -6.718 9.341 1.00 98.44 336 ALA A O 1
ATOM 2650 N N . TRP A 1 337 ? -4.878 -5.186 10.625 1.00 98.25 337 TRP A N 1
ATOM 2651 C CA . TRP A 1 337 ? -3.566 -5.833 10.592 1.00 98.25 337 TRP A CA 1
ATOM 2652 C C . TRP A 1 337 ? -3.606 -7.263 11.145 1.00 98.25 337 TRP A C 1
ATOM 2654 O O . TRP A 1 337 ? -3.059 -8.176 10.526 1.00 98.25 337 TRP A O 1
ATOM 2664 N N . LYS A 1 338 ? -4.283 -7.486 12.280 1.00 98.25 338 LYS A N 1
ATOM 2665 C CA . LYS A 1 338 ? -4.397 -8.805 12.916 1.00 98.25 338 LYS A CA 1
ATOM 2666 C C . LYS A 1 338 ? -5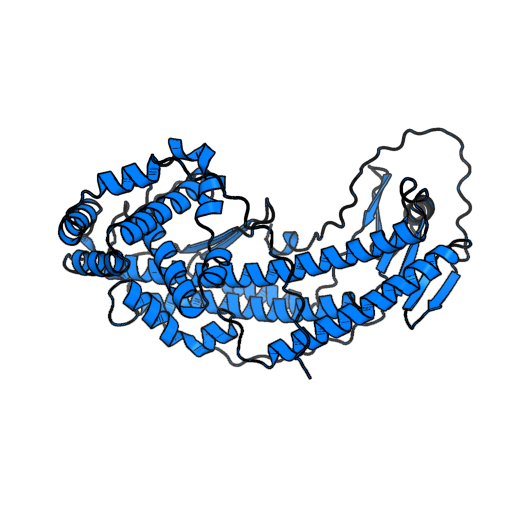.103 -9.807 12.004 1.00 98.25 338 LYS A C 1
ATOM 2668 O O . LYS A 1 338 ? -4.603 -10.912 11.823 1.00 98.25 338 LYS A O 1
ATOM 2673 N N . VAL A 1 339 ? -6.237 -9.431 11.410 1.00 98.31 339 VAL A N 1
ATOM 2674 C CA . VAL A 1 339 ? -6.983 -10.315 10.499 1.00 98.31 339 VAL A CA 1
ATOM 2675 C C . VAL A 1 339 ? -6.160 -10.634 9.251 1.00 98.31 339 VAL A C 1
ATOM 2677 O O . VAL A 1 339 ? -6.115 -11.789 8.833 1.00 98.31 339 VAL A O 1
ATOM 2680 N N . ILE A 1 340 ? -5.428 -9.659 8.700 1.00 98.06 340 ILE A N 1
ATOM 2681 C CA . ILE A 1 340 ? -4.492 -9.917 7.597 1.00 98.06 340 ILE A CA 1
ATOM 2682 C C . ILE A 1 340 ? -3.392 -10.893 8.023 1.00 98.06 340 ILE A C 1
ATOM 2684 O O . ILE A 1 340 ? -3.105 -11.837 7.291 1.00 98.06 340 ILE A O 1
ATOM 2688 N N . ARG A 1 341 ? -2.786 -10.702 9.200 1.00 97.69 341 ARG A N 1
ATOM 2689 C CA . ARG A 1 341 ? -1.741 -11.594 9.721 1.00 97.69 341 ARG A CA 1
ATOM 2690 C C . ARG A 1 341 ? -2.251 -13.020 9.865 1.00 97.69 341 ARG A C 1
ATOM 2692 O O . ARG A 1 341 ? -1.565 -13.947 9.445 1.00 97.69 341 ARG A O 1
ATOM 2699 N N . ASP A 1 342 ? -3.427 -13.188 10.456 1.00 97.06 342 ASP A N 1
ATOM 2700 C CA . ASP A 1 342 ? -4.000 -14.506 10.721 1.00 97.06 342 ASP A CA 1
ATOM 2701 C C . ASP A 1 342 ? -4.374 -15.229 9.413 1.00 97.06 342 ASP A C 1
ATOM 2703 O O . ASP A 1 342 ? -4.287 -16.453 9.344 1.00 97.06 342 ASP A O 1
ATOM 2707 N N . ARG A 1 343 ? -4.734 -14.481 8.360 1.00 95.44 343 ARG A N 1
ATOM 2708 C CA . ARG A 1 343 ? -5.152 -15.027 7.059 1.00 95.44 343 ARG A CA 1
ATOM 2709 C C . ARG A 1 343 ? -4.004 -15.244 6.068 1.00 95.44 343 ARG A C 1
ATOM 2711 O O . ARG A 1 343 ? -4.011 -16.222 5.328 1.00 95.44 343 ARG A O 1
ATOM 2718 N N . ALA A 1 344 ? -3.047 -14.322 6.018 1.00 95.69 344 ALA A N 1
ATOM 2719 C CA . ALA A 1 344 ? -2.020 -14.249 4.974 1.00 95.69 344 ALA A CA 1
ATOM 2720 C C . ALA A 1 344 ? -0.579 -14.244 5.517 1.00 95.69 344 ALA A C 1
ATOM 2722 O O . ALA A 1 344 ? 0.377 -14.205 4.743 1.00 95.69 344 ALA A O 1
ATOM 2723 N N . GLY A 1 345 ? -0.403 -14.303 6.838 1.00 96.12 345 GLY A N 1
ATOM 2724 C CA . GLY A 1 345 ? 0.900 -14.317 7.495 1.00 96.12 345 GLY A CA 1
ATOM 2725 C C . GLY A 1 345 ? 1.426 -12.927 7.867 1.00 96.12 345 GLY A C 1
ATOM 2726 O O . GLY A 1 345 ? 1.009 -11.888 7.350 1.00 96.12 345 GLY A O 1
ATOM 2727 N N . ALA A 1 346 ? 2.385 -12.910 8.796 1.00 95.06 346 ALA A N 1
ATOM 2728 C CA . ALA A 1 346 ? 2.927 -11.681 9.377 1.00 95.06 346 ALA A CA 1
ATOM 2729 C C . ALA A 1 346 ? 3.655 -10.783 8.366 1.00 95.06 346 ALA A C 1
ATOM 2731 O O . ALA A 1 346 ? 3.575 -9.559 8.472 1.00 95.06 346 ALA A O 1
ATOM 2732 N N . ASP A 1 347 ? 4.328 -11.363 7.370 1.00 93.31 347 ASP A N 1
ATOM 2733 C CA . ASP A 1 347 ? 5.013 -10.580 6.339 1.00 93.31 347 ASP A CA 1
ATOM 2734 C C . ASP A 1 347 ? 4.039 -9.825 5.436 1.00 93.31 347 ASP A C 1
ATOM 2736 O O . ASP A 1 347 ? 4.297 -8.667 5.106 1.00 93.31 347 ASP A O 1
ATOM 2740 N N . VAL A 1 348 ? 2.906 -10.439 5.084 1.00 93.25 348 VAL A N 1
ATOM 2741 C CA . VAL A 1 348 ? 1.851 -9.775 4.306 1.00 93.25 348 VAL A CA 1
ATOM 2742 C C . VAL A 1 348 ? 1.201 -8.670 5.138 1.00 93.25 348 VAL A C 1
ATOM 2744 O O . VAL A 1 348 ? 1.028 -7.559 4.646 1.00 93.25 348 VAL A O 1
ATOM 2747 N N . ALA A 1 349 ? 0.927 -8.924 6.421 1.00 95.38 349 ALA A N 1
ATOM 2748 C CA . ALA A 1 349 ? 0.383 -7.911 7.329 1.00 95.38 349 ALA A CA 1
ATOM 2749 C C . ALA A 1 349 ? 1.303 -6.698 7.485 1.00 95.38 349 ALA A C 1
ATOM 2751 O O . ALA A 1 349 ? 0.841 -5.560 7.449 1.00 95.38 349 ALA A O 1
ATOM 2752 N N . ARG A 1 350 ? 2.614 -6.929 7.608 1.00 94.00 350 ARG A N 1
ATOM 2753 C CA . ARG A 1 350 ? 3.618 -5.862 7.666 1.00 94.00 350 ARG A CA 1
ATOM 2754 C C . ARG A 1 350 ? 3.700 -5.072 6.359 1.00 94.00 350 ARG A C 1
ATOM 2756 O O . ARG A 1 350 ? 3.845 -3.860 6.417 1.00 94.00 350 ARG A O 1
ATOM 2763 N N . GLN A 1 351 ? 3.592 -5.729 5.204 1.00 90.38 351 GLN A N 1
ATOM 2764 C CA . GLN A 1 351 ? 3.548 -5.040 3.907 1.00 90.38 351 GLN A CA 1
ATOM 2765 C C . GLN A 1 351 ? 2.278 -4.196 3.744 1.00 90.38 351 GLN A C 1
ATOM 2767 O O . GLN A 1 351 ? 2.349 -3.092 3.215 1.00 90.38 351 GLN A O 1
ATOM 2772 N N . ALA A 1 352 ? 1.136 -4.696 4.222 1.00 91.75 352 ALA A N 1
ATOM 2773 C CA . ALA A 1 352 ? -0.130 -3.972 4.188 1.00 91.75 352 ALA A CA 1
ATOM 2774 C C . ALA A 1 352 ? -0.132 -2.761 5.139 1.00 91.75 352 ALA A C 1
ATOM 2776 O O . ALA A 1 352 ? -0.660 -1.704 4.798 1.00 91.75 352 ALA A O 1
ATOM 2777 N N . TYR A 1 353 ? 0.470 -2.905 6.326 1.00 94.38 353 TYR A N 1
ATOM 2778 C CA . TYR A 1 353 ? 0.585 -1.839 7.319 1.00 94.38 353 TYR A CA 1
ATOM 2779 C C . TYR A 1 353 ? 1.848 -1.992 8.186 1.00 94.38 353 TYR A C 1
ATOM 2781 O O . TYR A 1 353 ? 1.883 -2.753 9.158 1.00 94.38 353 TYR A O 1
ATOM 2789 N N . ASP A 1 354 ? 2.892 -1.222 7.862 1.00 94.44 354 ASP A N 1
ATOM 2790 C CA . ASP A 1 354 ? 4.138 -1.179 8.637 1.00 94.44 354 ASP A CA 1
ATOM 2791 C C . ASP A 1 354 ? 4.084 -0.082 9.713 1.00 94.44 354 ASP A C 1
ATOM 2793 O O . ASP A 1 354 ? 4.443 1.081 9.492 1.00 94.44 354 ASP A O 1
ATOM 2797 N N . LEU A 1 355 ? 3.652 -0.465 10.918 1.00 95.31 355 LEU A N 1
ATOM 2798 C CA . LEU A 1 355 ? 3.594 0.445 12.062 1.00 95.31 355 LEU A CA 1
ATOM 2799 C C . LEU A 1 355 ? 4.969 1.039 12.413 1.00 95.31 355 LEU A C 1
ATOM 2801 O O . LEU A 1 355 ? 5.044 2.201 12.812 1.00 95.31 355 LEU A O 1
ATOM 2805 N N . GLN A 1 356 ? 6.061 0.279 12.281 1.00 95.06 356 GLN A N 1
ATOM 2806 C CA . GLN A 1 356 ? 7.391 0.769 12.654 1.00 95.06 356 GLN A CA 1
ATOM 2807 C C . GLN A 1 356 ? 7.873 1.836 11.673 1.00 95.06 356 GLN A C 1
ATOM 2809 O O . GLN A 1 356 ? 8.361 2.882 12.105 1.00 95.06 356 GLN A O 1
ATOM 2814 N N . ALA A 1 357 ? 7.666 1.627 10.371 1.00 91.81 357 ALA A N 1
ATOM 2815 C CA . ALA A 1 357 ? 7.961 2.631 9.354 1.00 91.81 357 ALA A CA 1
ATOM 2816 C C . ALA A 1 357 ? 7.121 3.907 9.552 1.00 91.81 357 ALA A C 1
ATOM 2818 O O . ALA A 1 357 ? 7.659 5.017 9.492 1.00 91.81 357 ALA A O 1
ATOM 2819 N N . GLN A 1 358 ? 5.826 3.772 9.866 1.00 94.06 358 GLN A N 1
ATOM 2820 C CA . GLN A 1 358 ? 4.951 4.919 10.142 1.00 94.06 358 GLN A CA 1
ATOM 2821 C C . GLN A 1 358 ? 5.347 5.683 11.411 1.00 94.06 358 GLN A C 1
ATOM 2823 O O . GLN A 1 358 ? 5.324 6.918 11.435 1.00 94.06 358 GLN A O 1
ATOM 2828 N N . LEU A 1 359 ? 5.735 4.978 12.475 1.00 96.00 359 LEU A N 1
ATOM 2829 C CA . LEU A 1 359 ? 6.242 5.615 13.687 1.00 96.00 359 LEU A CA 1
ATOM 2830 C C . LEU A 1 359 ? 7.568 6.328 13.414 1.00 96.00 359 LEU A C 1
ATOM 2832 O O . LEU A 1 359 ? 7.736 7.464 13.859 1.00 96.00 359 LEU A O 1
ATOM 2836 N N . ALA A 1 360 ? 8.484 5.703 12.671 1.00 94.56 360 ALA A N 1
ATOM 2837 C CA . ALA A 1 360 ? 9.778 6.283 12.321 1.00 94.56 360 ALA A CA 1
ATOM 2838 C C . ALA A 1 360 ? 9.619 7.580 11.514 1.00 94.56 360 ALA A C 1
ATOM 2840 O O . ALA A 1 360 ? 10.222 8.596 11.870 1.00 94.56 360 ALA A O 1
ATOM 2841 N N . SER A 1 361 ? 8.754 7.588 10.495 1.00 92.25 361 SER A N 1
ATOM 2842 C CA . SER A 1 361 ? 8.454 8.796 9.712 1.00 92.25 361 SER A CA 1
ATOM 2843 C C . SER A 1 361 ? 7.758 9.881 10.547 1.00 92.25 361 SER A C 1
ATOM 2845 O O . SER A 1 361 ? 7.963 11.075 10.324 1.00 92.25 361 SER A O 1
ATOM 2847 N N . SER A 1 362 ? 6.999 9.480 11.572 1.00 95.50 362 SER A N 1
ATOM 2848 C CA . SER A 1 362 ? 6.281 10.375 12.488 1.00 95.50 362 SER A CA 1
ATOM 2849 C C . SER A 1 362 ? 7.096 10.823 13.709 1.00 95.50 362 SER A C 1
ATOM 2851 O O . SER A 1 362 ? 6.641 11.688 14.465 1.00 95.50 362 SER A O 1
ATOM 2853 N N . ALA A 1 363 ? 8.301 10.284 13.923 1.00 96.50 363 ALA A N 1
ATOM 2854 C CA . ALA A 1 363 ? 9.117 10.559 15.106 1.00 96.50 363 ALA A CA 1
ATOM 2855 C C . ALA A 1 363 ? 9.397 12.063 15.336 1.00 96.50 363 ALA A C 1
ATOM 2857 O O . ALA A 1 363 ? 9.242 12.519 16.475 1.00 96.50 363 ALA A O 1
ATOM 2858 N N . PRO A 1 364 ? 9.694 12.890 14.305 1.00 97.12 364 PRO A N 1
ATOM 2859 C CA . PRO A 1 364 ? 9.872 14.337 14.486 1.00 97.12 364 PRO A CA 1
ATOM 2860 C C . PRO A 1 364 ? 8.626 15.057 15.031 1.00 97.12 364 PRO A C 1
ATOM 2862 O O . PRO A 1 364 ? 8.723 16.142 15.609 1.00 97.12 364 PRO A O 1
ATOM 2865 N N . LEU A 1 365 ? 7.442 14.463 14.863 1.00 97.12 365 LEU A N 1
ATOM 2866 C CA . LEU A 1 365 ? 6.154 15.029 15.258 1.00 97.12 365 LEU A CA 1
ATOM 2867 C C . LEU A 1 365 ? 5.645 14.490 16.599 1.00 97.12 365 LEU A C 1
ATOM 2869 O O . LEU A 1 365 ? 4.656 15.015 17.110 1.00 97.12 365 LEU A O 1
ATOM 2873 N N . GLN A 1 366 ? 6.332 13.528 17.226 1.00 97.50 366 GLN A N 1
ATOM 2874 C CA . GLN A 1 366 ? 5.918 12.891 18.485 1.00 97.50 366 GLN A CA 1
ATOM 2875 C C . GLN A 1 366 ? 5.536 13.906 19.578 1.00 97.50 366 GLN A C 1
ATOM 2877 O O . GLN A 1 366 ? 4.524 13.767 20.264 1.00 97.50 366 GLN A O 1
ATOM 2882 N N . ARG A 1 367 ? 6.300 15.000 19.718 1.00 97.00 367 ARG A N 1
ATOM 2883 C CA . ARG A 1 367 ? 6.020 16.050 20.719 1.00 97.00 367 ARG A CA 1
ATOM 2884 C C . ARG A 1 367 ? 4.709 16.802 20.472 1.00 97.00 367 ARG A C 1
ATOM 2886 O O . ARG A 1 367 ? 4.199 17.407 21.420 1.00 97.00 367 ARG A O 1
ATOM 2893 N N . LYS A 1 368 ? 4.163 16.762 19.254 1.00 96.94 368 LYS A N 1
ATOM 2894 C CA . LYS A 1 368 ? 2.893 17.390 18.851 1.00 96.94 368 LYS A CA 1
ATOM 2895 C C . LYS A 1 368 ? 1.693 16.445 18.981 1.00 96.94 368 LYS A C 1
ATOM 2897 O O . LYS A 1 368 ? 0.573 16.932 19.093 1.00 96.94 368 LYS A O 1
ATOM 2902 N N . VAL A 1 369 ? 1.913 15.131 19.034 1.00 97.25 369 VAL A N 1
ATOM 2903 C CA . VAL A 1 369 ? 0.840 14.136 19.184 1.00 97.25 369 VAL A CA 1
ATOM 2904 C C . VAL A 1 369 ? 0.184 14.260 20.560 1.00 97.25 369 VAL A C 1
ATOM 2906 O O . VAL A 1 369 ? 0.862 14.308 21.589 1.00 97.25 369 VAL A O 1
ATOM 2909 N N . ARG A 1 370 ? -1.147 14.359 20.568 1.00 96.69 370 ARG A N 1
ATOM 2910 C CA . ARG A 1 370 ? -2.005 14.403 21.765 1.00 96.69 370 ARG A CA 1
ATOM 2911 C C . ARG A 1 370 ? -3.264 13.586 21.479 1.00 96.69 370 ARG A C 1
ATOM 2913 O O . ARG A 1 370 ? -4.226 14.142 20.953 1.00 96.69 370 ARG A O 1
ATOM 2920 N N . LEU A 1 371 ? -3.248 12.290 21.784 1.00 96.12 371 LEU A N 1
ATOM 2921 C CA . LEU A 1 371 ? -4.301 11.336 21.412 1.00 96.12 371 LEU A CA 1
ATOM 2922 C C . LEU A 1 371 ? -5.650 11.703 22.045 1.00 96.12 371 LEU A C 1
ATOM 2924 O O . LEU A 1 371 ? -6.643 11.829 21.339 1.00 96.12 371 LEU A O 1
ATOM 2928 N N . LEU A 1 372 ? -5.676 12.022 23.343 1.00 93.88 372 LEU A N 1
ATOM 2929 C CA . LEU A 1 372 ? -6.909 12.419 24.049 1.00 93.88 372 LEU A CA 1
ATOM 2930 C C . LEU A 1 372 ? -7.494 13.769 23.603 1.00 93.88 372 LEU A C 1
ATOM 2932 O O . LEU A 1 372 ? -8.623 14.095 23.954 1.00 93.88 372 LEU A O 1
ATOM 2936 N N . ARG A 1 373 ? -6.726 14.589 22.874 1.00 93.19 373 ARG A N 1
ATOM 2937 C CA . ARG A 1 373 ? -7.202 15.866 22.313 1.00 93.19 373 ARG A CA 1
ATOM 2938 C C . ARG A 1 373 ? -7.505 15.764 20.822 1.00 93.19 373 ARG A C 1
ATOM 2940 O O . ARG A 1 373 ? -7.847 16.772 20.205 1.00 93.19 373 ARG A O 1
ATOM 2947 N N . TRP A 1 374 ? -7.339 14.582 20.236 1.00 93.00 374 TRP A N 1
ATOM 2948 C CA . TRP A 1 374 ? -7.586 14.368 18.824 1.00 93.00 374 TRP A CA 1
ATOM 2949 C C . TRP A 1 374 ? -9.085 14.202 18.589 1.00 93.00 374 TRP A C 1
ATOM 2951 O O . TRP A 1 374 ? -9.683 13.178 18.914 1.00 93.00 374 TRP A O 1
ATOM 2961 N N . VAL A 1 375 ? -9.701 15.265 18.077 1.00 87.69 375 VAL A N 1
ATOM 2962 C CA . VAL A 1 375 ? -11.144 15.316 17.831 1.00 87.69 375 VAL A CA 1
ATOM 2963 C C . VAL A 1 375 ? -11.549 14.398 16.678 1.00 87.69 375 VAL A C 1
ATOM 2965 O O . VAL A 1 375 ? -10.786 14.211 15.724 1.00 87.69 375 VAL A O 1
ATOM 2968 N N . ALA A 1 376 ? -12.771 13.866 16.752 1.00 82.06 376 ALA A N 1
ATOM 2969 C CA . ALA A 1 376 ? -13.397 13.103 15.675 1.00 82.06 376 ALA A CA 1
ATOM 2970 C C . ALA A 1 376 ? -13.410 13.871 14.345 1.00 82.06 376 ALA A C 1
ATOM 2972 O O . ALA A 1 376 ? -13.406 15.107 14.324 1.00 82.06 376 ALA A O 1
ATOM 2973 N N . ALA A 1 377 ? -13.376 13.128 13.236 1.00 79.62 377 ALA A N 1
ATOM 2974 C CA . ALA A 1 377 ? -13.204 13.675 11.892 1.00 79.62 377 ALA A CA 1
ATOM 2975 C C . ALA A 1 377 ? -14.282 14.715 11.542 1.00 79.62 377 ALA A C 1
ATOM 2977 O O . ALA A 1 377 ? -13.965 15.751 10.957 1.00 79.62 377 ALA A O 1
ATOM 2978 N N . GLU A 1 378 ? -15.520 14.509 12.001 1.00 79.94 378 GLU A N 1
ATOM 2979 C CA . GLU A 1 378 ? -16.648 15.428 11.826 1.00 79.94 378 GLU A CA 1
ATOM 2980 C C . GLU A 1 378 ? -16.463 16.793 12.518 1.00 79.94 378 GLU A C 1
ATOM 2982 O O . GLU A 1 378 ? -17.173 17.747 12.208 1.00 79.94 378 GLU A O 1
ATOM 2987 N N . LYS A 1 379 ? -15.504 16.909 13.447 1.00 83.94 379 LYS A N 1
ATOM 2988 C CA . LYS A 1 379 ? -15.139 18.159 14.139 1.00 83.94 379 LYS A CA 1
ATOM 2989 C C . LYS A 1 379 ? -13.734 18.652 13.794 1.00 83.94 379 LYS A C 1
ATOM 2991 O O . LYS A 1 379 ? -13.296 19.665 14.343 1.00 83.94 379 LYS A O 1
ATOM 2996 N N . GLN A 1 380 ? -13.009 17.944 12.929 1.00 83.62 380 GLN A N 1
ATOM 2997 C CA . GLN A 1 380 ? -11.673 18.351 12.513 1.00 83.62 380 GLN A CA 1
ATOM 2998 C C . GLN A 1 380 ? -11.766 19.569 11.592 1.00 83.62 380 GLN A C 1
ATOM 3000 O O . GLN A 1 380 ? -12.575 19.609 10.663 1.00 83.62 380 GLN A O 1
ATOM 3005 N N . ARG A 1 381 ? -10.905 20.560 11.830 1.00 86.38 381 ARG A N 1
ATOM 3006 C CA . ARG A 1 381 ? -10.794 21.719 10.944 1.00 86.38 381 ARG A CA 1
ATOM 3007 C C . ARG A 1 381 ? -10.259 21.286 9.584 1.00 86.38 381 ARG A C 1
ATOM 3009 O O . ARG A 1 381 ? -9.440 20.371 9.498 1.00 86.38 381 ARG A O 1
ATOM 3016 N N . LYS A 1 382 ? -10.703 21.947 8.516 1.00 85.19 382 LYS A N 1
ATOM 3017 C CA . LYS A 1 382 ? -10.324 21.578 7.145 1.00 85.19 382 LYS A CA 1
ATOM 3018 C C . LYS A 1 382 ? -8.811 21.663 6.931 1.00 85.19 382 LYS A C 1
ATOM 3020 O O . LYS A 1 382 ? -8.261 20.829 6.224 1.00 85.19 382 LYS A O 1
ATOM 3025 N N . GLU A 1 383 ? -8.143 22.611 7.582 1.00 84.56 383 GLU A N 1
ATOM 3026 C CA . GLU A 1 383 ? -6.696 22.832 7.476 1.00 84.56 383 GLU A CA 1
ATOM 3027 C C . GLU A 1 383 ? -5.880 21.732 8.170 1.00 84.56 383 GLU A C 1
ATOM 3029 O O . GLU A 1 383 ? -4.730 21.486 7.811 1.00 84.56 383 GLU A O 1
ATOM 3034 N N . ASP A 1 384 ? -6.477 21.048 9.149 1.00 84.19 384 ASP A N 1
ATOM 3035 C CA . ASP A 1 384 ? -5.823 19.963 9.879 1.00 84.19 384 ASP A CA 1
ATOM 3036 C C . ASP A 1 384 ? -5.941 18.621 9.140 1.00 84.19 384 ASP A C 1
ATOM 3038 O O . ASP A 1 384 ? -5.152 17.703 9.412 1.00 84.19 384 ASP A O 1
ATOM 3042 N N . LYS A 1 385 ? -6.912 18.490 8.221 1.00 82.38 385 LYS A N 1
ATOM 3043 C CA . LYS A 1 385 ? -7.129 17.273 7.426 1.00 82.38 385 LYS A CA 1
ATOM 3044 C C . LYS A 1 385 ? -5.901 16.995 6.557 1.00 82.38 385 LYS A C 1
ATOM 3046 O O . LYS A 1 385 ? -5.420 17.862 5.835 1.00 82.38 385 LYS A O 1
ATOM 3051 N N . GLY A 1 386 ? -5.364 15.779 6.659 1.00 82.44 386 GLY A N 1
ATOM 3052 C CA . GLY A 1 386 ? -4.173 15.359 5.911 1.00 82.44 386 GLY A CA 1
ATOM 3053 C C . GLY A 1 386 ? -2.856 16.006 6.361 1.00 82.44 386 GLY A C 1
ATOM 3054 O O . GLY A 1 386 ? -1.819 15.764 5.739 1.00 82.44 386 GLY A O 1
ATOM 3055 N N . SER A 1 387 ? -2.855 16.803 7.437 1.00 90.56 387 SER A N 1
ATOM 3056 C CA . SER A 1 387 ? -1.618 17.374 7.977 1.00 90.56 387 SER A CA 1
ATOM 3057 C C . SER A 1 387 ? -0.648 16.267 8.431 1.00 90.56 387 SER A C 1
ATOM 3059 O O . SER A 1 387 ? -1.092 15.213 8.900 1.00 90.56 387 SER A O 1
ATOM 3061 N N . PRO A 1 388 ? 0.681 16.488 8.377 1.00 93.19 388 PRO A N 1
ATOM 3062 C CA . PRO A 1 388 ? 1.653 15.519 8.892 1.00 93.19 388 PRO A CA 1
ATOM 3063 C C . PRO A 1 388 ? 1.398 15.133 10.355 1.00 93.19 388 PRO A C 1
ATOM 3065 O O . PRO A 1 388 ? 1.613 13.991 10.749 1.00 93.19 388 PRO A O 1
ATOM 3068 N N . VAL A 1 389 ? 0.899 16.077 11.165 1.00 94.56 389 VAL A N 1
ATOM 3069 C CA . VAL A 1 389 ? 0.528 15.816 12.563 1.00 94.56 389 VAL A CA 1
ATOM 3070 C C . VAL A 1 389 ? -0.661 14.863 12.640 1.00 94.56 389 VAL A C 1
ATOM 3072 O O . VAL A 1 389 ? -0.605 13.931 13.432 1.00 94.56 389 VAL A O 1
ATOM 3075 N N . SER A 1 390 ? -1.679 15.036 11.789 1.00 91.62 390 SER A N 1
ATOM 3076 C CA . SER A 1 390 ? -2.801 14.097 11.713 1.00 91.62 390 SER A CA 1
ATOM 3077 C C . SER A 1 390 ? -2.309 12.684 11.403 1.00 91.62 390 SER A C 1
ATOM 3079 O O . SER A 1 390 ? -2.703 11.764 12.104 1.00 91.62 390 SER A O 1
ATOM 3081 N N . LYS A 1 391 ? -1.401 12.500 10.431 1.00 92.06 391 LYS A N 1
ATOM 3082 C CA . LYS A 1 391 ? -0.806 11.179 10.130 1.00 92.06 391 LYS A CA 1
ATOM 3083 C C . LYS A 1 391 ? -0.046 10.595 11.324 1.00 92.06 391 LYS A C 1
ATOM 3085 O O . LYS A 1 391 ? -0.192 9.417 11.636 1.00 92.06 391 LYS A O 1
ATOM 3090 N N . ALA A 1 392 ? 0.700 11.431 12.049 1.00 95.69 392 ALA A N 1
ATOM 3091 C CA . ALA A 1 392 ? 1.356 11.009 13.282 1.00 95.69 392 ALA A CA 1
ATOM 3092 C C . ALA A 1 392 ? 0.340 10.562 14.349 1.00 95.69 392 ALA A C 1
ATOM 3094 O O . ALA A 1 392 ? 0.584 9.583 15.048 1.00 95.69 392 ALA A O 1
ATOM 3095 N N . HIS A 1 393 ? -0.819 11.218 14.473 1.00 96.75 393 HIS A N 1
ATOM 3096 C CA . HIS A 1 393 ? -1.864 10.756 15.390 1.00 96.75 393 HIS A CA 1
ATOM 3097 C C . HIS A 1 393 ? -2.344 9.335 15.070 1.00 96.75 393 HIS A C 1
ATOM 3099 O O . HIS A 1 393 ? -2.463 8.556 16.013 1.00 96.75 393 HIS A O 1
ATOM 3105 N N . TYR A 1 394 ? -2.530 8.972 13.793 1.00 95.81 394 TYR A N 1
ATOM 3106 C CA . TYR A 1 394 ? -2.869 7.595 13.391 1.00 95.81 394 TYR A CA 1
ATOM 3107 C C . TYR A 1 394 ? -1.814 6.594 13.876 1.00 95.81 394 TYR A C 1
ATOM 3109 O O . TYR A 1 394 ? -2.141 5.675 14.624 1.00 95.81 394 TYR A O 1
ATOM 3117 N N . ALA A 1 395 ? -0.538 6.803 13.533 1.00 96.56 395 ALA A N 1
ATOM 3118 C CA . ALA A 1 395 ? 0.539 5.877 13.899 1.00 96.56 395 ALA A CA 1
ATOM 3119 C C . ALA A 1 395 ? 0.651 5.682 15.425 1.00 96.56 395 ALA A C 1
ATOM 3121 O O . ALA A 1 395 ? 0.800 4.565 15.923 1.00 96.56 395 ALA A O 1
ATOM 3122 N N . PHE A 1 396 ? 0.540 6.767 16.196 1.00 98.12 396 PHE A N 1
ATOM 3123 C CA . PHE A 1 396 ? 0.622 6.711 17.656 1.00 98.12 396 PHE A CA 1
ATOM 3124 C C . PHE A 1 396 ? -0.646 6.150 18.320 1.00 98.12 396 PHE A C 1
ATOM 3126 O O . PHE A 1 396 ? -0.540 5.505 19.365 1.00 98.12 396 PHE A O 1
ATOM 3133 N N . ALA A 1 397 ? -1.825 6.353 17.727 1.00 98.31 397 ALA A N 1
ATOM 3134 C CA . ALA A 1 397 ? -3.061 5.702 18.151 1.00 98.31 397 ALA A CA 1
ATOM 3135 C C . ALA A 1 397 ? -2.965 4.181 17.972 1.00 98.31 397 ALA A C 1
ATOM 3137 O O . ALA A 1 397 ? -3.203 3.435 18.922 1.00 98.31 397 ALA A O 1
ATOM 3138 N N . THR A 1 398 ? -2.514 3.726 16.801 1.00 98.31 398 THR A N 1
ATOM 3139 C CA . THR A 1 398 ? -2.276 2.305 16.526 1.00 98.31 398 THR A CA 1
ATOM 3140 C C . THR A 1 398 ? -1.237 1.722 17.482 1.00 98.31 398 THR A C 1
ATOM 3142 O O . THR A 1 398 ? -1.475 0.675 18.082 1.00 98.31 398 THR A O 1
ATOM 3145 N N . ARG A 1 399 ? -0.127 2.435 17.733 1.00 98.12 399 ARG A N 1
ATOM 3146 C CA . ARG A 1 399 ? 0.881 2.034 18.731 1.00 98.12 399 ARG A CA 1
ATOM 3147 C C . ARG A 1 399 ? 0.269 1.778 20.107 1.00 98.12 399 ARG A C 1
ATOM 3149 O O . ARG A 1 399 ? 0.643 0.800 20.745 1.00 98.12 399 ARG A O 1
ATOM 3156 N N . ALA A 1 400 ? -0.655 2.622 20.570 1.00 98.50 400 ALA A N 1
ATOM 3157 C CA . ALA A 1 400 ? -1.304 2.422 21.865 1.00 98.50 400 ALA A CA 1
ATOM 3158 C C . ALA A 1 400 ? -2.067 1.089 21.925 1.00 98.50 400 ALA A C 1
ATOM 3160 O O . ALA A 1 400 ? -2.001 0.395 22.937 1.00 98.50 400 ALA A O 1
ATOM 3161 N N . ILE A 1 401 ? -2.741 0.699 20.840 1.00 98.56 401 ILE A N 1
ATOM 3162 C CA . ILE A 1 401 ? -3.484 -0.565 20.786 1.00 98.56 401 ILE A CA 1
ATOM 3163 C C . ILE A 1 401 ? -2.547 -1.772 20.675 1.00 98.56 401 ILE A C 1
ATOM 3165 O O . ILE A 1 401 ? -2.749 -2.745 21.397 1.00 98.56 401 ILE A O 1
ATOM 3169 N N . PHE A 1 402 ? -1.470 -1.689 19.886 1.00 98.25 402 PHE A N 1
ATOM 3170 C CA . PHE A 1 402 ? -0.428 -2.727 19.873 1.00 98.25 402 PHE A CA 1
ATOM 3171 C C . PHE A 1 402 ? 0.196 -2.917 21.261 1.00 98.25 402 PHE A C 1
ATOM 3173 O O . PHE A 1 402 ? 0.257 -4.033 21.758 1.00 98.25 402 PHE A O 1
ATOM 3180 N N . MET A 1 403 ? 0.551 -1.832 21.957 1.00 98.06 403 MET A N 1
ATOM 3181 C CA . MET A 1 403 ? 1.087 -1.914 23.323 1.00 98.06 403 MET A CA 1
ATOM 3182 C C . MET A 1 403 ? 0.097 -2.540 24.314 1.00 98.06 403 MET A C 1
ATOM 3184 O O . MET A 1 403 ? 0.509 -3.224 25.255 1.00 98.06 403 MET A O 1
ATOM 3188 N N . MET A 1 404 ? -1.206 -2.299 24.140 1.00 98.31 404 MET A N 1
ATOM 3189 C CA . MET A 1 404 ? -2.240 -2.965 24.929 1.00 98.31 404 MET A CA 1
ATOM 3190 C C . MET A 1 404 ? -2.247 -4.470 24.651 1.00 98.31 404 MET A C 1
ATOM 3192 O O . MET A 1 404 ? -2.171 -5.246 25.602 1.00 98.31 404 MET A O 1
ATOM 3196 N N . ALA A 1 405 ? -2.273 -4.876 23.381 1.00 97.94 405 ALA A N 1
ATOM 3197 C CA . ALA A 1 405 ? -2.238 -6.283 22.991 1.00 97.94 405 ALA A CA 1
ATOM 3198 C C . ALA A 1 405 ? -0.968 -6.994 23.489 1.00 97.94 405 ALA A C 1
ATOM 3200 O O . ALA A 1 405 ? -1.064 -8.058 24.093 1.00 97.94 405 ALA A O 1
ATOM 3201 N N . ASP A 1 406 ? 0.203 -6.373 23.345 1.00 97.69 406 ASP A N 1
ATOM 3202 C CA . ASP A 1 406 ? 1.484 -6.940 23.781 1.00 97.69 406 ASP A CA 1
ATOM 3203 C C . ASP A 1 406 ? 1.542 -7.145 25.302 1.00 97.69 406 ASP A C 1
ATOM 3205 O O . ASP A 1 406 ? 2.095 -8.127 25.791 1.00 97.69 406 ASP A O 1
ATOM 3209 N N . SER A 1 407 ? 0.974 -6.214 26.076 1.00 97.56 407 SER A N 1
ATOM 3210 C CA . SER A 1 407 ? 1.071 -6.239 27.543 1.00 97.56 407 SER A CA 1
ATOM 3211 C C . SER A 1 407 ? -0.102 -6.915 28.254 1.00 97.56 407 SER A C 1
ATOM 3213 O O . SER A 1 407 ? 0.012 -7.228 29.439 1.00 97.56 407 SER A O 1
ATOM 3215 N N . CYS A 1 408 ? -1.234 -7.113 27.578 1.00 97.94 408 CYS A N 1
ATOM 3216 C CA . CYS A 1 408 ? -2.450 -7.698 28.154 1.00 97.94 408 CYS A CA 1
ATOM 3217 C C . CYS A 1 408 ? -2.969 -8.923 27.378 1.00 97.94 408 CYS A C 1
ATOM 3219 O O . CYS A 1 408 ? -3.990 -9.493 27.764 1.00 97.94 408 CYS A O 1
ATOM 3221 N N . GLY A 1 409 ? -2.277 -9.333 26.312 1.00 97.75 409 GLY A N 1
ATOM 3222 C CA . GLY A 1 409 ? -2.690 -10.387 25.385 1.00 97.75 409 GLY A CA 1
ATOM 3223 C C . GLY A 1 409 ? -3.597 -9.869 24.264 1.00 97.75 409 GLY A C 1
ATOM 3224 O O . GLY A 1 409 ? -4.309 -8.875 24.424 1.00 97.75 409 GLY A O 1
ATOM 3225 N N . GLU A 1 410 ? -3.609 -10.567 23.127 1.00 96.44 410 GLU A N 1
ATOM 3226 C CA . GLU A 1 410 ? -4.385 -10.165 21.939 1.00 96.44 410 GLU A CA 1
ATOM 3227 C C . GLU A 1 410 ? -5.900 -10.122 22.192 1.00 96.44 410 GLU A C 1
ATOM 3229 O O . GLU A 1 410 ? -6.596 -9.253 21.670 1.00 96.44 410 GLU A O 1
ATOM 3234 N N . ASP A 1 411 ? -6.405 -10.974 23.088 1.00 97.81 411 ASP A N 1
ATOM 3235 C CA . ASP A 1 411 ? -7.816 -10.984 23.498 1.00 97.81 411 ASP A CA 1
ATOM 3236 C C . ASP A 1 411 ? -8.238 -9.738 24.297 1.00 97.81 411 ASP A C 1
ATOM 3238 O O . ASP A 1 411 ? -9.416 -9.576 24.628 1.00 97.81 411 ASP A O 1
ATOM 3242 N N . SER A 1 412 ? -7.302 -8.861 24.671 1.00 98.19 412 SER A N 1
ATOM 3243 C CA . SER A 1 412 ? -7.613 -7.650 25.438 1.00 98.19 412 SER A CA 1
ATOM 3244 C C . SER A 1 412 ? -8.520 -6.683 24.671 1.00 98.19 412 SER A C 1
ATOM 3246 O O . SER A 1 412 ? -9.404 -6.086 25.287 1.00 98.19 412 SER A O 1
ATOM 3248 N N . VAL A 1 413 ? -8.369 -6.577 23.344 1.00 98.31 413 VAL A N 1
ATOM 3249 C CA . VAL A 1 413 ? -9.225 -5.743 22.479 1.00 98.31 413 VAL A CA 1
ATOM 3250 C C . VAL A 1 413 ? -10.689 -6.208 22.511 1.00 98.31 413 VAL A C 1
ATOM 3252 O O . VAL A 1 413 ? -11.535 -5.422 22.951 1.00 98.31 413 VAL A O 1
ATOM 3255 N N . PRO A 1 414 ? -11.033 -7.458 22.135 1.00 98.44 414 PRO A N 1
ATOM 3256 C CA . PRO A 1 414 ? -12.425 -7.908 22.164 1.00 98.44 414 PRO A CA 1
ATOM 3257 C C . PRO A 1 414 ? -13.009 -7.926 23.586 1.00 98.44 414 PRO A C 1
ATOM 3259 O O . PRO A 1 414 ? -14.176 -7.580 23.771 1.00 98.44 414 PRO A O 1
ATOM 3262 N N . LYS A 1 415 ? -12.214 -8.242 24.623 1.00 98.50 415 LYS A N 1
ATOM 3263 C CA . LYS A 1 415 ? -12.664 -8.158 26.029 1.00 98.50 415 LYS A CA 1
ATOM 3264 C C . LYS A 1 415 ? -13.019 -6.726 26.437 1.00 98.50 415 LYS A C 1
ATOM 3266 O O . LYS A 1 415 ? -14.048 -6.516 27.078 1.00 98.50 415 LYS A O 1
ATOM 3271 N N . LEU A 1 416 ? -12.192 -5.749 26.059 1.00 98.56 416 LEU A N 1
ATOM 3272 C CA . LEU A 1 416 ? -12.450 -4.331 26.310 1.00 98.56 416 LEU A CA 1
ATOM 3273 C C . LEU A 1 416 ? -13.735 -3.869 25.620 1.00 98.56 416 LEU A C 1
ATOM 3275 O O . LEU A 1 416 ? -14.587 -3.260 26.264 1.00 98.56 416 LEU A O 1
ATOM 3279 N N . LEU A 1 417 ? -13.893 -4.182 24.334 1.00 98.44 417 LEU A N 1
ATOM 3280 C CA . LEU A 1 417 ? -15.078 -3.799 23.569 1.00 98.44 417 LEU A CA 1
ATOM 3281 C C . LEU A 1 417 ? -16.345 -4.446 24.140 1.00 98.44 417 LEU A C 1
ATOM 3283 O O . LEU A 1 417 ? -17.336 -3.750 24.353 1.00 98.44 417 LEU A O 1
ATOM 3287 N N . LYS A 1 418 ? -16.302 -5.730 24.514 1.00 98.19 418 LYS A N 1
ATOM 3288 C CA . LYS A 1 418 ? -17.418 -6.407 25.193 1.00 98.19 418 LYS A CA 1
ATOM 3289 C C . LYS A 1 418 ? -17.817 -5.725 26.505 1.00 98.19 418 LYS A C 1
ATOM 3291 O O . LYS A 1 418 ? -19.006 -5.612 26.793 1.00 98.19 418 LYS A O 1
ATOM 3296 N N . GLU A 1 419 ? -16.853 -5.246 27.293 1.00 98.38 419 GLU A N 1
ATOM 3297 C CA . GLU A 1 419 ? -17.139 -4.487 28.517 1.00 98.38 419 GLU A CA 1
ATOM 3298 C C . GLU A 1 419 ? -17.762 -3.116 28.212 1.00 98.38 419 GLU A C 1
ATOM 3300 O O . GLU A 1 419 ? -18.727 -2.723 28.866 1.00 98.38 419 GLU A O 1
ATOM 3305 N N . ILE A 1 420 ? -17.258 -2.409 27.194 1.00 98.25 420 ILE A N 1
ATOM 3306 C CA . ILE A 1 420 ? -17.824 -1.132 26.728 1.00 98.25 420 ILE A CA 1
ATOM 3307 C C . ILE A 1 420 ? -19.272 -1.320 26.263 1.00 98.25 420 ILE A C 1
ATOM 3309 O O . ILE A 1 420 ? -20.138 -0.530 26.636 1.00 98.25 420 ILE A O 1
ATOM 3313 N N . GLY A 1 421 ? -19.553 -2.397 25.523 1.00 97.31 421 GLY A N 1
ATOM 3314 C CA . GLY A 1 421 ? -20.875 -2.720 24.979 1.00 97.31 421 GLY A CA 1
ATOM 3315 C C . GLY A 1 421 ? -21.968 -2.946 26.030 1.00 97.31 421 GLY A C 1
ATOM 3316 O O . GLY A 1 421 ? -23.149 -2.935 25.692 1.00 97.31 421 GLY A O 1
ATOM 3317 N N . LYS A 1 422 ? -21.610 -3.090 27.315 1.00 97.50 422 LYS A N 1
ATOM 3318 C CA . LYS A 1 422 ? -22.577 -3.107 28.428 1.00 97.50 422 LYS A CA 1
ATOM 3319 C C . LYS A 1 422 ? -23.180 -1.731 28.721 1.00 97.50 422 LYS A C 1
ATOM 3321 O O . LYS A 1 422 ? -24.191 -1.641 29.410 1.00 97.50 422 LYS A O 1
ATOM 3326 N N . THR A 1 423 ? -22.553 -0.656 28.244 1.00 97.81 423 THR A N 1
ATOM 3327 C CA . THR A 1 423 ? -23.050 0.717 28.381 1.00 97.81 423 THR A CA 1
ATOM 3328 C C . THR A 1 423 ? -23.766 1.121 27.087 1.00 97.81 423 THR A C 1
ATOM 3330 O O . THR A 1 423 ? -23.227 0.882 26.007 1.00 97.81 423 THR A O 1
ATOM 3333 N N . PRO A 1 424 ? -24.956 1.755 27.139 1.00 95.81 424 PRO A N 1
ATOM 3334 C CA . PRO A 1 424 ? -25.637 2.208 25.929 1.00 95.81 424 PRO A CA 1
ATOM 3335 C C . PRO A 1 424 ? -24.736 3.115 25.085 1.00 95.81 424 PRO A C 1
ATOM 3337 O O . PRO A 1 424 ? -24.231 4.112 25.593 1.00 95.81 424 PRO A O 1
ATOM 3340 N N . ARG A 1 425 ? -24.592 2.828 23.784 1.00 93.44 425 ARG A N 1
ATOM 3341 C CA . ARG A 1 425 ? -23.694 3.537 22.843 1.00 93.44 425 ARG A CA 1
ATOM 3342 C C . ARG A 1 425 ? -23.696 5.064 22.973 1.00 93.44 425 ARG A C 1
ATOM 3344 O O . ARG A 1 425 ? -22.646 5.695 22.926 1.00 93.44 425 ARG A O 1
ATOM 3351 N N . ARG A 1 426 ? -24.880 5.671 23.139 1.00 90.81 426 ARG A N 1
ATOM 3352 C CA . ARG A 1 426 ? -25.056 7.135 23.257 1.00 90.81 426 ARG A CA 1
ATOM 3353 C C . ARG A 1 426 ? -24.457 7.729 24.541 1.00 90.81 426 ARG A C 1
ATOM 3355 O O . ARG A 1 426 ? -24.294 8.939 24.616 1.00 90.81 426 ARG A O 1
ATOM 3362 N N . GLN A 1 427 ? -24.173 6.894 25.536 1.00 95.62 427 GLN A N 1
ATOM 3363 C CA . GLN A 1 427 ? -23.585 7.262 26.824 1.00 95.62 427 GLN A CA 1
ATOM 3364 C C . GLN A 1 427 ? -22.094 6.909 26.912 1.00 95.62 427 GLN A C 1
ATOM 3366 O O . GLN A 1 427 ? -21.447 7.270 27.891 1.00 95.62 427 GLN A O 1
ATOM 3371 N N . VAL A 1 428 ? -21.546 6.201 25.921 1.00 95.75 428 VAL A N 1
ATOM 3372 C CA . VAL A 1 428 ? -20.131 5.828 25.913 1.00 95.75 428 VAL A CA 1
ATOM 3373 C C . VAL A 1 428 ? -19.292 7.028 25.492 1.00 95.75 428 VAL A C 1
ATOM 3375 O O . VAL A 1 428 ? -19.421 7.525 24.375 1.00 95.75 428 VAL A O 1
ATOM 3378 N N . ASP A 1 429 ? -18.414 7.449 26.397 1.00 95.06 429 ASP A N 1
ATOM 3379 C CA . ASP A 1 429 ? -17.387 8.476 26.226 1.00 95.06 429 ASP A CA 1
ATOM 3380 C C . ASP A 1 429 ? -15.996 7.939 26.619 1.00 95.06 429 ASP A C 1
ATOM 3382 O O . ASP A 1 429 ? -15.845 6.789 27.049 1.00 95.06 429 ASP A O 1
ATOM 3386 N N . MET A 1 430 ? -14.951 8.768 26.533 1.00 95.94 430 MET A N 1
ATOM 3387 C CA . MET A 1 430 ? -13.607 8.317 26.905 1.00 95.94 430 MET A CA 1
ATOM 3388 C C . MET A 1 430 ? -13.438 7.992 28.397 1.00 95.94 430 MET A C 1
ATOM 3390 O O . MET A 1 430 ? -12.556 7.206 28.752 1.00 95.94 430 MET A O 1
ATOM 3394 N N . LYS A 1 431 ? -14.292 8.521 29.284 1.00 97.38 431 LYS A N 1
ATOM 3395 C CA . LYS A 1 431 ? -14.304 8.120 30.703 1.00 97.38 431 LYS A CA 1
ATOM 3396 C C . LYS A 1 431 ? -14.833 6.699 30.860 1.00 97.38 431 LYS A C 1
ATOM 3398 O O . LYS A 1 431 ? -14.288 5.925 31.647 1.00 97.38 431 LYS A O 1
ATOM 3403 N N . THR A 1 432 ? -15.853 6.349 30.084 1.00 98.19 432 THR A N 1
ATOM 3404 C CA . THR A 1 432 ? -16.405 4.997 30.006 1.00 98.19 432 THR A CA 1
ATOM 3405 C C . THR A 1 432 ? -15.343 4.022 29.516 1.00 98.19 432 THR A C 1
ATOM 3407 O O . THR A 1 432 ? -15.078 3.035 30.201 1.00 98.19 432 THR A O 1
ATOM 3410 N N . VAL A 1 433 ? -14.656 4.344 28.413 1.00 98.06 433 VAL A N 1
ATOM 3411 C CA . VAL A 1 433 ? -13.541 3.533 27.889 1.00 98.06 433 VAL A CA 1
ATOM 3412 C C . VAL A 1 433 ? -12.434 3.370 28.935 1.00 98.06 433 VAL A C 1
ATOM 3414 O O . VAL A 1 433 ? -11.982 2.253 29.171 1.00 98.06 433 VAL A O 1
ATOM 3417 N N . ALA A 1 434 ? -12.029 4.445 29.623 1.00 98.31 434 ALA A N 1
ATOM 3418 C CA . ALA A 1 434 ? -11.002 4.384 30.666 1.00 98.31 434 ALA A CA 1
ATOM 3419 C C . ALA A 1 434 ? -11.401 3.487 31.849 1.00 98.31 434 ALA A C 1
ATOM 3421 O O . ALA A 1 434 ? -10.576 2.721 32.354 1.00 98.31 434 ALA A O 1
ATOM 3422 N N . ARG A 1 435 ? -12.666 3.560 32.283 1.00 98.56 435 ARG A N 1
ATOM 3423 C CA . ARG A 1 435 ? -13.219 2.693 33.331 1.00 98.56 435 ARG A CA 1
ATOM 3424 C C . ARG A 1 435 ? -13.210 1.228 32.892 1.00 98.56 435 ARG A C 1
ATOM 3426 O O . ARG A 1 435 ? -12.696 0.396 33.635 1.00 98.56 435 ARG A O 1
ATOM 3433 N N . CYS A 1 436 ? -13.728 0.927 31.700 1.00 98.50 436 CYS A N 1
ATOM 3434 C CA . CYS A 1 436 ? -13.769 -0.431 31.153 1.00 98.50 436 CYS A CA 1
ATOM 3435 C C . CYS A 1 436 ? -12.354 -1.002 30.976 1.00 98.50 436 CYS A C 1
ATOM 3437 O O . CYS A 1 436 ? -12.099 -2.118 31.409 1.00 98.50 436 CYS A O 1
ATOM 3439 N N . TYR A 1 437 ? -11.406 -0.212 30.461 1.00 98.50 437 TYR A N 1
ATOM 3440 C CA . TYR A 1 437 ? -9.998 -0.604 30.345 1.00 98.50 437 TYR A CA 1
ATOM 3441 C C . TYR A 1 437 ? -9.376 -0.960 31.696 1.00 98.50 437 TYR A C 1
ATOM 3443 O O . TYR A 1 437 ? -8.704 -1.985 31.825 1.00 98.50 437 TYR A O 1
ATOM 3451 N N . ARG A 1 438 ? -9.627 -0.154 32.734 1.00 98.50 438 ARG A N 1
ATOM 3452 C CA . ARG A 1 438 ? -9.148 -0.458 34.088 1.00 98.50 438 ARG A CA 1
ATOM 3453 C C . ARG A 1 438 ? -9.765 -1.736 34.639 1.00 98.50 438 ARG A C 1
ATOM 3455 O O . ARG A 1 438 ? -9.069 -2.495 35.301 1.00 98.50 438 ARG A O 1
ATOM 3462 N N . GLN A 1 439 ? -11.043 -1.971 34.372 1.00 98.38 439 GLN A N 1
ATOM 3463 C CA . GLN A 1 439 ? -11.736 -3.175 34.815 1.00 98.38 439 GLN A CA 1
ATOM 3464 C C . GLN A 1 439 ? -11.214 -4.437 34.117 1.00 98.38 439 GLN A C 1
ATOM 3466 O O . GLN A 1 439 ? -11.070 -5.463 34.771 1.00 98.38 439 GLN A O 1
ATOM 3471 N N . THR A 1 440 ? -10.906 -4.371 32.818 1.00 98.06 440 THR A N 1
ATOM 3472 C CA . THR A 1 440 ? -10.451 -5.541 32.051 1.00 98.06 440 THR A CA 1
ATOM 3473 C C . THR A 1 440 ? -8.962 -5.834 32.203 1.00 98.06 440 THR A C 1
ATOM 3475 O O . THR A 1 440 ? -8.570 -6.994 32.132 1.00 98.06 440 THR A O 1
ATOM 3478 N N . THR A 1 441 ? -8.128 -4.810 32.410 1.00 97.50 441 THR A N 1
ATOM 3479 C CA . THR A 1 441 ? -6.657 -4.957 32.436 1.00 97.50 441 THR A CA 1
ATOM 3480 C C . THR A 1 441 ? -6.024 -4.703 33.803 1.00 97.50 441 THR A C 1
ATOM 3482 O O . THR A 1 441 ? -4.848 -4.996 33.999 1.00 97.50 441 THR A O 1
ATOM 3485 N N . GLY A 1 442 ? -6.751 -4.090 34.743 1.00 97.69 442 GLY A N 1
ATOM 3486 C CA . GLY A 1 442 ? -6.201 -3.601 36.011 1.00 97.69 442 GLY A CA 1
ATOM 3487 C C . GLY A 1 442 ? -5.351 -2.325 35.894 1.00 97.69 442 GLY A C 1
ATOM 3488 O O . 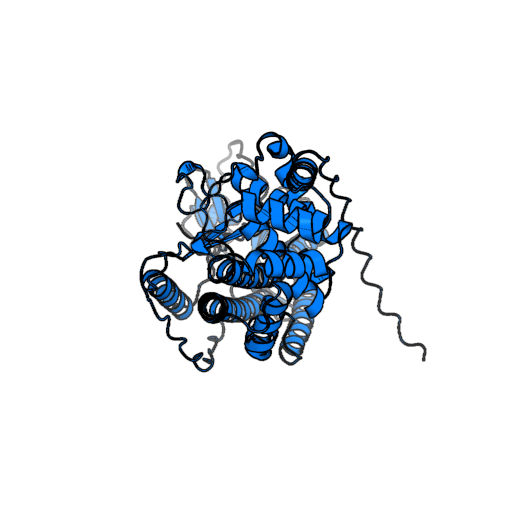GLY A 1 442 ? -4.856 -1.830 36.907 1.00 97.69 442 GLY A O 1
ATOM 3489 N N . ARG A 1 443 ? -5.176 -1.755 34.692 1.00 98.00 443 ARG A N 1
ATOM 3490 C CA . ARG A 1 443 ? -4.268 -0.621 34.423 1.00 98.00 443 ARG A CA 1
ATOM 3491 C C . ARG A 1 443 ? -5.028 0.668 34.119 1.00 98.00 443 ARG A C 1
ATOM 3493 O O . ARG A 1 443 ? -6.202 0.656 33.767 1.00 98.00 443 ARG A O 1
ATOM 3500 N N . ARG A 1 444 ? -4.366 1.823 34.234 1.00 98.25 444 ARG A N 1
ATOM 3501 C CA . ARG A 1 444 ? -4.970 3.107 33.843 1.00 98.25 444 ARG A CA 1
ATOM 3502 C C . ARG A 1 444 ? -4.763 3.361 32.353 1.00 98.25 444 ARG A C 1
ATOM 3504 O O . ARG A 1 444 ? -3.653 3.211 31.850 1.00 98.25 444 ARG A O 1
ATOM 3511 N N . LEU A 1 445 ? -5.814 3.815 31.672 1.00 97.88 445 LEU A N 1
ATOM 3512 C CA . LEU A 1 445 ? -5.747 4.170 30.252 1.00 97.88 445 LEU A CA 1
ATOM 3513 C C . LEU A 1 445 ? -4.747 5.310 29.986 1.00 97.88 445 LEU A C 1
ATOM 3515 O O . LEU A 1 445 ? -4.008 5.269 29.007 1.00 97.88 445 LEU A O 1
ATOM 3519 N N . ASP A 1 446 ? -4.665 6.284 30.899 1.00 97.88 446 ASP A N 1
ATOM 3520 C CA . ASP A 1 446 ? -3.711 7.399 30.815 1.00 97.88 446 ASP A CA 1
ATOM 3521 C C . ASP A 1 446 ? -2.255 6.926 30.730 1.00 97.88 446 ASP A C 1
ATOM 3523 O O . ASP A 1 446 ? -1.444 7.553 30.048 1.00 97.88 446 ASP A O 1
ATOM 3527 N N . ASP A 1 447 ? -1.917 5.831 31.419 1.00 98.19 447 ASP A N 1
ATOM 3528 C CA . ASP A 1 447 ? -0.556 5.298 31.440 1.00 98.19 447 ASP A CA 1
ATOM 3529 C C . ASP A 1 447 ? -0.211 4.665 30.089 1.00 98.19 447 ASP A C 1
ATOM 3531 O O . ASP A 1 447 ? 0.887 4.882 29.578 1.00 98.19 447 ASP A O 1
ATOM 3535 N N . LEU A 1 448 ? -1.165 3.955 29.472 1.00 98.25 448 LEU A N 1
ATOM 3536 C CA . LEU A 1 448 ? -1.025 3.404 28.122 1.00 98.25 448 LEU A CA 1
ATOM 3537 C C . LEU A 1 448 ? -0.830 4.520 27.090 1.00 98.25 448 LEU A C 1
ATOM 3539 O O . LEU A 1 448 ? 0.133 4.495 26.324 1.00 98.25 448 LEU A O 1
ATOM 3543 N N . ILE A 1 449 ? -1.711 5.523 27.101 1.00 98.00 449 ILE A N 1
ATOM 3544 C CA . ILE A 1 449 ? -1.660 6.652 26.163 1.00 98.00 449 ILE A CA 1
ATOM 3545 C C . ILE A 1 449 ? -0.354 7.429 26.332 1.00 98.00 449 ILE A C 1
ATOM 3547 O O . ILE A 1 449 ? 0.329 7.725 25.352 1.00 98.00 449 ILE A O 1
ATOM 3551 N N . ARG A 1 450 ? 0.041 7.723 27.577 1.00 97.94 450 ARG A N 1
ATOM 3552 C CA . ARG A 1 450 ? 1.313 8.392 27.864 1.00 97.94 450 ARG A CA 1
ATOM 3553 C C . ARG A 1 450 ? 2.490 7.563 27.368 1.00 97.94 450 ARG A C 1
ATOM 3555 O O . ARG A 1 450 ? 3.421 8.134 26.808 1.00 97.94 450 ARG A O 1
ATOM 3562 N N . ALA A 1 451 ? 2.469 6.249 27.570 1.00 97.88 451 ALA A N 1
ATOM 3563 C CA . ALA A 1 451 ? 3.533 5.378 27.100 1.00 97.88 451 ALA A CA 1
ATOM 3564 C C . ALA A 1 451 ? 3.629 5.409 25.566 1.00 97.88 451 ALA A C 1
ATOM 3566 O O . ALA A 1 451 ? 4.715 5.657 25.048 1.00 97.88 451 ALA A O 1
ATOM 3567 N N . ALA A 1 452 ? 2.507 5.294 24.851 1.00 97.75 452 ALA A N 1
ATOM 3568 C CA . ALA A 1 452 ? 2.478 5.400 23.394 1.00 97.75 452 ALA A CA 1
ATOM 3569 C C . ALA A 1 452 ? 3.028 6.751 22.900 1.00 97.75 452 ALA A C 1
ATOM 3571 O O . ALA A 1 452 ? 3.894 6.783 22.026 1.00 97.75 452 ALA A O 1
ATOM 3572 N N . GLU A 1 453 ? 2.594 7.866 23.498 1.00 97.81 453 GLU A N 1
ATOM 3573 C CA . GLU A 1 453 ? 3.015 9.221 23.117 1.00 97.81 453 GLU A CA 1
ATOM 3574 C C . GLU A 1 453 ? 4.466 9.556 23.482 1.00 97.81 453 GLU A C 1
ATOM 3576 O O . GLU A 1 453 ? 5.083 10.386 22.811 1.00 97.81 453 GLU A O 1
ATOM 3581 N N . LYS A 1 454 ? 5.008 9.004 24.576 1.00 97.19 454 LYS A N 1
ATOM 3582 C CA . LYS A 1 454 ? 6.275 9.472 25.173 1.00 97.19 454 LYS A CA 1
ATOM 3583 C C . LYS A 1 454 ? 7.426 8.491 25.070 1.00 97.19 454 LYS A C 1
ATOM 3585 O O . LYS A 1 454 ? 8.569 8.940 25.110 1.00 97.19 454 LYS A O 1
ATOM 3590 N N . GLN A 1 455 ? 7.167 7.191 24.948 1.00 97.25 455 GLN A N 1
ATOM 3591 C CA . GLN A 1 455 ? 8.257 6.242 24.759 1.00 97.25 455 GLN A CA 1
ATOM 3592 C C . GLN A 1 455 ? 8.969 6.536 23.434 1.00 97.25 455 GLN A C 1
ATOM 3594 O O . GLN A 1 455 ? 8.290 6.801 22.431 1.00 97.25 455 GLN A O 1
ATOM 3599 N N . PRO A 1 456 ? 10.313 6.483 23.400 1.00 96.88 456 PRO A N 1
ATOM 3600 C CA . PRO A 1 456 ? 11.063 6.660 22.167 1.00 96.88 456 PRO A CA 1
ATOM 3601 C C . PRO A 1 456 ? 10.498 5.775 21.056 1.00 96.88 456 PRO A C 1
ATOM 3603 O O . PRO A 1 456 ? 10.113 4.625 21.293 1.00 96.88 456 PRO A O 1
ATOM 3606 N N . VAL A 1 457 ? 10.384 6.339 19.858 1.00 94.62 457 VAL A N 1
ATOM 3607 C CA . VAL A 1 457 ? 10.108 5.549 18.660 1.00 94.62 457 VAL A CA 1
ATOM 3608 C C . VAL A 1 457 ? 11.353 4.699 18.388 1.00 94.62 457 VAL A C 1
ATOM 3610 O O . VAL A 1 457 ? 12.448 5.270 18.332 1.00 94.62 457 VAL A O 1
ATOM 3613 N N . PRO A 1 458 ? 11.229 3.364 18.266 1.00 88.50 458 PRO A N 1
ATOM 3614 C CA . PRO A 1 458 ? 12.349 2.525 17.867 1.00 88.50 458 PRO A CA 1
ATOM 3615 C C . PRO A 1 458 ? 12.957 3.060 16.573 1.00 88.50 458 PRO A C 1
ATOM 3617 O O . PRO A 1 458 ? 12.236 3.426 15.644 1.00 88.50 458 PRO A O 1
ATOM 3620 N N . LYS A 1 459 ? 14.289 3.136 16.504 1.00 87.44 459 LYS A N 1
ATOM 3621 C CA . LYS A 1 459 ? 14.930 3.419 15.218 1.00 87.44 459 LYS A CA 1
ATOM 3622 C C . LYS A 1 459 ? 14.528 2.296 14.261 1.00 87.44 459 LYS A C 1
ATOM 3624 O O . LYS A 1 459 ? 14.547 1.147 14.709 1.00 87.44 459 LYS A O 1
ATOM 3629 N N . PRO A 1 460 ? 14.185 2.595 12.997 1.00 79.06 460 PRO A N 1
ATOM 3630 C CA . PRO A 1 460 ? 13.940 1.548 12.023 1.00 79.06 460 PRO A CA 1
ATOM 3631 C C . PRO A 1 460 ? 15.187 0.669 11.993 1.00 79.06 460 PRO A C 1
ATOM 3633 O O . PRO A 1 460 ? 16.271 1.117 11.612 1.00 79.06 460 PRO A O 1
ATOM 3636 N N . THR A 1 461 ? 15.062 -0.558 12.492 1.00 73.00 461 THR A N 1
ATOM 3637 C CA . THR A 1 461 ? 16.066 -1.581 12.243 1.00 73.00 461 THR A CA 1
ATOM 3638 C C . THR A 1 461 ? 16.102 -1.726 10.740 1.00 73.00 461 THR A C 1
ATOM 3640 O O . THR A 1 461 ? 15.044 -1.922 10.137 1.00 73.00 461 THR A O 1
ATOM 3643 N N . GLN A 1 462 ? 17.285 -1.553 10.145 1.00 61.84 462 GLN A N 1
ATOM 3644 C CA . GLN A 1 462 ? 17.482 -1.820 8.726 1.00 61.84 462 GLN A CA 1
ATOM 3645 C C . GLN A 1 462 ? 16.757 -3.133 8.419 1.00 61.84 462 GLN A C 1
ATOM 3647 O O . GLN A 1 462 ? 16.994 -4.102 9.154 1.00 61.84 462 GLN A O 1
ATOM 3652 N N . PRO A 1 463 ? 15.816 -3.155 7.452 1.00 53.88 463 PRO A N 1
ATOM 3653 C CA . PRO A 1 463 ? 15.152 -4.397 7.101 1.00 53.88 463 PRO A CA 1
ATOM 3654 C C . PRO A 1 463 ? 16.256 -5.433 6.892 1.00 53.88 463 PRO A C 1
ATOM 3656 O O . PRO A 1 463 ? 17.277 -5.074 6.289 1.00 53.88 463 PRO A O 1
ATOM 3659 N N . PRO A 1 464 ? 16.128 -6.647 7.464 1.00 45.56 464 PRO A N 1
ATOM 3660 C CA . PRO A 1 464 ? 17.146 -7.672 7.294 1.00 45.56 464 PRO A CA 1
ATOM 3661 C C . PRO A 1 464 ? 17.443 -7.726 5.803 1.00 45.56 464 PRO A C 1
ATOM 3663 O O . PRO A 1 464 ? 16.501 -7.864 5.018 1.00 45.56 464 PRO A O 1
ATOM 3666 N N . ALA A 1 465 ? 18.705 -7.468 5.427 1.00 43.47 465 ALA A N 1
ATOM 3667 C CA . ALA A 1 465 ? 19.107 -7.420 4.028 1.00 43.47 465 ALA A CA 1
ATOM 3668 C C . ALA A 1 465 ? 18.489 -8.647 3.372 1.00 43.47 465 ALA A C 1
ATOM 3670 O O . ALA A 1 465 ? 18.724 -9.741 3.891 1.00 43.47 465 ALA A O 1
ATOM 3671 N N . HIS A 1 466 ? 17.612 -8.444 2.373 1.00 36.94 466 HIS A N 1
ATOM 3672 C CA . HIS A 1 466 ? 16.850 -9.528 1.756 1.00 36.94 466 HIS A CA 1
ATOM 3673 C C . HIS A 1 466 ? 17.820 -10.678 1.543 1.00 36.94 466 HIS A C 1
ATOM 3675 O O . HIS A 1 466 ? 18.767 -10.531 0.767 1.00 36.94 466 HIS A O 1
ATOM 3681 N N . ALA A 1 467 ? 17.659 -11.754 2.322 1.00 32.16 467 ALA A N 1
ATOM 3682 C CA . ALA A 1 467 ? 18.544 -12.892 2.195 1.00 32.16 467 ALA A CA 1
ATOM 3683 C C . ALA A 1 467 ? 18.471 -13.274 0.714 1.00 32.16 467 ALA A C 1
ATOM 3685 O O . ALA A 1 467 ? 17.348 -13.390 0.205 1.00 32.16 467 ALA A O 1
ATOM 3686 N N . PRO A 1 468 ? 19.609 -13.343 -0.005 1.00 35.00 468 PRO A N 1
ATOM 3687 C CA . PRO A 1 468 ? 19.589 -13.660 -1.422 1.00 35.00 468 PRO A CA 1
ATOM 3688 C C . PRO A 1 468 ? 18.732 -14.907 -1.577 1.00 35.00 468 PRO A C 1
ATOM 3690 O O . PRO A 1 468 ? 18.942 -15.869 -0.833 1.00 35.00 468 PRO A O 1
ATOM 3693 N N . ALA A 1 469 ? 17.709 -14.821 -2.437 1.00 35.12 469 ALA A N 1
ATOM 3694 C CA . ALA A 1 469 ? 16.723 -15.877 -2.625 1.00 35.12 469 ALA A CA 1
ATOM 3695 C C . ALA A 1 469 ? 17.470 -17.208 -2.656 1.00 35.12 469 ALA A C 1
ATOM 3697 O O . ALA A 1 469 ? 18.361 -17.375 -3.491 1.00 35.12 469 ALA A O 1
ATOM 3698 N N . ALA A 1 470 ? 17.203 -18.071 -1.669 1.00 33.50 470 ALA A N 1
ATOM 3699 C CA . ALA A 1 470 ? 17.967 -19.291 -1.480 1.00 33.50 470 ALA A CA 1
ATOM 3700 C C . ALA A 1 470 ? 17.990 -20.026 -2.819 1.00 33.50 470 ALA A C 1
ATOM 3702 O O . ALA A 1 470 ? 16.935 -20.426 -3.315 1.00 33.50 470 ALA A O 1
ATOM 3703 N N . ALA A 1 471 ? 19.176 -20.106 -3.434 1.00 34.03 471 ALA A N 1
ATOM 3704 C CA . ALA A 1 471 ? 19.357 -20.780 -4.706 1.00 34.03 471 ALA A CA 1
ATOM 3705 C C . ALA A 1 471 ? 18.741 -22.165 -4.547 1.00 34.03 471 ALA A C 1
ATOM 3707 O O . ALA A 1 471 ? 19.161 -22.916 -3.664 1.00 34.03 471 ALA A O 1
ATOM 3708 N N . SER A 1 472 ? 17.688 -22.441 -5.320 1.00 33.84 472 SER A N 1
ATOM 3709 C CA . SER A 1 472 ? 16.941 -23.688 -5.247 1.00 33.84 472 SER A CA 1
ATOM 3710 C C . SER A 1 472 ? 17.941 -24.834 -5.292 1.00 33.84 472 SER A C 1
ATOM 3712 O O . SER A 1 472 ? 18.596 -25.059 -6.311 1.00 33.84 472 SER A O 1
ATOM 3714 N N . GLN A 1 473 ? 18.126 -25.500 -4.152 1.00 31.94 473 GLN A N 1
ATOM 3715 C CA . GLN A 1 473 ? 19.006 -26.650 -4.068 1.00 31.94 473 GLN A CA 1
ATOM 3716 C C . GLN A 1 473 ? 18.445 -27.684 -5.040 1.00 31.94 473 GLN A C 1
ATOM 3718 O O . GLN A 1 473 ? 17.283 -28.078 -4.928 1.00 31.94 473 GLN A O 1
ATOM 3723 N N . LYS A 1 474 ? 19.251 -28.059 -6.041 1.00 34.56 474 LYS A N 1
ATOM 3724 C CA . LYS A 1 474 ? 18.922 -29.164 -6.941 1.00 34.56 474 LYS A CA 1
ATOM 3725 C C . LYS A 1 474 ? 18.555 -30.372 -6.072 1.00 34.56 474 LYS A C 1
ATOM 3727 O O . LYS A 1 474 ? 19.323 -30.677 -5.157 1.00 34.56 474 LYS A O 1
ATOM 3732 N N . PRO A 1 475 ? 17.426 -31.050 -6.334 1.00 39.22 475 PRO A N 1
ATOM 3733 C CA . PRO A 1 475 ? 17.128 -32.292 -5.643 1.00 39.22 475 PRO A CA 1
ATOM 3734 C C . PRO A 1 475 ? 18.288 -33.262 -5.879 1.00 39.22 475 PRO A C 1
ATOM 3736 O O . PRO A 1 475 ? 18.760 -33.409 -7.010 1.00 39.22 475 PRO A O 1
ATOM 3739 N N . ALA A 1 476 ? 18.783 -33.857 -4.795 1.00 50.81 476 ALA A N 1
ATOM 3740 C CA . ALA A 1 476 ? 19.762 -34.926 -4.874 1.00 50.81 476 ALA A CA 1
ATOM 3741 C C . ALA A 1 476 ? 19.127 -36.097 -5.637 1.00 50.81 476 ALA A C 1
ATOM 3743 O O . ALA A 1 476 ? 18.053 -36.570 -5.265 1.00 50.81 476 ALA A O 1
ATOM 3744 N N . SER A 1 477 ? 19.770 -36.468 -6.741 1.00 61.84 477 SER A N 1
ATOM 3745 C CA . SER A 1 477 ? 19.471 -37.644 -7.560 1.00 61.84 477 SER A CA 1
ATOM 3746 C C . SER A 1 477 ? 19.837 -38.934 -6.850 1.00 61.84 477 SER A C 1
ATOM 3748 O O . SER A 1 477 ? 20.941 -38.937 -6.253 1.00 61.84 477 SER A O 1
#

Sequence (477 aa):
MNAFQRWLPLTLFCLGSTAFSSGAASDQPHLPANRLTRTVEGIRFEYSPGEDELVDALAAKAAAWNRDVADREAKWLASLETAPAPLSARDLRAHRDEILRQLAVAMGLDEPTPLQVAVFNRMFKPYEDLEGTTEKLTEAIWHMSNLRYVTVWEKPELAARLKSGEKIAYFSWEPKTELVRFDYVPTVPPEAVAEKQKADEAVAQSQLESEFNYNLKDGVIDVGAGFTFKTGGDSQIKADPLPPRRTYNLVEPAESVPFPVVRKDTQAKLPVEQFAETAIKNVQSLLDESGQSFRSGNLVIAHTIFHEVVEAGLVDRYIGSPDRRWFCEGIANYVAWKVIRDRAGADVARQAYDLQAQLASSAPLQRKVRLLRWVAAEKQRKEDKGSPVSKAHYAFATRAIFMMADSCGEDSVPKLLKEIGKTPRRQVDMKTVARCYRQTTGRRLDDLIRAAEKQPVPKPTQPPAHAPAAASQKPAS

pLDDT: mean 78.77, std 22.6, range [25.33, 98.62]